Protein AF-A0A1A6B2D4-F1 (afdb_monomer)

Secondary structure (DSSP, 8-state):
----------HHHHHHHHHHHHHHHHHHH-SS-TTS-BTTB-TT-SS--HHHHHHHHHHHHHHHHHHHHHHSSS--HHHHHHHHHHHHHHHHHHHHHHTTT--SSHHHHHHHHHHHHHHHHHHHTT--TTHHHHHHHHHTTTHHHHHHTT-TT-SS--HHHHHHHHH---HHHHHHHHT-HHIIIIIHHHHHHTTTS-HHHHHHHHHHHHHTT---HHHHHHS-HHHHHHHHHHHHHHHHTTGGGSHHHHHHHHHHHHHHHHTT---HHHHHHHHHHHHHHHHHHHHHHHHHHHHHHHHHHHHHHHHHHHHHHHH-SEEEEEEE---SS----HHHHHHHHHHHHHHHHHHHHTT--EEEEEEEEETTEEEEEEEESS-HHHHHHHHHHHHHHSTTTTTEEEEEE-TTSPEEPTGGGTPPPPBPTTTSSBHHHHHHHT-S-HHHHHHHHHHHHHHH-

Radius of gyration: 29.63 Å; Cα contacts (8 Å, |Δi|>4): 682; chains: 1; bounding box: 68×50×83 Å

Solvent-accessible surface area (backbone atoms only — not comparable to full-atom values): 24165 Å² total; per-residue (Å²): 140,83,79,87,84,83,79,92,76,57,69,66,21,51,54,55,13,45,40,46,46,53,17,51,51,51,44,45,59,22,62,74,42,52,7,35,45,15,85,87,40,34,35,39,47,89,83,53,40,45,64,47,47,52,46,30,49,63,64,40,36,64,50,37,19,49,22,11,45,54,16,50,47,90,66,52,52,60,55,34,40,56,52,45,51,58,51,47,55,51,46,51,51,52,26,26,62,66,38,76,67,40,87,78,51,67,68,35,50,54,56,45,39,51,48,33,19,21,47,19,31,29,60,63,70,69,52,59,74,80,51,32,41,58,44,31,24,59,37,34,62,61,48,51,59,65,64,56,74,66,50,89,80,62,93,84,68,52,75,67,52,51,40,30,72,77,70,68,47,56,43,75,53,40,35,40,40,70,27,35,50,72,34,77,78,40,43,39,60,53,44,64,72,37,68,87,44,56,73,49,49,30,47,31,38,36,36,42,55,32,37,48,72,51,77,35,50,48,30,37,68,79,64,33,67,67,57,44,52,51,50,18,52,51,28,46,54,27,50,75,49,42,22,65,79,31,72,64,6,43,48,49,49,52,53,40,26,54,51,22,31,78,69,52,38,34,54,52,47,25,45,34,51,42,17,49,30,49,24,51,52,53,50,50,53,52,53,49,56,56,48,50,54,53,50,44,30,50,52,35,51,52,51,48,56,49,51,53,53,51,50,30,71,71,69,55,32,17,35,38,41,37,37,66,66,69,75,75,81,80,46,81,49,74,68,52,52,52,51,51,53,51,52,51,53,54,51,52,56,55,33,51,77,68,74,40,53,73,81,44,78,47,79,48,77,48,65,64,19,56,37,38,39,37,32,31,72,53,59,41,67,64,52,42,52,52,50,49,47,43,36,72,74,37,91,65,16,73,39,54,37,75,46,28,22,33,45,88,66,52,71,65,55,55,66,84,70,74,42,77,79,62,57,27,91,86,79,60,49,57,30,71,60,41,61,75,66,55,73,62,57,62,64,62,52,48,54,51,49,52,60,51,42,75,74,77,111

Structure (mmCIF, N/CA/C/O backbone):
data_AF-A0A1A6B2D4-F1
#
_entry.id   AF-A0A1A6B2D4-F1
#
loop_
_atom_site.group_PDB
_atom_site.id
_atom_site.type_symbol
_atom_site.label_atom_id
_atom_site.label_alt_id
_atom_site.label_comp_id
_atom_site.label_asym_id
_atom_site.label_entity_id
_atom_site.label_seq_id
_atom_site.pdbx_PDB_ins_code
_atom_site.Cartn_x
_atom_site.Cartn_y
_atom_site.Cartn_z
_atom_site.occupancy
_atom_site.B_iso_or_equiv
_atom_site.auth_seq_id
_atom_site.auth_comp_id
_atom_site.auth_asym_id
_atom_site.auth_atom_id
_atom_site.pdbx_PDB_model_num
ATOM 1 N N . MET A 1 1 ? 30.399 11.838 19.422 1.00 45.00 1 MET A N 1
ATOM 2 C CA . MET A 1 1 ? 29.062 11.431 18.947 1.00 45.00 1 MET A CA 1
ATOM 3 C C . MET A 1 1 ? 28.285 12.711 18.673 1.00 45.00 1 MET A C 1
ATOM 5 O O . MET A 1 1 ? 27.886 13.371 19.618 1.00 45.00 1 MET A O 1
ATOM 9 N N . LYS A 1 2 ? 28.254 13.182 17.419 1.00 43.53 2 LYS A N 1
ATOM 10 C CA . LYS A 1 2 ? 27.584 14.438 17.032 1.00 43.53 2 LYS A CA 1
ATOM 11 C C . LYS A 1 2 ? 26.279 14.083 16.316 1.00 43.53 2 LYS A C 1
ATOM 13 O O . LYS A 1 2 ? 26.341 13.357 15.333 1.00 43.53 2 LYS A O 1
ATOM 18 N N . ASN A 1 3 ? 25.176 14.637 16.824 1.00 50.88 3 ASN A N 1
ATOM 19 C CA . ASN A 1 3 ? 23.801 14.612 16.313 1.00 50.88 3 ASN A CA 1
ATOM 20 C C . ASN A 1 3 ? 23.191 13.219 16.103 1.00 50.88 3 ASN A C 1
ATOM 22 O O . ASN A 1 3 ? 23.135 12.718 14.985 1.00 50.88 3 ASN A O 1
ATOM 26 N N . GLU A 1 4 ? 22.672 12.627 17.179 1.00 59.59 4 GLU A N 1
ATOM 27 C CA . GLU A 1 4 ? 21.628 11.608 17.048 1.00 59.59 4 GLU A CA 1
ATOM 28 C C . GLU A 1 4 ? 20.346 12.305 16.559 1.00 59.59 4 GLU A C 1
ATOM 30 O O . GLU A 1 4 ? 19.768 13.130 17.267 1.00 59.59 4 GLU A O 1
ATOM 35 N N . GLU A 1 5 ? 19.940 12.046 15.313 1.00 69.56 5 GLU A N 1
ATOM 36 C CA . GLU A 1 5 ? 18.602 12.399 14.830 1.00 69.56 5 GLU A CA 1
ATOM 37 C C . GLU A 1 5 ? 17.629 11.303 15.282 1.00 69.56 5 GLU A C 1
ATOM 39 O O . GLU A 1 5 ? 17.649 10.187 14.762 1.00 69.56 5 GLU A O 1
ATOM 44 N N . THR A 1 6 ? 16.785 11.615 16.266 1.00 75.81 6 THR A N 1
ATOM 45 C CA . THR A 1 6 ? 15.726 10.713 16.737 1.00 75.81 6 THR A CA 1
ATOM 46 C C . THR A 1 6 ? 14.435 10.985 15.971 1.00 75.81 6 THR A C 1
ATOM 48 O O . THR A 1 6 ? 13.972 12.125 15.913 1.00 75.81 6 THR A O 1
ATOM 51 N N . PHE A 1 7 ? 13.823 9.937 15.414 1.00 76.31 7 PHE A N 1
ATOM 52 C CA . PHE A 1 7 ? 12.536 10.020 14.722 1.00 76.31 7 PHE A CA 1
ATOM 53 C C . PHE A 1 7 ? 11.455 9.316 15.540 1.00 76.31 7 PHE A C 1
ATOM 55 O O . PHE A 1 7 ? 11.589 8.138 15.862 1.00 76.31 7 PHE A O 1
ATOM 62 N N . GLN A 1 8 ? 10.361 10.019 15.836 1.00 79.25 8 GLN A N 1
ATOM 63 C CA . GLN A 1 8 ? 9.147 9.389 16.346 1.00 79.25 8 GLN A CA 1
ATOM 64 C C . GLN A 1 8 ? 8.311 8.921 15.151 1.00 79.25 8 GLN A C 1
ATOM 66 O O . GLN A 1 8 ? 7.843 9.738 14.358 1.00 79.25 8 GLN A O 1
ATOM 71 N N . ILE A 1 9 ? 8.159 7.606 15.006 1.00 85.38 9 ILE A N 1
ATOM 72 C CA . ILE A 1 9 ? 7.487 6.979 13.865 1.00 85.38 9 ILE A CA 1
ATOM 73 C C . ILE A 1 9 ? 6.244 6.239 14.353 1.00 85.38 9 ILE A C 1
ATOM 75 O O . ILE A 1 9 ? 6.300 5.478 15.314 1.00 85.38 9 ILE A O 1
ATOM 79 N N . ASN A 1 10 ? 5.118 6.460 13.677 1.00 85.62 10 ASN A N 1
ATOM 80 C CA . ASN A 1 10 ? 3.890 5.720 13.925 1.00 85.62 10 ASN A CA 1
ATOM 81 C C . ASN A 1 10 ? 3.999 4.284 13.386 1.00 85.62 10 ASN A C 1
ATOM 83 O O . ASN A 1 10 ? 4.541 4.064 12.304 1.00 85.62 10 ASN A O 1
ATOM 87 N N . GLU A 1 11 ? 3.426 3.315 14.097 1.00 82.25 11 GLU A N 1
ATOM 88 C CA . GLU A 1 11 ? 3.424 1.907 13.684 1.00 82.25 11 GLU A CA 1
ATOM 89 C C . GLU A 1 11 ? 2.820 1.687 12.289 1.00 82.25 11 GLU A C 1
ATOM 91 O O . GLU A 1 11 ? 3.392 0.960 11.477 1.00 82.25 11 GLU A O 1
ATOM 96 N N . ILE A 1 12 ? 1.743 2.403 11.947 1.00 85.69 12 ILE A N 1
ATOM 97 C CA . ILE A 1 12 ? 1.143 2.359 10.606 1.00 85.69 12 ILE A CA 1
ATOM 98 C C . ILE A 1 12 ? 2.171 2.773 9.550 1.00 85.69 12 ILE A C 1
ATOM 100 O O . ILE A 1 12 ? 2.259 2.148 8.495 1.00 85.69 12 ILE A O 1
ATOM 104 N N . SER A 1 13 ? 2.986 3.793 9.829 1.00 92.44 13 SER A N 1
ATOM 105 C CA . SER A 1 13 ? 4.046 4.222 8.915 1.00 92.44 13 SER A CA 1
ATOM 106 C C . SER A 1 13 ? 5.068 3.110 8.678 1.00 92.44 13 SER A C 1
ATOM 108 O O . SER A 1 13 ? 5.527 2.951 7.549 1.00 92.44 13 SER A O 1
ATOM 110 N N . MET A 1 14 ? 5.400 2.318 9.706 1.00 92.81 14 MET A N 1
ATOM 111 C CA . MET A 1 14 ? 6.308 1.172 9.573 1.00 92.81 14 MET A CA 1
ATOM 112 C C . MET A 1 14 ? 5.689 0.044 8.743 1.00 92.81 14 MET A C 1
ATOM 114 O O . MET A 1 14 ? 6.355 -0.482 7.855 1.00 92.81 14 MET A O 1
ATOM 118 N N . ILE A 1 15 ? 4.416 -0.289 8.981 1.00 94.81 15 ILE A N 1
ATOM 119 C CA . ILE A 1 15 ? 3.695 -1.338 8.240 1.00 94.81 15 ILE A CA 1
ATOM 120 C C . ILE A 1 15 ? 3.598 -0.976 6.753 1.00 94.81 15 ILE A C 1
ATOM 122 O O . ILE A 1 15 ? 4.029 -1.740 5.889 1.00 94.81 15 ILE A O 1
ATOM 126 N N . ILE A 1 16 ? 3.086 0.219 6.446 1.00 98.12 16 ILE A N 1
ATOM 127 C CA . ILE A 1 16 ? 2.908 0.674 5.062 1.00 98.12 16 ILE A CA 1
ATOM 128 C C . ILE A 1 16 ? 4.268 0.879 4.376 1.00 98.12 16 ILE A C 1
ATOM 130 O O . ILE A 1 16 ? 4.432 0.501 3.216 1.00 98.12 16 ILE A O 1
ATOM 134 N N . GLY A 1 17 ? 5.267 1.418 5.085 1.00 98.50 17 GLY A N 1
ATOM 135 C CA . GLY A 1 17 ? 6.642 1.499 4.586 1.00 98.50 17 GLY A CA 1
ATOM 136 C C . GLY A 1 17 ? 7.216 0.117 4.249 1.00 98.50 17 GLY A C 1
ATOM 137 O O . GLY A 1 17 ? 7.858 -0.048 3.212 1.00 98.50 17 GLY A O 1
ATOM 138 N N . GLY A 1 18 ? 6.910 -0.893 5.067 1.00 98.62 18 GLY A N 1
ATOM 139 C CA . GLY A 1 18 ? 7.238 -2.295 4.818 1.00 98.62 18 GLY A CA 1
ATOM 140 C C . GLY A 1 18 ? 6.613 -2.844 3.533 1.00 98.62 18 GLY A C 1
ATOM 141 O O . GLY A 1 18 ? 7.313 -3.490 2.755 1.00 98.62 18 GLY A O 1
ATOM 142 N N . PHE A 1 19 ? 5.345 -2.529 3.244 1.00 98.81 19 PHE A N 1
ATOM 143 C CA . PHE A 1 19 ? 4.707 -2.921 1.977 1.00 98.81 19 PHE A CA 1
ATOM 144 C C . PHE A 1 19 ? 5.380 -2.290 0.758 1.00 98.81 19 PHE A C 1
AT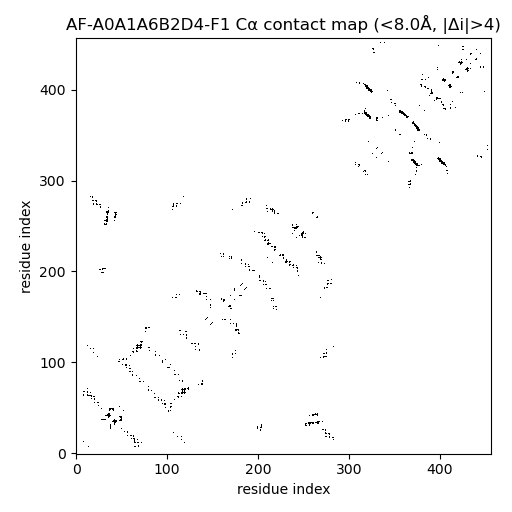OM 146 O O . PHE A 1 19 ? 5.537 -2.953 -0.266 1.00 98.81 19 PHE A O 1
ATOM 153 N N . ALA A 1 20 ? 5.810 -1.029 0.855 1.00 98.75 20 ALA A N 1
ATOM 154 C CA . ALA A 1 20 ? 6.547 -0.377 -0.225 1.00 98.75 20 ALA A CA 1
ATOM 155 C C . ALA A 1 20 ? 7.894 -1.075 -0.480 1.00 98.75 20 ALA A C 1
ATOM 157 O O . ALA A 1 20 ? 8.231 -1.365 -1.626 1.00 98.75 20 ALA A O 1
ATOM 158 N N . VAL A 1 21 ? 8.628 -1.426 0.582 1.00 98.75 21 VAL A N 1
ATOM 159 C CA . VAL A 1 21 ? 9.881 -2.197 0.486 1.00 98.75 21 VAL A CA 1
ATOM 160 C C . VAL A 1 21 ? 9.643 -3.580 -0.118 1.00 98.75 21 VAL A C 1
ATOM 162 O O . VAL A 1 21 ? 10.369 -3.985 -1.024 1.00 98.75 21 VAL A O 1
ATOM 165 N N . GLN A 1 22 ? 8.610 -4.291 0.338 1.00 98.62 22 GLN A N 1
ATOM 166 C CA . GLN A 1 22 ? 8.218 -5.588 -0.214 1.00 98.62 22 GLN A CA 1
ATOM 167 C C . GLN A 1 22 ? 7.936 -5.486 -1.716 1.00 98.62 22 GLN A C 1
ATOM 169 O O . GLN A 1 22 ? 8.427 -6.305 -2.490 1.00 98.62 22 GLN A O 1
ATOM 174 N N . ALA A 1 23 ? 7.197 -4.460 -2.139 1.00 98.62 23 ALA A N 1
ATOM 175 C CA . ALA A 1 23 ? 6.869 -4.239 -3.539 1.00 98.62 23 ALA A CA 1
ATOM 176 C C . ALA A 1 23 ? 8.102 -3.917 -4.402 1.00 98.62 23 ALA A C 1
ATOM 178 O O . ALA A 1 23 ? 8.209 -4.430 -5.515 1.00 98.62 23 ALA A O 1
ATOM 179 N N . MET A 1 24 ? 9.057 -3.135 -3.883 1.00 98.38 24 MET A N 1
ATOM 180 C CA . MET A 1 24 ? 10.343 -2.882 -4.550 1.00 98.38 24 MET A CA 1
ATOM 181 C C . MET A 1 24 ? 11.160 -4.170 -4.726 1.00 98.38 24 MET A C 1
ATOM 183 O O . MET A 1 24 ? 11.752 -4.395 -5.775 1.00 98.38 24 MET A O 1
ATOM 187 N N . ILE A 1 25 ? 11.168 -5.056 -3.726 1.00 98.38 25 ILE A N 1
ATOM 188 C CA . ILE A 1 25 ? 11.854 -6.354 -3.835 1.00 98.38 25 ILE A CA 1
ATOM 189 C C . ILE A 1 25 ? 11.142 -7.263 -4.843 1.00 98.38 25 ILE A C 1
ATOM 191 O O . ILE A 1 25 ? 11.805 -7.958 -5.612 1.00 98.38 25 ILE A O 1
ATOM 195 N N . TYR A 1 26 ? 9.807 -7.272 -4.859 1.00 98.19 26 TYR A N 1
ATOM 196 C CA . TYR A 1 26 ? 9.026 -8.073 -5.807 1.00 98.19 26 TYR A CA 1
ATOM 197 C C . TYR A 1 26 ? 9.270 -7.648 -7.254 1.00 98.19 26 TYR A C 1
ATOM 199 O O . TYR A 1 26 ? 9.377 -8.514 -8.118 1.00 98.19 26 TYR A O 1
ATOM 207 N N . GLU A 1 27 ? 9.391 -6.344 -7.506 1.00 97.06 27 GLU A N 1
ATOM 208 C CA . GLU A 1 27 ? 9.705 -5.803 -8.829 1.00 97.06 27 GLU A CA 1
ATOM 209 C C . GLU A 1 27 ? 11.014 -6.389 -9.374 1.00 97.06 27 GLU A C 1
ATOM 211 O O . GLU A 1 27 ? 10.977 -7.085 -10.388 1.00 97.06 27 GLU A O 1
ATOM 216 N N . VAL A 1 28 ? 12.135 -6.239 -8.661 1.00 96.88 28 VAL A N 1
ATOM 217 C CA . VAL A 1 28 ? 13.425 -6.770 -9.136 1.00 96.88 28 VAL A CA 1
ATOM 218 C C . VAL A 1 28 ? 13.516 -8.301 -9.074 1.00 96.88 28 VAL A C 1
ATOM 220 O O . VAL A 1 28 ? 14.305 -8.918 -9.785 1.00 96.88 28 VAL A O 1
ATOM 223 N N . SER A 1 29 ? 12.708 -8.959 -8.239 1.00 97.00 29 SER A N 1
ATOM 224 C CA . SER A 1 29 ? 12.661 -10.430 -8.177 1.00 97.00 29 SER A CA 1
ATOM 225 C C . SER A 1 29 ? 11.865 -11.053 -9.329 1.00 97.00 29 SER A C 1
ATOM 227 O O . SER A 1 29 ? 11.915 -12.269 -9.513 1.00 97.00 29 SER A O 1
ATOM 229 N N . CYS A 1 30 ? 11.128 -10.244 -10.095 1.00 94.44 30 CYS A N 1
ATOM 230 C CA . CYS A 1 30 ? 10.299 -10.688 -11.206 1.00 94.44 30 CYS A CA 1
ATOM 231 C C . CYS A 1 30 ? 11.150 -11.347 -12.303 1.00 94.44 30 CYS A C 1
ATOM 233 O O . CYS A 1 30 ? 12.050 -10.721 -12.864 1.00 94.44 30 CYS A O 1
ATOM 235 N N . TYR A 1 31 ? 10.836 -12.597 -12.659 1.00 96.00 31 TYR A N 1
ATOM 236 C CA . TYR A 1 31 ? 11.498 -13.297 -13.762 1.00 96.00 31 TYR A CA 1
ATOM 237 C C . TYR A 1 31 ? 10.552 -14.282 -14.476 1.00 96.00 31 TYR A C 1
ATOM 239 O O . TYR A 1 31 ? 9.906 -15.088 -13.809 1.00 96.00 31 TYR A O 1
ATOM 247 N N . PRO A 1 32 ? 10.486 -14.306 -15.820 1.00 97.69 32 PRO A N 1
ATOM 248 C CA . PRO A 1 32 ? 11.283 -13.509 -16.755 1.00 97.69 32 PRO A CA 1
ATOM 249 C C . PRO A 1 32 ? 10.853 -12.035 -16.824 1.00 97.69 32 PRO A C 1
ATOM 251 O O . PRO A 1 32 ? 9.663 -11.732 -16.816 1.00 97.69 32 PRO A O 1
ATOM 254 N N . SER A 1 33 ? 11.812 -11.113 -16.922 1.00 96.75 33 SER A N 1
ATOM 255 C CA . SER A 1 33 ? 11.568 -9.665 -16.989 1.00 96.75 33 SER A CA 1
ATOM 256 C C . SER A 1 33 ? 12.272 -9.058 -18.217 1.00 96.75 33 SER A C 1
ATOM 258 O O . SER A 1 33 ? 13.480 -8.820 -18.201 1.00 96.75 33 SER A O 1
ATOM 260 N N . PRO A 1 34 ? 11.564 -8.858 -19.350 1.00 97.62 34 PRO A N 1
ATOM 261 C CA . PRO A 1 34 ? 12.208 -8.466 -20.601 1.00 97.62 34 PRO A CA 1
ATOM 262 C C . PRO A 1 34 ? 13.051 -7.191 -20.503 1.00 97.62 34 PRO A C 1
ATOM 264 O O . PRO A 1 34 ? 12.520 -6.114 -20.238 1.00 97.62 34 PRO A O 1
ATOM 267 N N . GLY A 1 35 ? 14.364 -7.317 -20.729 1.00 95.75 35 GLY A N 1
ATOM 268 C CA . GLY A 1 35 ? 15.315 -6.199 -20.723 1.00 95.75 35 GLY A CA 1
ATOM 269 C C . GLY A 1 35 ? 15.647 -5.607 -19.347 1.00 95.75 35 GLY A C 1
ATOM 270 O O . GLY A 1 35 ? 16.464 -4.688 -19.266 1.00 95.75 35 GLY A O 1
ATOM 271 N N . LEU A 1 36 ? 15.046 -6.116 -18.271 1.00 97.06 36 LEU A N 1
ATOM 272 C CA . LEU A 1 36 ? 15.204 -5.607 -16.908 1.00 97.06 36 LEU A CA 1
ATOM 273 C C . LEU A 1 36 ? 16.188 -6.456 -16.100 1.00 97.06 36 LEU A C 1
ATOM 275 O O . LEU A 1 36 ? 16.508 -7.591 -16.458 1.00 97.06 36 LEU A O 1
ATOM 279 N N . VAL A 1 37 ? 16.666 -5.885 -14.996 1.00 97.38 37 VAL A N 1
ATOM 280 C CA . VAL A 1 37 ? 17.431 -6.630 -13.994 1.00 97.38 37 VAL A CA 1
ATOM 281 C C . VAL A 1 37 ? 16.515 -7.657 -13.322 1.00 97.38 37 VAL A C 1
ATOM 283 O O . VAL A 1 37 ? 15.332 -7.410 -13.105 1.00 97.38 37 VAL A O 1
ATOM 286 N N . SER A 1 38 ? 17.066 -8.828 -13.018 1.00 97.06 38 SER A N 1
ATOM 287 C CA . SER A 1 38 ? 16.397 -9.929 -12.323 1.00 97.06 38 SER A CA 1
ATOM 288 C C . SER A 1 38 ? 17.419 -10.733 -11.512 1.00 97.06 38 SER A C 1
ATOM 290 O O . SER A 1 38 ? 18.623 -10.522 -11.688 1.00 97.06 38 SER A O 1
ATOM 292 N N . PRO A 1 39 ? 17.004 -11.717 -10.693 1.00 97.38 39 PRO A N 1
ATOM 293 C CA . PRO A 1 39 ? 17.942 -12.549 -9.935 1.00 97.38 39 PRO A CA 1
ATOM 294 C C . PRO A 1 39 ? 18.953 -13.321 -10.797 1.00 97.38 39 PRO A C 1
ATOM 296 O O . PRO A 1 39 ? 19.970 -13.778 -10.284 1.00 97.38 39 PRO A O 1
ATOM 299 N N . VAL A 1 40 ? 18.677 -13.488 -12.095 1.00 96.25 40 VAL A N 1
ATOM 300 C CA . VAL A 1 40 ? 19.486 -14.308 -13.012 1.00 96.25 40 VAL A CA 1
ATOM 301 C C . VAL A 1 40 ? 20.080 -13.518 -14.182 1.00 96.25 40 VAL A C 1
ATOM 303 O O . VAL A 1 40 ? 20.755 -14.103 -15.025 1.00 96.25 40 VAL A O 1
ATOM 306 N N . SER A 1 41 ? 19.823 -12.208 -14.280 1.00 95.56 41 SER A N 1
ATOM 307 C CA . SER A 1 41 ? 20.282 -11.383 -15.405 1.00 95.56 41 SER A CA 1
ATOM 308 C C . SER A 1 41 ? 20.380 -9.903 -15.037 1.00 95.56 41 SER A C 1
ATOM 310 O O . SER A 1 41 ? 19.501 -9.371 -14.364 1.00 95.56 41 SER A O 1
ATOM 312 N N . CYS A 1 42 ? 21.401 -9.212 -15.551 1.00 95.69 42 CYS A N 1
ATOM 313 C CA . CYS A 1 42 ? 21.509 -7.747 -15.486 1.00 95.69 42 CYS A CA 1
ATOM 314 C C . CYS A 1 42 ? 20.608 -7.030 -16.515 1.00 95.69 42 CYS A C 1
ATOM 316 O O . CYS A 1 42 ? 20.606 -5.801 -16.600 1.00 95.69 42 CYS A O 1
ATOM 318 N N . GLY A 1 43 ? 19.850 -7.779 -17.321 1.00 95.19 43 GLY A N 1
ATOM 319 C CA . GLY A 1 43 ? 19.009 -7.219 -18.373 1.00 95.19 43 GLY A CA 1
ATOM 320 C C . GLY A 1 43 ? 19.827 -6.450 -19.410 1.00 95.19 43 GLY A C 1
ATOM 321 O O . GLY A 1 43 ? 20.928 -6.849 -19.782 1.00 95.19 43 GLY A O 1
ATOM 322 N N . ALA A 1 44 ? 19.286 -5.324 -19.872 1.00 94.50 44 ALA A N 1
ATOM 323 C CA . ALA A 1 44 ? 19.944 -4.420 -20.814 1.00 94.50 44 ALA A CA 1
ATOM 324 C C . ALA A 1 44 ? 20.976 -3.474 -20.155 1.00 94.50 44 ALA A C 1
ATOM 326 O O . ALA A 1 44 ? 21.380 -2.478 -20.763 1.00 94.50 44 ALA A O 1
ATOM 327 N N . HIS A 1 45 ? 21.375 -3.727 -18.903 1.00 93.31 45 HIS A N 1
ATOM 328 C CA . HIS A 1 45 ? 22.288 -2.866 -18.148 1.00 93.31 45 HIS A CA 1
ATOM 329 C C . HIS A 1 45 ? 23.656 -3.521 -17.946 1.00 93.31 45 HIS A C 1
ATOM 331 O O . HIS A 1 45 ? 23.799 -4.741 -17.948 1.00 93.31 45 HIS A O 1
ATOM 337 N N . LYS A 1 46 ? 24.679 -2.679 -17.768 1.00 92.38 46 LYS A N 1
ATOM 338 C CA . LYS A 1 46 ? 26.070 -3.097 -17.496 1.00 92.38 46 LYS A CA 1
ATOM 339 C C . LYS A 1 46 ? 26.607 -2.545 -16.175 1.00 92.38 46 LYS A C 1
ATOM 341 O O . LYS A 1 46 ? 27.679 -2.938 -15.733 1.00 92.38 46 LYS A O 1
ATOM 346 N N . ASP A 1 47 ? 25.883 -1.601 -15.592 1.00 92.88 47 ASP A N 1
ATOM 347 C CA . ASP A 1 47 ? 26.231 -0.823 -14.408 1.00 92.88 47 ASP A CA 1
ATOM 348 C C . ASP A 1 47 ? 25.467 -1.264 -13.153 1.00 92.88 47 ASP A C 1
ATOM 350 O O . ASP A 1 47 ? 25.808 -0.827 -12.060 1.00 92.88 47 ASP A O 1
ATOM 354 N N . MET A 1 48 ? 24.459 -2.131 -13.290 1.00 95.19 48 MET A N 1
ATOM 355 C CA . MET A 1 48 ? 23.625 -2.618 -12.191 1.00 95.19 48 MET A CA 1
ATOM 356 C C . MET A 1 48 ? 23.283 -4.100 -12.342 1.00 95.19 48 MET A C 1
ATOM 358 O O . MET A 1 48 ? 23.180 -4.622 -13.451 1.00 95.19 48 MET A O 1
ATOM 362 N N . ASP A 1 49 ? 23.069 -4.748 -11.204 1.00 97.19 49 ASP A N 1
ATOM 363 C CA . ASP A 1 49 ? 22.648 -6.139 -11.069 1.00 97.19 49 ASP A CA 1
ATOM 364 C C . ASP A 1 49 ? 21.616 -6.288 -9.935 1.00 97.19 49 ASP A C 1
ATOM 366 O O . ASP A 1 49 ? 21.240 -5.313 -9.276 1.00 97.19 49 ASP A O 1
ATOM 370 N N . PHE A 1 50 ? 21.154 -7.516 -9.692 1.00 97.75 50 PHE A N 1
ATOM 371 C CA . PHE A 1 50 ? 20.184 -7.809 -8.636 1.00 97.75 50 PHE A CA 1
ATOM 372 C C . PHE A 1 50 ? 20.641 -7.316 -7.253 1.00 97.75 50 PHE A C 1
ATOM 374 O O . PHE A 1 50 ? 19.858 -6.728 -6.508 1.00 97.75 50 PHE A O 1
ATOM 381 N N . PHE A 1 51 ? 21.917 -7.494 -6.907 1.00 97.44 51 PHE A N 1
ATOM 382 C CA . PHE A 1 51 ? 22.441 -7.084 -5.603 1.00 97.44 51 PHE A CA 1
ATOM 383 C C . PHE A 1 51 ? 22.524 -5.563 -5.460 1.00 97.44 51 PHE A C 1
ATOM 385 O O . PHE A 1 51 ? 22.269 -5.046 -4.375 1.00 97.44 51 PHE A O 1
ATOM 392 N N . THR A 1 52 ? 22.768 -4.839 -6.552 1.00 97.25 52 THR A N 1
ATOM 393 C CA . THR A 1 52 ? 22.704 -3.372 -6.593 1.00 97.25 52 THR A CA 1
ATOM 394 C C . THR A 1 52 ? 21.301 -2.873 -6.227 1.00 97.25 52 THR A C 1
ATOM 396 O O . THR A 1 52 ? 21.158 -1.898 -5.485 1.00 97.25 52 THR A O 1
ATOM 399 N N . PHE A 1 53 ? 20.252 -3.560 -6.694 1.00 97.69 53 PHE A N 1
ATOM 400 C CA . PHE A 1 53 ? 18.864 -3.276 -6.313 1.00 97.69 53 PHE A CA 1
ATOM 401 C C . PHE A 1 53 ? 18.590 -3.587 -4.841 1.00 97.69 53 PHE A C 1
ATOM 403 O O . PHE A 1 53 ? 17.983 -2.761 -4.162 1.00 97.69 53 PHE A O 1
ATOM 410 N N . ILE A 1 54 ? 19.075 -4.717 -4.316 1.00 97.62 54 ILE A N 1
ATOM 411 C CA . ILE A 1 54 ? 18.962 -5.036 -2.882 1.00 97.62 54 ILE A CA 1
ATOM 412 C C . ILE A 1 54 ? 19.662 -3.972 -2.025 1.00 97.62 54 ILE A C 1
ATOM 414 O O . ILE A 1 54 ? 19.079 -3.470 -1.061 1.00 97.62 54 ILE A O 1
ATOM 418 N N . ASP A 1 55 ? 20.875 -3.568 -2.401 1.00 97.75 55 ASP A N 1
ATOM 419 C CA . ASP A 1 55 ? 21.625 -2.510 -1.728 1.00 97.75 55 ASP A CA 1
ATOM 420 C C . ASP A 1 55 ? 20.862 -1.179 -1.752 1.00 97.75 55 ASP A C 1
ATOM 422 O O . ASP A 1 55 ? 20.714 -0.537 -0.708 1.00 97.75 55 ASP A O 1
ATOM 426 N N . SER A 1 56 ? 20.311 -0.796 -2.905 1.00 97.56 56 SER A N 1
ATOM 427 C CA . SER A 1 56 ? 19.459 0.388 -3.050 1.00 97.56 56 SER A CA 1
ATOM 428 C C . SER A 1 56 ? 18.212 0.317 -2.155 1.00 97.56 56 SER A C 1
ATOM 430 O O . SER A 1 56 ? 17.952 1.233 -1.374 1.00 97.56 56 SER A O 1
ATOM 432 N N . THR A 1 57 ? 17.467 -0.786 -2.188 1.00 97.75 57 THR A N 1
ATOM 433 C CA . THR A 1 57 ? 16.249 -0.956 -1.385 1.00 97.75 57 THR A CA 1
ATOM 434 C C . THR A 1 57 ? 16.547 -0.948 0.113 1.00 97.75 57 THR A C 1
ATOM 436 O O . THR A 1 57 ? 15.799 -0.346 0.886 1.00 97.75 57 THR A O 1
ATOM 439 N N . SER A 1 58 ? 17.677 -1.527 0.536 1.00 97.50 58 SER A N 1
ATOM 440 C CA . SER A 1 58 ? 18.083 -1.541 1.946 1.00 97.50 58 SER A CA 1
ATOM 441 C C . SER A 1 58 ? 18.210 -0.130 2.527 1.00 97.50 58 SER A C 1
ATOM 443 O O . SER A 1 58 ? 17.723 0.124 3.629 1.00 97.50 58 SER A O 1
ATOM 445 N N . VAL A 1 59 ? 18.787 0.817 1.774 1.00 96.94 59 VAL A N 1
ATOM 446 C CA . VAL A 1 59 ? 18.952 2.199 2.242 1.00 96.94 59 VAL A CA 1
ATOM 447 C C . VAL A 1 59 ? 17.667 3.012 2.098 1.00 96.94 59 VAL A C 1
ATOM 449 O O . VAL A 1 59 ? 17.393 3.866 2.942 1.00 96.94 59 VAL A O 1
ATOM 452 N N . LEU A 1 60 ? 16.861 2.717 1.073 1.00 98.00 60 LEU A N 1
ATOM 453 C CA . LEU A 1 60 ? 15.578 3.372 0.823 1.00 98.00 60 LEU A CA 1
ATOM 454 C C . LEU A 1 60 ? 14.475 2.951 1.805 1.00 98.00 60 LEU A C 1
ATOM 456 O O . LEU A 1 60 ? 13.526 3.709 1.997 1.00 98.00 60 LEU A O 1
ATOM 460 N N . SER A 1 61 ? 14.620 1.804 2.474 1.00 97.50 61 SER A N 1
ATOM 461 C CA . SER A 1 61 ? 13.626 1.244 3.400 1.00 97.50 61 SER A CA 1
ATOM 462 C C . SER A 1 61 ? 13.126 2.238 4.455 1.00 97.50 61 SER A C 1
ATOM 464 O O . SER A 1 61 ? 11.923 2.476 4.565 1.00 97.50 61 SER A O 1
ATOM 466 N N . ARG A 1 62 ? 14.039 2.911 5.166 1.00 95.94 62 ARG A N 1
ATOM 467 C CA . ARG A 1 62 ? 13.686 3.946 6.156 1.00 95.94 62 ARG A CA 1
ATOM 468 C C . ARG A 1 62 ? 12.931 5.121 5.539 1.00 95.94 62 ARG A C 1
ATOM 470 O O . ARG A 1 62 ? 12.035 5.671 6.170 1.00 95.94 62 ARG A O 1
ATOM 477 N N . TYR A 1 63 ? 13.257 5.495 4.302 1.00 97.94 63 TYR A N 1
ATOM 478 C CA . TYR A 1 63 ? 12.605 6.615 3.632 1.00 97.94 63 TYR A CA 1
ATOM 479 C C . TYR A 1 63 ? 11.174 6.280 3.231 1.00 97.94 63 TYR A C 1
ATOM 481 O O . TYR A 1 63 ? 10.324 7.159 3.326 1.00 97.94 63 TYR A O 1
ATOM 489 N N . MET A 1 64 ? 10.879 5.026 2.869 1.00 98.56 64 MET A N 1
ATOM 490 C CA . MET A 1 64 ? 9.500 4.593 2.611 1.00 98.56 64 MET A CA 1
ATOM 491 C C . MET A 1 64 ? 8.612 4.839 3.831 1.00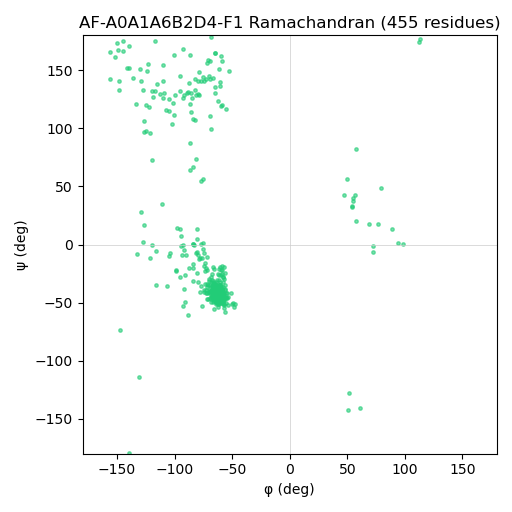 98.56 64 MET A C 1
ATOM 493 O O . MET A 1 64 ? 7.575 5.489 3.711 1.00 98.56 64 MET A O 1
ATOM 497 N N . THR A 1 65 ? 9.077 4.439 5.015 1.00 97.94 65 THR A N 1
ATOM 498 C CA . THR A 1 65 ? 8.415 4.725 6.294 1.00 97.94 65 THR A CA 1
ATOM 499 C C . THR A 1 65 ? 8.266 6.22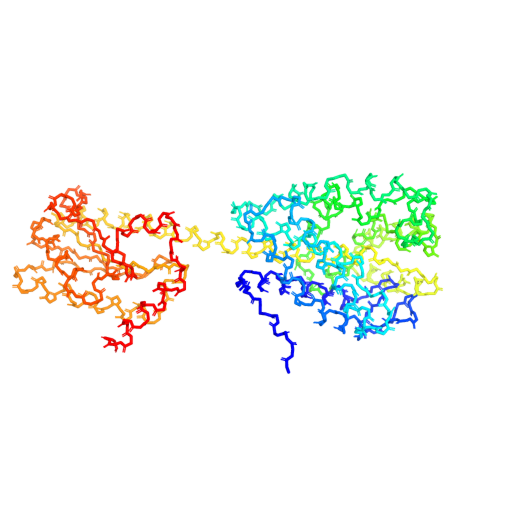7 6.548 1.00 97.94 65 THR A C 1
ATOM 501 O O . THR A 1 65 ? 7.192 6.692 6.927 1.00 97.94 65 THR A O 1
ATOM 504 N N . MET A 1 66 ? 9.315 7.018 6.301 1.00 97.94 66 MET A N 1
ATOM 505 C CA . MET A 1 66 ? 9.269 8.472 6.498 1.00 97.94 66 MET A CA 1
ATOM 506 C C . MET A 1 66 ? 8.299 9.174 5.536 1.00 97.94 66 MET A C 1
ATOM 508 O O . MET A 1 66 ? 7.622 10.113 5.945 1.00 97.94 66 MET A O 1
ATOM 512 N N . PHE A 1 67 ? 8.173 8.724 4.284 1.00 98.62 67 PHE A N 1
ATOM 513 C CA . PHE A 1 67 ? 7.190 9.280 3.350 1.00 98.62 67 PHE A CA 1
ATOM 514 C C . PHE A 1 67 ? 5.759 9.057 3.836 1.00 98.62 67 PHE A C 1
ATOM 516 O O . PHE A 1 67 ? 4.952 9.986 3.789 1.00 98.62 67 PHE A O 1
ATOM 523 N N . VAL A 1 68 ? 5.455 7.859 4.350 1.00 98.56 68 VAL A N 1
ATOM 524 C CA . VAL A 1 68 ? 4.147 7.584 4.965 1.00 98.56 68 VAL A CA 1
ATOM 525 C C . VAL A 1 68 ? 3.934 8.482 6.181 1.00 98.56 68 VAL A C 1
ATOM 527 O O . VAL A 1 68 ? 2.874 9.093 6.303 1.00 98.56 68 VAL A O 1
ATOM 530 N N . GLN A 1 69 ? 4.952 8.621 7.036 1.00 96.56 69 GLN A N 1
ATOM 531 C CA . GLN A 1 69 ? 4.890 9.450 8.240 1.00 96.56 69 GLN A CA 1
ATOM 532 C C . GLN A 1 69 ? 4.589 10.923 7.933 1.00 96.56 69 GLN A C 1
ATOM 534 O O . GLN A 1 69 ? 3.810 11.545 8.652 1.00 96.56 69 GLN A O 1
ATOM 539 N N . GLU A 1 70 ? 5.160 11.484 6.863 1.00 97.62 70 GLU A N 1
ATOM 540 C CA . GLU A 1 70 ? 4.836 12.847 6.424 1.00 97.62 70 GLU A CA 1
ATOM 541 C C . GLU A 1 70 ? 3.366 12.982 6.014 1.00 97.62 70 GLU A C 1
ATOM 543 O O . GLU A 1 70 ? 2.712 13.971 6.353 1.00 97.62 70 GLU A O 1
ATOM 548 N N . GLY A 1 71 ? 2.837 11.972 5.321 1.00 97.06 71 GLY A N 1
ATOM 549 C CA . GLY A 1 71 ? 1.425 11.888 4.963 1.00 97.06 71 GLY A CA 1
ATOM 550 C C . GLY A 1 71 ? 0.497 11.738 6.166 1.00 97.06 71 GLY A C 1
ATOM 551 O O . GLY A 1 71 ? -0.595 12.304 6.170 1.00 97.06 71 GLY A O 1
ATOM 552 N N . LEU A 1 72 ? 0.935 11.009 7.195 1.00 91.94 72 LEU A N 1
ATOM 553 C CA . LEU A 1 72 ? 0.176 10.706 8.408 1.00 91.94 72 LEU A CA 1
ATOM 554 C C . LEU A 1 72 ? 0.125 11.907 9.376 1.00 91.94 72 LEU A C 1
ATOM 556 O O . LEU A 1 72 ? 0.518 11.819 10.540 1.00 91.94 72 LEU A O 1
ATOM 560 N N . SER A 1 73 ? -0.334 13.057 8.883 1.00 91.06 73 SER A N 1
ATOM 561 C CA . SER A 1 73 ? -0.360 14.322 9.617 1.00 91.06 73 SER A CA 1
ATOM 562 C C . SER A 1 73 ? -1.519 15.235 9.194 1.00 91.06 73 SER A C 1
ATOM 564 O O . SER A 1 73 ? -2.175 15.041 8.163 1.00 91.06 73 SER A O 1
ATOM 566 N N . ASP A 1 74 ? -1.760 16.280 9.987 1.00 87.94 74 ASP A N 1
ATOM 567 C CA . ASP A 1 74 ? -2.716 17.357 9.704 1.00 87.94 74 ASP A CA 1
ATOM 568 C C . ASP A 1 74 ? -2.231 18.350 8.635 1.00 87.94 74 ASP A C 1
ATOM 570 O O . ASP A 1 74 ? -3.024 19.168 8.167 1.00 87.94 74 ASP A O 1
ATOM 574 N N . LYS A 1 75 ? -0.972 18.244 8.187 1.00 93.50 75 LYS A N 1
ATOM 575 C CA . LYS A 1 75 ? -0.376 19.104 7.154 1.00 93.50 75 LYS A CA 1
ATOM 576 C C . LYS A 1 75 ? -1.230 19.151 5.882 1.00 93.50 75 LYS A C 1
ATOM 578 O O . LYS A 1 75 ? -1.889 18.178 5.492 1.00 93.50 75 LYS A O 1
ATOM 583 N N . SER A 1 76 ? -1.181 20.285 5.187 1.00 96.69 76 SER A N 1
ATOM 584 C CA . SER A 1 76 ? -1.810 20.432 3.873 1.00 96.69 76 SER A CA 1
ATOM 585 C C . SER A 1 76 ? -1.088 19.600 2.806 1.00 96.69 76 SER A C 1
ATOM 587 O O . SER A 1 76 ? 0.103 19.307 2.918 1.00 96.69 76 SER A O 1
ATOM 589 N N . TYR A 1 77 ? -1.772 19.273 1.703 1.00 96.81 77 TYR A N 1
ATOM 590 C CA . TYR A 1 77 ? -1.170 18.505 0.600 1.00 96.81 77 TYR A CA 1
ATOM 591 C C . TYR A 1 77 ? 0.101 19.154 0.036 1.00 96.81 77 TYR A C 1
ATOM 593 O O . TYR A 1 77 ? 1.040 18.455 -0.336 1.00 96.81 77 TYR A O 1
ATOM 601 N N . LYS A 1 78 ? 0.156 20.493 0.005 1.00 95.38 78 LYS A N 1
ATOM 602 C CA . LYS A 1 78 ? 1.326 21.244 -0.467 1.00 95.38 78 LYS A CA 1
ATOM 603 C C . LYS A 1 78 ? 2.506 21.123 0.498 1.00 95.38 78 LYS A C 1
ATOM 605 O O . LYS A 1 78 ? 3.640 20.972 0.051 1.00 95.38 78 LYS A O 1
ATOM 610 N N . GLU A 1 79 ? 2.252 21.197 1.802 1.00 97.00 79 GLU A N 1
ATOM 611 C CA . GLU A 1 79 ? 3.291 21.036 2.826 1.00 97.00 79 GLU A CA 1
ATOM 612 C C . GLU A 1 79 ? 3.846 19.615 2.831 1.00 97.00 79 GLU A C 1
ATOM 614 O O . GLU A 1 79 ? 5.065 19.449 2.827 1.00 97.00 79 GLU A O 1
ATOM 619 N N . ILE A 1 80 ? 2.968 18.608 2.750 1.00 97.94 80 ILE A N 1
ATOM 620 C CA . ILE A 1 80 ? 3.375 17.203 2.630 1.00 97.94 80 ILE A CA 1
ATOM 621 C C . ILE A 1 80 ? 4.238 17.026 1.383 1.00 97.94 80 ILE A C 1
ATOM 623 O O . ILE A 1 80 ? 5.354 16.523 1.487 1.00 97.94 80 ILE A O 1
ATOM 627 N N . PHE A 1 81 ? 3.772 17.501 0.221 1.00 96.75 81 PHE A N 1
ATOM 628 C CA . PHE A 1 81 ? 4.518 17.373 -1.028 1.00 96.75 81 PHE A CA 1
ATOM 629 C C . PHE A 1 81 ? 5.906 18.024 -0.936 1.00 96.75 81 PHE A C 1
ATOM 631 O O . PHE A 1 81 ? 6.906 17.396 -1.265 1.00 96.75 81 PHE A O 1
ATOM 638 N N . ASN A 1 82 ? 6.008 19.248 -0.416 1.00 94.88 82 ASN A N 1
ATOM 639 C CA . ASN A 1 82 ? 7.303 19.909 -0.228 1.00 94.88 82 ASN A CA 1
ATOM 640 C C . ASN A 1 82 ? 8.230 19.126 0.719 1.00 94.88 82 ASN A C 1
ATOM 642 O O . ASN A 1 82 ? 9.427 19.006 0.455 1.00 94.88 82 ASN A O 1
ATOM 646 N N . SER A 1 83 ? 7.680 18.574 1.802 1.00 95.88 83 SER A N 1
ATOM 647 C CA . SER A 1 83 ? 8.436 17.787 2.777 1.00 95.88 83 SER A CA 1
ATOM 648 C C . SER A 1 83 ? 9.009 16.512 2.154 1.00 95.88 83 SER A C 1
ATOM 650 O O . SER A 1 83 ? 10.219 16.272 2.215 1.00 95.88 83 SER A O 1
ATOM 652 N N . ILE A 1 84 ? 8.179 15.743 1.442 1.00 96.88 84 ILE A N 1
ATOM 653 C CA . ILE A 1 84 ? 8.632 14.511 0.785 1.00 96.88 84 ILE A CA 1
ATOM 654 C C . ILE A 1 84 ? 9.604 14.783 -0.365 1.00 96.88 84 ILE A C 1
ATOM 656 O O . ILE A 1 84 ? 10.447 13.940 -0.653 1.00 96.88 84 ILE A O 1
ATOM 660 N N . ARG A 1 85 ? 9.572 15.964 -0.999 1.00 93.94 85 ARG A N 1
ATOM 661 C CA . ARG A 1 85 ? 10.594 16.350 -1.989 1.00 93.94 85 ARG A CA 1
ATOM 662 C C . ARG A 1 85 ? 11.964 16.512 -1.334 1.00 93.94 85 ARG A C 1
ATOM 664 O O . ARG A 1 85 ? 12.940 15.962 -1.839 1.00 93.94 85 ARG A O 1
ATOM 671 N N . ASN A 1 86 ? 12.032 17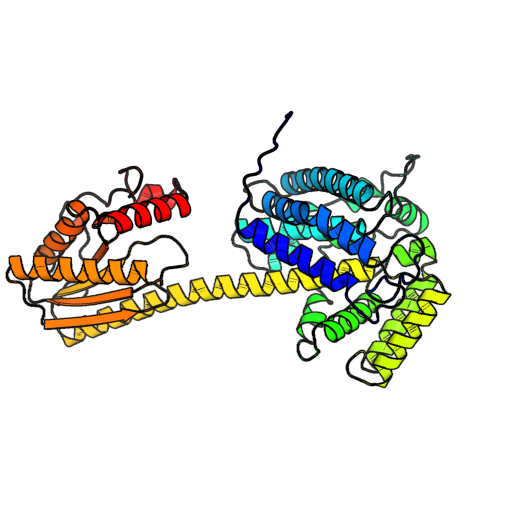.178 -0.182 1.00 93.81 86 ASN A N 1
ATOM 672 C CA . ASN A 1 86 ? 13.277 17.311 0.578 1.00 93.81 86 ASN A CA 1
ATOM 673 C C . ASN A 1 86 ? 13.794 15.953 1.074 1.00 93.81 86 ASN A C 1
ATOM 675 O O . ASN A 1 86 ? 14.990 15.673 0.976 1.00 93.81 86 ASN A O 1
ATOM 679 N N . LEU A 1 87 ? 12.899 15.091 1.569 1.00 94.88 87 LEU A N 1
ATOM 680 C CA . LEU A 1 87 ? 13.250 13.721 1.954 1.00 94.88 87 LEU A CA 1
ATOM 681 C C . LEU A 1 87 ? 13.731 12.897 0.756 1.00 94.88 87 LEU A C 1
ATOM 683 O O . LEU A 1 87 ? 14.741 12.211 0.867 1.00 94.88 87 LEU A O 1
ATOM 687 N N . GLY A 1 88 ? 13.072 13.015 -0.397 1.00 94.81 88 GLY A N 1
ATOM 688 C CA . GLY A 1 88 ? 13.445 12.330 -1.632 1.00 94.81 88 GLY A CA 1
ATOM 689 C C . GLY A 1 88 ? 14.839 12.702 -2.128 1.00 94.81 88 GLY A C 1
ATOM 690 O O . GLY A 1 88 ? 15.580 11.823 -2.552 1.00 94.81 88 GLY A O 1
ATOM 691 N N . ILE A 1 89 ? 15.247 13.970 -2.002 1.00 93.44 89 ILE A N 1
ATOM 692 C CA . ILE A 1 89 ? 16.613 14.408 -2.341 1.00 93.44 89 ILE A CA 1
ATOM 693 C C . ILE A 1 89 ? 17.650 13.729 -1.433 1.00 93.44 89 ILE A C 1
ATOM 695 O O . ILE A 1 89 ? 18.694 13.282 -1.908 1.00 93.44 89 ILE A O 1
ATOM 699 N N . LYS A 1 90 ? 17.365 13.620 -0.127 1.00 95.88 90 LYS A N 1
ATOM 700 C CA . LYS A 1 90 ? 18.240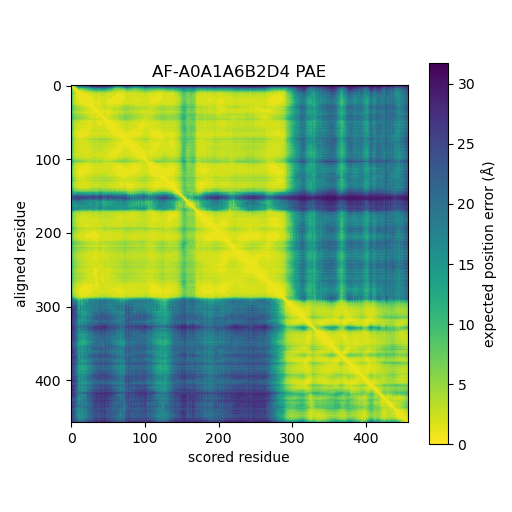 12.900 0.812 1.00 95.88 90 LYS A CA 1
ATOM 701 C C . LYS A 1 90 ? 18.291 11.404 0.482 1.00 95.88 90 LYS A C 1
ATOM 703 O O . LYS A 1 90 ? 19.378 10.846 0.394 1.00 95.88 90 LYS A O 1
ATOM 708 N N . ALA A 1 91 ? 17.133 10.789 0.247 1.00 96.50 91 ALA A N 1
ATOM 709 C CA . ALA A 1 91 ? 17.008 9.378 -0.109 1.00 96.50 91 ALA A CA 1
ATOM 710 C C . ALA A 1 91 ? 17.771 9.038 -1.396 1.00 96.50 91 ALA A C 1
ATOM 712 O O . ALA A 1 91 ? 18.483 8.041 -1.450 1.00 96.50 91 ALA A O 1
ATOM 713 N N . GLU A 1 92 ? 17.680 9.900 -2.410 1.00 95.44 92 GLU A N 1
ATOM 714 C CA . GLU A 1 92 ? 18.419 9.761 -3.662 1.00 95.44 92 GLU A CA 1
ATOM 715 C C . GLU A 1 92 ? 19.933 9.825 -3.432 1.00 95.44 92 GLU A C 1
ATOM 717 O O . GLU A 1 92 ? 20.669 8.983 -3.944 1.00 95.44 92 GLU A O 1
ATOM 722 N N . LYS A 1 93 ? 20.411 10.788 -2.635 1.00 96.00 93 LYS A N 1
ATOM 723 C CA . LYS A 1 93 ? 21.836 10.897 -2.299 1.00 96.00 93 LYS A CA 1
ATOM 724 C C . LYS A 1 93 ? 22.342 9.640 -1.587 1.00 96.00 93 LYS A C 1
ATOM 726 O O . LYS A 1 93 ? 23.386 9.110 -1.960 1.00 96.00 93 LYS A O 1
ATOM 731 N N . ASP A 1 94 ? 21.604 9.162 -0.591 1.00 97.00 94 ASP A N 1
ATOM 732 C CA . ASP A 1 94 ? 21.968 7.973 0.179 1.00 97.00 94 ASP A CA 1
ATOM 733 C C . ASP A 1 94 ? 21.930 6.706 -0.688 1.00 97.00 94 ASP A C 1
ATOM 735 O O . ASP A 1 94 ? 22.828 5.867 -0.586 1.00 97.00 94 ASP A O 1
ATOM 739 N N . MET A 1 95 ? 20.958 6.606 -1.602 1.00 97.06 95 MET A N 1
ATOM 740 C CA . MET A 1 95 ? 20.918 5.571 -2.634 1.00 97.06 95 MET A CA 1
ATOM 741 C C . MET A 1 95 ? 22.183 5.604 -3.488 1.00 97.06 95 MET A C 1
ATOM 743 O O . MET A 1 95 ? 22.869 4.592 -3.561 1.00 97.06 95 MET A O 1
ATOM 747 N N . PHE A 1 96 ? 22.530 6.752 -4.078 1.00 95.56 96 PHE A N 1
ATOM 748 C CA . PHE A 1 96 ? 23.723 6.878 -4.920 1.00 95.56 96 PHE A CA 1
ATOM 749 C C . PHE A 1 96 ? 25.016 6.544 -4.173 1.00 95.56 96 PHE A C 1
ATOM 751 O O . PHE A 1 96 ? 25.909 5.929 -4.749 1.00 95.56 96 PHE A O 1
ATOM 758 N N . ILE A 1 97 ? 25.138 6.917 -2.897 1.00 96.88 97 ILE A N 1
ATOM 759 C CA . ILE A 1 97 ? 26.296 6.534 -2.077 1.00 96.88 97 ILE A CA 1
ATOM 760 C C . ILE A 1 97 ? 26.355 5.011 -1.940 1.00 96.88 97 ILE A C 1
ATOM 762 O O . ILE A 1 97 ? 27.400 4.403 -2.178 1.00 96.88 97 ILE A O 1
ATOM 766 N N . LYS A 1 98 ? 25.226 4.391 -1.587 1.00 96.62 98 LYS A N 1
ATOM 767 C CA . LYS A 1 98 ? 25.122 2.949 -1.359 1.00 96.62 98 LYS A CA 1
ATOM 768 C C . LYS A 1 98 ? 25.375 2.138 -2.635 1.00 96.62 98 LYS A C 1
ATOM 770 O O . LYS A 1 98 ? 26.028 1.102 -2.566 1.00 96.62 98 LYS A O 1
ATOM 775 N N . THR A 1 99 ? 24.939 2.640 -3.787 1.00 95.56 99 THR A N 1
ATOM 776 C CA . THR A 1 99 ? 25.082 2.001 -5.105 1.00 95.56 99 THR A CA 1
ATOM 777 C C . THR A 1 99 ? 26.310 2.483 -5.883 1.00 95.56 99 THR A C 1
ATOM 779 O O . THR A 1 99 ? 26.421 2.227 -7.078 1.00 95.56 99 THR A O 1
ATOM 782 N N . LYS A 1 100 ? 27.250 3.191 -5.238 1.00 95.00 100 LYS A N 1
ATOM 783 C CA . LYS A 1 100 ? 28.501 3.683 -5.853 1.00 95.00 100 LYS A CA 1
ATOM 784 C C . LYS A 1 100 ? 28.279 4.536 -7.116 1.00 95.00 100 LYS A C 1
ATOM 786 O O . LYS A 1 100 ? 29.060 4.478 -8.061 1.00 95.00 100 LYS A O 1
ATOM 791 N N . GLY A 1 101 ? 27.225 5.349 -7.121 1.00 91.00 101 GLY A N 1
ATOM 792 C CA . GLY A 1 101 ? 26.886 6.270 -8.208 1.00 91.00 101 GLY A CA 1
ATOM 793 C C . GLY A 1 101 ? 25.901 5.713 -9.239 1.00 91.00 101 GLY A C 1
ATOM 794 O O . GLY A 1 101 ? 25.546 6.430 -10.174 1.00 91.00 101 GLY A O 1
ATOM 795 N N . VAL A 1 102 ? 25.417 4.482 -9.066 1.00 90.31 102 VAL A N 1
ATOM 796 C CA . VAL A 1 102 ? 24.493 3.837 -10.007 1.00 90.31 102 VAL A CA 1
ATOM 797 C C . VAL A 1 102 ? 23.049 4.276 -9.755 1.00 90.31 102 VAL A C 1
ATOM 799 O O . VAL A 1 102 ? 22.565 4.289 -8.620 1.00 90.31 102 VAL A O 1
ATOM 802 N N . ASN A 1 103 ? 22.342 4.636 -10.827 1.00 87.12 103 ASN A N 1
ATOM 803 C CA . ASN A 1 103 ? 20.949 5.072 -10.769 1.00 87.12 103 ASN A CA 1
ATOM 804 C C . ASN A 1 103 ? 19.983 3.876 -10.827 1.00 87.12 103 ASN A C 1
ATOM 806 O O . ASN A 1 103 ? 19.518 3.510 -11.904 1.00 87.12 103 ASN A O 1
ATOM 810 N N . THR A 1 104 ? 19.679 3.297 -9.667 1.00 84.50 104 THR A N 1
ATOM 811 C CA . THR A 1 104 ? 18.915 2.043 -9.566 1.00 84.50 104 THR A CA 1
ATOM 812 C C . THR A 1 104 ? 17.400 2.260 -9.447 1.00 84.50 104 THR A C 1
ATOM 814 O O . THR A 1 104 ? 16.644 1.689 -10.219 1.00 84.50 104 THR A O 1
ATOM 817 N N . HIS A 1 105 ? 16.947 3.130 -8.533 1.00 88.19 105 HIS A N 1
ATOM 818 C CA . HIS A 1 105 ? 15.522 3.307 -8.199 1.00 88.19 105 HIS A CA 1
ATOM 819 C C . HIS A 1 105 ? 15.051 4.769 -8.243 1.00 88.19 105 HIS A C 1
ATOM 821 O O . HIS A 1 105 ? 14.135 5.140 -7.521 1.00 88.19 105 HIS A O 1
ATOM 827 N N . LYS A 1 106 ? 15.651 5.661 -9.042 1.00 88.56 106 LYS A N 1
ATOM 828 C CA . LYS A 1 106 ? 15.247 7.085 -9.029 1.00 88.56 106 LYS A CA 1
ATOM 829 C C . LYS A 1 106 ? 13.788 7.315 -9.451 1.00 88.56 106 LYS A C 1
ATOM 831 O O . LYS A 1 106 ? 13.108 8.140 -8.841 1.00 88.56 106 LYS A O 1
ATOM 836 N N . GLY A 1 107 ? 13.314 6.599 -10.474 1.00 89.88 107 GLY A N 1
ATOM 837 C CA . GLY A 1 107 ? 11.915 6.644 -10.919 1.00 89.88 107 GLY A CA 1
ATOM 838 C C . GLY A 1 107 ? 10.972 6.069 -9.861 1.00 89.88 107 GLY A C 1
ATOM 839 O O . GLY A 1 107 ? 10.103 6.790 -9.361 1.00 89.88 107 GLY A O 1
ATOM 840 N N . MET A 1 108 ? 11.237 4.828 -9.436 1.00 94.06 108 MET A N 1
ATOM 841 C CA . MET A 1 108 ? 10.565 4.160 -8.317 1.00 94.06 108 MET A CA 1
ATOM 842 C C . MET A 1 108 ? 10.472 5.037 -7.063 1.00 94.06 108 MET A C 1
ATOM 844 O O . MET A 1 108 ? 9.388 5.218 -6.523 1.00 94.06 108 MET A O 1
ATOM 848 N N . LEU A 1 109 ? 11.579 5.628 -6.606 1.00 96.00 109 LEU A N 1
ATOM 849 C CA . LEU A 1 109 ? 11.645 6.460 -5.401 1.00 96.00 109 LEU A CA 1
ATOM 850 C C . LEU A 1 109 ? 10.668 7.636 -5.472 1.00 96.00 109 LEU A C 1
ATOM 852 O O . LEU A 1 109 ? 9.992 7.939 -4.489 1.00 96.00 109 LEU A O 1
ATOM 856 N N . PHE A 1 110 ? 10.579 8.297 -6.627 1.00 94.69 110 PHE A N 1
ATOM 857 C CA . PHE A 1 110 ? 9.661 9.414 -6.806 1.00 94.69 110 PHE A CA 1
ATOM 858 C C . PHE A 1 110 ? 8.197 8.957 -6.790 1.00 94.69 110 PHE A C 1
ATOM 860 O O . PHE A 1 110 ? 7.394 9.522 -6.045 1.00 94.69 110 PHE A O 1
ATOM 867 N N . LEU A 1 111 ? 7.851 7.927 -7.571 1.00 96.69 111 LEU A N 1
ATOM 868 C CA . LEU A 1 111 ? 6.479 7.417 -7.639 1.00 96.69 111 LEU A CA 1
ATOM 869 C C . LEU A 1 111 ? 6.023 6.830 -6.298 1.00 96.69 111 LEU A C 1
ATOM 871 O O . LEU A 1 111 ? 4.959 7.190 -5.786 1.00 96.69 111 LEU A O 1
ATOM 875 N N . MET A 1 112 ? 6.843 5.960 -5.711 1.00 98.12 112 MET A N 1
ATOM 876 C CA . MET A 1 112 ? 6.567 5.303 -4.439 1.00 98.12 112 MET A CA 1
ATOM 877 C C . MET A 1 112 ? 6.511 6.324 -3.304 1.00 98.12 112 MET A C 1
ATOM 879 O O . MET A 1 112 ? 5.576 6.289 -2.516 1.00 98.12 112 MET A O 1
ATOM 883 N N . GLY A 1 113 ? 7.425 7.300 -3.253 1.00 98.25 113 GLY A N 1
ATOM 884 C CA . GLY A 1 113 ? 7.424 8.331 -2.212 1.00 98.25 113 GLY A CA 1
ATOM 885 C C . GLY A 1 113 ? 6.156 9.191 -2.206 1.00 98.25 113 GLY A C 1
ATOM 886 O O . GLY A 1 113 ? 5.560 9.404 -1.149 1.00 98.25 113 GLY A O 1
ATOM 887 N N . VAL A 1 114 ? 5.689 9.631 -3.382 1.00 98.44 114 VAL A N 1
ATOM 888 C CA . VAL A 1 114 ? 4.410 10.359 -3.510 1.00 98.44 114 VAL A CA 1
ATOM 889 C C . VAL A 1 114 ? 3.230 9.472 -3.107 1.00 98.44 114 VAL A C 1
ATOM 891 O O . VAL A 1 114 ? 2.340 9.922 -2.384 1.00 98.44 114 VAL A O 1
ATOM 894 N N . THR A 1 115 ? 3.232 8.208 -3.535 1.00 98.75 115 THR A N 1
ATOM 895 C CA . THR A 1 115 ? 2.142 7.268 -3.242 1.00 98.75 115 THR A CA 1
ATOM 896 C C . THR A 1 115 ? 2.086 6.922 -1.749 1.00 98.75 115 THR A C 1
ATOM 898 O O . THR A 1 115 ? 1.014 6.999 -1.157 1.00 98.75 115 THR A O 1
ATOM 901 N N . CYS A 1 116 ? 3.223 6.645 -1.104 1.00 98.81 116 CYS A N 1
ATOM 902 C CA . CYS A 1 116 ? 3.342 6.421 0.341 1.00 98.81 116 CYS A CA 1
ATOM 903 C C . CYS A 1 116 ? 2.781 7.593 1.154 1.00 98.81 116 CYS A C 1
ATOM 905 O O . CYS A 1 116 ? 2.002 7.389 2.085 1.00 98.81 116 CYS A O 1
ATOM 907 N N . ALA A 1 117 ? 3.128 8.827 0.782 1.00 98.75 117 ALA A N 1
ATOM 908 C CA . ALA A 1 117 ? 2.619 10.018 1.454 1.00 98.75 117 ALA A CA 1
ATOM 909 C C . ALA A 1 117 ? 1.105 10.190 1.270 1.00 98.75 117 ALA A C 1
ATOM 911 O O . ALA A 1 117 ? 0.392 10.534 2.214 1.00 98.75 117 ALA A O 1
ATOM 912 N N . ALA A 1 118 ? 0.587 9.911 0.072 1.00 98.81 118 ALA A N 1
ATOM 913 C CA . ALA A 1 118 ? -0.849 9.940 -0.177 1.00 98.81 118 ALA A CA 1
ATOM 914 C C . ALA A 1 118 ? -1.597 8.868 0.633 1.00 98.81 118 ALA A C 1
ATOM 916 O O . ALA A 1 118 ? -2.632 9.178 1.221 1.00 98.81 118 ALA A O 1
ATOM 917 N N . VAL A 1 119 ? -1.054 7.649 0.736 1.00 98.75 119 VAL A N 1
ATOM 918 C CA . VAL A 1 119 ? -1.597 6.574 1.588 1.00 98.75 119 VAL A CA 1
ATOM 919 C C . VAL A 1 119 ? -1.622 7.003 3.054 1.00 98.75 119 VAL A C 1
ATOM 921 O O . VAL A 1 119 ? -2.668 6.905 3.696 1.00 98.75 119 VAL A O 1
ATOM 924 N N . GLY A 1 120 ? -0.519 7.556 3.571 1.00 97.81 120 GLY A N 1
ATOM 925 C CA . GLY A 1 120 ? -0.464 8.091 4.934 1.00 97.81 120 GLY A CA 1
ATOM 926 C C . GLY A 1 120 ? -1.555 9.135 5.189 1.00 97.81 120 GLY A C 1
ATOM 927 O O . GLY A 1 120 ? -2.237 9.086 6.213 1.00 97.81 120 GLY A O 1
ATOM 928 N N . LYS A 1 121 ? -1.796 10.027 4.219 1.00 97.62 121 LYS A N 1
ATOM 929 C CA . LYS A 1 121 ? -2.832 11.063 4.321 1.00 97.62 121 LYS A CA 1
ATOM 930 C C . LYS A 1 121 ? -4.252 10.500 4.263 1.00 97.62 121 LYS A C 1
ATOM 932 O O . LYS A 1 121 ? -5.096 10.928 5.047 1.00 97.62 121 LYS A O 1
ATOM 937 N N . VAL A 1 122 ? -4.513 9.515 3.399 1.00 97.38 122 VAL A N 1
ATOM 938 C CA . VAL A 1 122 ? -5.801 8.800 3.359 1.00 97.38 122 VAL A CA 1
ATOM 939 C C . VAL A 1 122 ? -6.097 8.136 4.702 1.00 97.38 122 VAL A C 1
ATOM 941 O O . VAL A 1 122 ? -7.205 8.283 5.217 1.00 97.38 122 VAL A O 1
ATOM 944 N N . ILE A 1 123 ? -5.112 7.460 5.298 1.00 90.69 123 ILE A N 1
ATOM 945 C CA . ILE A 1 123 ? -5.282 6.788 6.592 1.00 90.69 123 ILE A CA 1
ATOM 946 C C . ILE A 1 123 ? -5.500 7.811 7.716 1.00 90.69 123 ILE A C 1
ATOM 948 O O . ILE A 1 123 ? -6.420 7.644 8.519 1.00 90.69 123 ILE A O 1
ATOM 952 N N . TYR A 1 124 ? -4.717 8.897 7.749 1.00 89.88 124 TYR A N 1
ATOM 953 C CA . TYR A 1 124 ? -4.878 9.975 8.732 1.00 89.88 124 TYR A CA 1
ATOM 954 C C . TYR A 1 124 ? -6.297 10.562 8.713 1.00 89.88 124 TYR A C 1
ATOM 956 O O . TYR A 1 124 ? -6.928 10.727 9.759 1.00 89.88 124 TYR A O 1
ATOM 964 N N . GLU A 1 125 ? -6.821 10.830 7.515 1.00 86.56 125 GLU A N 1
ATOM 965 C CA . GLU A 1 125 ? -8.151 11.412 7.310 1.00 86.56 125 GLU A CA 1
ATOM 966 C C . GLU A 1 125 ? -9.285 10.379 7.353 1.00 86.56 125 GLU A C 1
ATOM 968 O O . GLU A 1 125 ? -10.450 10.754 7.221 1.00 86.56 125 GLU A O 1
ATOM 973 N N . ARG A 1 126 ? -8.968 9.091 7.559 1.00 85.38 126 ARG A N 1
ATOM 974 C CA . ARG A 1 126 ? -9.924 7.968 7.559 1.00 85.38 126 ARG A CA 1
ATOM 975 C C . ARG A 1 126 ? -10.754 7.901 6.274 1.00 85.38 126 ARG A C 1
ATOM 977 O O . ARG A 1 126 ? -11.958 7.647 6.301 1.00 85.38 126 ARG A O 1
ATOM 984 N N . LYS A 1 127 ? -10.104 8.167 5.145 1.00 87.38 127 LYS A N 1
ATOM 985 C CA . LYS A 1 127 ? -10.704 8.113 3.812 1.00 87.38 127 LYS A CA 1
ATOM 986 C C . LYS A 1 127 ? -10.634 6.702 3.230 1.00 87.38 127 LYS A C 1
ATOM 988 O O . LYS A 1 127 ? -9.877 5.850 3.690 1.00 87.38 127 LYS A O 1
ATOM 993 N N . LYS A 1 128 ? -11.443 6.461 2.198 1.00 91.44 128 LYS A N 1
ATOM 994 C CA . LYS A 1 128 ? -11.438 5.203 1.439 1.00 91.44 128 LYS A CA 1
ATOM 995 C C . LYS A 1 128 ? -10.188 5.103 0.563 1.00 91.44 128 LYS A C 1
ATOM 997 O O . LYS A 1 128 ? -9.629 6.123 0.169 1.00 91.44 128 LYS A O 1
ATOM 1002 N N . PHE A 1 129 ? -9.806 3.876 0.212 1.00 95.50 129 PHE A N 1
ATOM 1003 C CA . PHE A 1 129 ? -8.672 3.587 -0.671 1.00 95.50 129 PHE A CA 1
ATOM 1004 C C . PHE A 1 129 ? -8.720 4.381 -1.994 1.00 95.50 129 PHE A C 1
ATOM 1006 O O . PHE A 1 129 ? -7.718 4.960 -2.405 1.00 95.50 129 PHE A O 1
ATOM 1013 N N . ASP A 1 130 ? -9.899 4.509 -2.608 1.00 94.38 130 ASP A N 1
ATOM 1014 C CA . ASP A 1 130 ? -10.071 5.206 -3.894 1.00 94.38 130 ASP A CA 1
ATOM 1015 C C . ASP A 1 130 ? -9.682 6.699 -3.847 1.00 94.38 130 ASP A C 1
ATOM 1017 O O . ASP A 1 130 ? -9.337 7.299 -4.869 1.00 94.38 130 ASP A O 1
ATOM 1021 N N . GLU A 1 131 ? -9.658 7.308 -2.655 1.00 97.25 131 GLU A N 1
ATOM 1022 C CA . GLU A 1 131 ? -9.265 8.709 -2.469 1.00 97.25 131 GLU A CA 1
ATOM 1023 C C . GLU A 1 131 ? -7.752 8.934 -2.620 1.00 97.25 131 GLU A C 1
ATOM 1025 O O . GLU A 1 131 ? -7.335 10.077 -2.832 1.00 97.25 131 GLU A O 1
ATOM 1030 N N . ILE A 1 132 ? -6.920 7.879 -2.579 1.00 98.56 132 ILE A N 1
ATOM 1031 C CA . ILE A 1 132 ? -5.460 7.986 -2.774 1.00 98.56 132 ILE A CA 1
ATOM 1032 C C . ILE A 1 132 ? -5.167 8.722 -4.085 1.00 98.56 132 ILE A C 1
ATOM 1034 O O . ILE A 1 132 ? -4.368 9.660 -4.111 1.00 98.56 132 ILE A O 1
ATOM 1038 N N . ARG A 1 133 ? -5.876 8.366 -5.164 1.00 98.12 133 ARG A N 1
ATOM 1039 C CA . ARG A 1 133 ? -5.737 8.998 -6.482 1.00 98.12 133 ARG A CA 1
ATOM 1040 C C . ARG A 1 133 ? -5.974 10.507 -6.431 1.00 98.12 133 ARG A C 1
ATOM 1042 O O . ARG A 1 133 ? -5.214 11.279 -7.015 1.00 98.12 133 ARG A O 1
ATOM 1049 N N . SER A 1 134 ? -7.030 10.931 -5.739 1.00 98.00 134 SER A N 1
ATOM 1050 C CA . SER A 1 134 ? -7.380 12.346 -5.588 1.00 98.00 134 SER A CA 1
ATOM 1051 C C . SER A 1 134 ? -6.306 13.108 -4.811 1.00 98.00 134 SER A C 1
ATOM 1053 O O . SER A 1 134 ? -5.924 14.215 -5.200 1.00 98.00 134 SER A O 1
ATOM 1055 N N . ILE A 1 135 ? -5.772 12.506 -3.746 1.00 98.38 135 ILE A N 1
ATOM 1056 C CA . ILE A 1 135 ? -4.721 13.117 -2.929 1.00 98.38 135 ILE A CA 1
ATOM 1057 C C . ILE A 1 135 ? -3.418 13.261 -3.718 1.00 98.38 135 ILE A C 1
ATOM 1059 O O . ILE A 1 135 ? -2.828 14.342 -3.691 1.00 98.38 135 ILE A O 1
ATOM 1063 N N . ILE A 1 136 ? -3.011 12.238 -4.478 1.00 98.44 136 ILE A N 1
ATOM 1064 C CA . ILE A 1 136 ? -1.831 12.309 -5.355 1.00 98.44 136 ILE A CA 1
ATOM 1065 C C . ILE A 1 136 ? -1.950 13.516 -6.296 1.00 98.44 136 ILE A C 1
ATOM 1067 O O . ILE A 1 136 ? -1.075 14.380 -6.288 1.00 98.44 136 ILE A O 1
ATOM 1071 N N . LYS A 1 137 ? -3.080 13.652 -7.009 1.00 97.88 137 LYS A N 1
ATOM 1072 C CA . LYS A 1 137 ? -3.330 14.783 -7.926 1.00 97.88 137 LYS A CA 1
ATOM 1073 C C . LYS A 1 137 ? -3.219 16.142 -7.238 1.00 97.88 137 LYS A C 1
ATOM 1075 O O . LYS A 1 137 ? -2.743 17.105 -7.835 1.00 97.88 137 LYS A O 1
ATOM 1080 N N . GLN A 1 138 ? -3.693 16.243 -5.997 1.00 97.75 138 GLN A N 1
ATOM 1081 C CA . GLN A 1 138 ? -3.649 17.487 -5.230 1.00 97.75 138 GLN A CA 1
ATOM 1082 C C . GLN A 1 138 ? -2.235 17.820 -4.752 1.00 97.75 138 GLN A C 1
ATOM 1084 O O . GLN A 1 138 ? -1.825 18.978 -4.856 1.00 97.75 138 GLN A O 1
ATOM 1089 N N . MET A 1 139 ? -1.478 16.822 -4.288 1.00 96.56 139 MET A N 1
ATOM 1090 C CA . MET A 1 139 ? -0.076 16.980 -3.893 1.00 96.56 139 MET A CA 1
ATOM 1091 C C . MET A 1 139 ? 0.790 17.438 -5.071 1.00 96.56 139 MET A C 1
ATOM 1093 O O . MET A 1 139 ? 1.597 18.353 -4.926 1.00 96.56 139 MET A O 1
ATOM 1097 N N . THR A 1 140 ? 0.589 16.858 -6.255 1.00 95.12 140 THR A N 1
ATOM 1098 C CA . THR A 1 140 ? 1.455 17.083 -7.424 1.00 95.12 140 THR A CA 1
ATOM 1099 C C . THR A 1 140 ? 0.904 18.117 -8.408 1.00 95.12 140 THR A C 1
ATOM 1101 O O . THR A 1 140 ? 1.375 18.210 -9.540 1.00 95.12 140 THR A O 1
ATOM 1104 N N . LYS A 1 141 ? -0.103 18.908 -8.016 1.00 93.44 141 LYS A N 1
ATOM 1105 C CA . LYS A 1 141 ? -0.786 19.844 -8.919 1.00 93.44 141 LYS A CA 1
ATOM 1106 C C . LYS A 1 141 ? 0.172 20.885 -9.520 1.00 93.44 141 LYS A C 1
ATOM 1108 O O . LYS A 1 141 ? 0.729 21.747 -8.822 1.00 93.44 141 LYS A O 1
ATOM 1113 N N . GLY A 1 142 ? 0.270 20.881 -10.848 1.00 87.06 142 GLY A N 1
ATOM 1114 C CA . GLY A 1 142 ? 1.086 21.816 -11.617 1.00 87.06 142 GLY A CA 1
ATOM 1115 C C . GLY A 1 142 ? 2.578 21.491 -11.579 1.00 87.06 142 GLY A C 1
ATOM 1116 O O . GLY A 1 142 ? 3.376 22.387 -11.837 1.00 87.06 142 GLY A O 1
ATOM 1117 N N . ILE A 1 143 ? 2.978 20.272 -11.201 1.00 87.12 143 ILE A N 1
ATOM 1118 C CA . ILE A 1 143 ? 4.389 19.870 -11.193 1.00 87.12 143 ILE A CA 1
ATOM 1119 C C . ILE A 1 143 ? 4.959 19.842 -12.613 1.00 87.12 143 ILE A C 1
ATOM 1121 O O . ILE A 1 143 ? 6.068 20.325 -12.825 1.00 87.12 143 ILE A O 1
ATOM 1125 N N . VAL A 1 144 ? 4.193 19.359 -13.598 1.00 82.00 144 VAL A N 1
ATOM 1126 C CA . VAL A 1 144 ? 4.642 19.295 -14.997 1.00 82.00 144 VAL A CA 1
ATOM 1127 C C . VAL A 1 144 ? 4.875 20.708 -15.504 1.00 82.00 144 VAL A C 1
ATOM 1129 O O . VAL A 1 144 ? 5.933 21.011 -16.051 1.00 82.00 144 VAL A O 1
ATOM 1132 N N . SER A 1 145 ? 3.931 21.617 -15.258 1.00 80.06 145 SER A N 1
ATOM 1133 C CA . SER A 1 145 ? 4.069 22.978 -15.760 1.00 80.06 145 SER A CA 1
ATOM 1134 C C . SER A 1 145 ? 5.160 23.785 -15.067 1.00 80.06 145 SER A C 1
ATOM 1136 O O . SER A 1 145 ? 5.895 24.507 -15.738 1.00 80.06 145 SER A O 1
ATOM 1138 N N . LYS A 1 146 ? 5.312 23.634 -13.748 1.00 75.31 146 LYS A N 1
ATOM 1139 C CA . LYS A 1 146 ? 6.332 24.347 -12.969 1.00 75.31 146 LYS A CA 1
ATOM 1140 C C . LYS A 1 146 ? 7.743 23.827 -13.210 1.00 75.31 146 LYS A C 1
ATOM 1142 O O . LYS A 1 146 ? 8.660 24.640 -13.240 1.00 75.31 146 LYS A O 1
ATOM 1147 N N . GLU A 1 147 ? 7.920 22.512 -13.341 1.00 74.31 147 GLU A N 1
ATOM 1148 C CA . GLU A 1 147 ? 9.248 21.895 -13.448 1.00 74.31 147 GLU A CA 1
ATOM 1149 C C . GLU A 1 147 ? 9.686 21.652 -14.892 1.00 74.31 147 GLU A C 1
ATOM 1151 O O . GLU A 1 147 ? 10.884 21.629 -15.137 1.00 74.31 147 GLU A O 1
ATOM 1156 N N . LEU A 1 148 ? 8.766 21.452 -15.846 1.00 68.19 148 LEU A N 1
ATOM 1157 C CA . LEU A 1 148 ? 9.130 21.050 -17.208 1.00 68.19 148 LEU A CA 1
ATOM 1158 C C . LEU A 1 148 ? 8.992 22.171 -18.253 1.00 68.19 148 LEU A C 1
ATOM 1160 O O . LEU A 1 148 ? 9.827 22.278 -19.152 1.00 68.19 148 LEU A O 1
ATOM 1164 N N . PHE A 1 149 ? 7.999 23.063 -18.147 1.00 60.31 149 PHE A N 1
ATOM 1165 C CA . PHE A 1 149 ? 7.857 24.175 -19.108 1.00 60.31 149 PHE A CA 1
ATOM 1166 C C . PHE A 1 149 ? 8.806 25.359 -18.849 1.00 60.31 149 PHE A C 1
ATOM 1168 O O . PHE A 1 149 ? 8.972 26.204 -19.728 1.00 60.31 149 PHE A O 1
ATOM 1175 N N . THR A 1 150 ? 9.463 25.410 -17.688 1.00 58.69 150 THR A N 1
ATOM 1176 C CA . THR A 1 150 ? 10.380 26.489 -17.266 1.00 58.69 150 THR A CA 1
ATOM 1177 C C . THR A 1 150 ? 11.856 26.219 -17.606 1.00 58.69 150 THR A C 1
ATOM 1179 O O . THR A 1 150 ? 12.710 27.060 -17.349 1.00 58.69 150 THR A O 1
ATOM 1182 N N . LEU A 1 151 ? 12.172 25.076 -18.225 1.00 59.25 151 LEU A N 1
ATOM 1183 C CA . LEU A 1 151 ? 13.538 24.549 -18.390 1.00 59.25 151 LEU A CA 1
ATOM 1184 C C . LEU A 1 151 ? 14.373 25.145 -19.534 1.00 59.25 151 LEU A C 1
ATOM 1186 O O . LEU A 1 151 ? 15.464 24.640 -19.793 1.00 59.25 151 LEU A O 1
ATOM 1190 N N . LYS A 1 152 ? 13.880 26.159 -20.256 1.00 51.25 152 LYS A N 1
ATOM 1191 C CA . LYS A 1 152 ? 14.475 26.581 -21.540 1.00 51.25 152 LYS A CA 1
ATOM 1192 C C . LYS A 1 152 ? 15.955 27.001 -21.460 1.00 51.25 152 LYS A C 1
ATOM 1194 O O . LYS A 1 152 ? 16.629 26.865 -22.474 1.00 51.25 152 LYS A O 1
ATOM 1199 N N . ASP A 1 153 ? 16.461 27.385 -20.282 1.00 50.62 153 ASP A N 1
ATOM 1200 C CA . ASP A 1 153 ? 17.814 27.943 -20.101 1.00 50.62 153 ASP A CA 1
ATOM 1201 C C . ASP A 1 153 ? 18.682 27.231 -19.029 1.00 50.62 153 ASP A C 1
ATOM 1203 O O . ASP A 1 153 ? 19.684 27.781 -18.573 1.00 50.62 153 ASP A O 1
ATOM 1207 N N . SER A 1 154 ? 18.333 26.012 -18.589 1.00 54.91 154 SER A N 1
ATOM 1208 C CA . SER A 1 154 ? 19.112 25.294 -17.556 1.00 54.91 154 SER A CA 1
ATOM 1209 C C . SER A 1 154 ? 20.237 24.432 -18.147 1.00 54.91 154 SER A C 1
ATOM 1211 O O . SER A 1 154 ? 20.010 23.616 -19.039 1.00 54.91 154 SER A O 1
ATOM 1213 N N . THR A 1 155 ? 21.458 24.561 -17.612 1.00 48.44 155 THR A N 1
ATOM 1214 C CA . THR A 1 155 ? 22.654 23.818 -18.060 1.00 48.44 155 THR A CA 1
ATOM 1215 C C . THR A 1 155 ? 22.790 22.418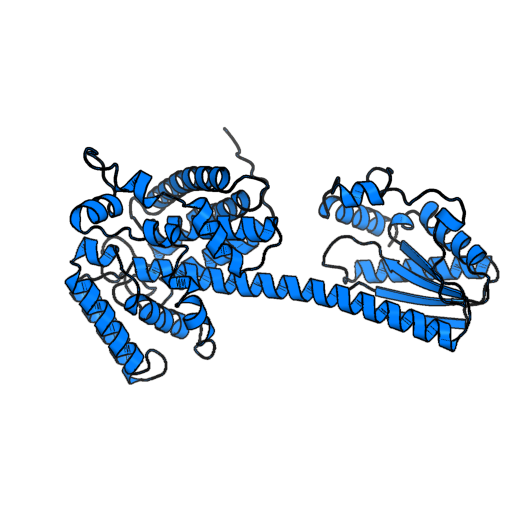 -17.443 1.00 48.44 155 THR A C 1
ATOM 1217 O O . THR A 1 155 ? 23.498 21.578 -17.995 1.00 48.44 155 THR A O 1
ATOM 1220 N N . ASN A 1 156 ? 22.068 22.121 -16.354 1.00 56.22 156 ASN A N 1
ATOM 1221 C CA . ASN A 1 156 ? 22.097 20.833 -15.645 1.00 56.22 156 ASN A CA 1
ATOM 1222 C C . ASN A 1 156 ? 20.712 20.164 -15.646 1.00 56.22 156 ASN A C 1
ATOM 1224 O O . ASN A 1 156 ? 20.024 20.121 -14.630 1.00 56.22 156 ASN A O 1
ATOM 1228 N N . LEU A 1 157 ? 20.300 19.640 -16.804 1.00 59.53 157 LEU A N 1
ATOM 1229 C CA . LEU A 1 157 ? 19.015 18.950 -16.978 1.00 59.53 157 LEU A CA 1
ATOM 1230 C C . LEU A 1 157 ? 19.103 17.462 -16.609 1.00 59.53 157 LEU A C 1
ATOM 1232 O O . LEU A 1 157 ? 19.955 16.736 -17.140 1.00 59.53 157 LEU A O 1
ATOM 1236 N N . SER A 1 158 ? 18.168 16.989 -15.782 1.00 65.62 158 SER A N 1
ATOM 1237 C CA . SER A 1 158 ? 17.936 15.563 -15.522 1.00 65.62 158 SER A CA 1
ATOM 1238 C C . SER A 1 158 ? 17.439 14.824 -16.774 1.00 65.62 158 SER A C 1
ATOM 1240 O O . SER A 1 158 ? 16.999 15.431 -17.752 1.00 65.62 158 SER A O 1
ATOM 1242 N N . HIS A 1 159 ? 17.489 13.487 -16.765 1.00 61.19 159 HIS A N 1
ATOM 1243 C CA . HIS A 1 159 ? 17.084 12.676 -17.924 1.00 61.19 159 HIS A CA 1
ATOM 1244 C C . HIS A 1 159 ? 15.627 12.947 -18.345 1.00 61.19 159 HIS A C 1
ATOM 1246 O O . HIS A 1 159 ? 15.356 13.143 -19.528 1.00 61.19 159 HIS A O 1
ATOM 1252 N N . GLY A 1 160 ? 14.708 13.061 -17.378 1.00 58.72 160 GLY A N 1
ATOM 1253 C CA . GLY A 1 160 ? 13.299 13.378 -17.643 1.00 58.72 160 GLY A CA 1
ATOM 1254 C C . GLY A 1 160 ? 13.073 14.788 -18.203 1.00 58.72 160 GLY A C 1
ATOM 1255 O O . GLY A 1 160 ? 12.179 15.004 -19.012 1.00 58.72 160 GLY A O 1
ATOM 1256 N N . GLU A 1 161 ? 13.917 15.745 -17.830 1.00 66.81 161 GLU A N 1
ATOM 1257 C CA . GLU A 1 161 ? 13.839 17.132 -18.304 1.00 66.81 161 GLU A CA 1
ATOM 1258 C C . GLU A 1 161 ? 14.328 17.254 -19.755 1.00 66.81 161 GLU A C 1
ATOM 1260 O O . GLU A 1 161 ? 13.695 17.917 -20.577 1.00 66.81 161 GLU A O 1
ATOM 1265 N N . ARG A 1 162 ? 15.390 16.520 -20.113 1.00 62.47 162 ARG A N 1
ATOM 1266 C CA . ARG A 1 162 ? 15.869 16.403 -21.503 1.00 62.47 162 ARG A CA 1
ATOM 1267 C C . ARG A 1 162 ? 14.827 15.747 -22.414 1.00 62.47 162 ARG A C 1
ATOM 1269 O O . ARG A 1 162 ? 14.608 16.203 -23.536 1.00 62.47 162 ARG A O 1
ATOM 1276 N N . LEU A 1 163 ? 14.172 14.697 -21.922 1.00 58.25 163 LEU A N 1
ATOM 1277 C CA . LEU A 1 163 ? 13.099 13.985 -22.622 1.00 58.25 163 LEU A CA 1
ATOM 1278 C C . LEU A 1 163 ? 11.891 14.870 -22.906 1.00 58.25 163 LEU A C 1
ATOM 1280 O O . LEU A 1 163 ? 11.380 14.869 -24.025 1.00 58.25 163 LEU A O 1
ATOM 1284 N N . PHE A 1 164 ? 11.464 15.655 -21.921 1.00 63.97 164 PHE A N 1
ATOM 1285 C CA . PHE A 1 164 ? 10.355 16.581 -22.096 1.00 63.97 164 PHE A CA 1
ATOM 1286 C C . PHE A 1 164 ? 10.654 17.646 -23.157 1.00 63.97 164 PHE A C 1
ATOM 1288 O O . PHE A 1 164 ? 9.794 17.981 -23.971 1.00 63.97 164 PHE A O 1
ATOM 1295 N N . ILE A 1 165 ? 11.887 18.160 -23.197 1.00 60.69 165 ILE A N 1
ATOM 1296 C CA . ILE A 1 165 ? 12.299 19.129 -24.218 1.00 60.69 165 ILE A CA 1
ATOM 1297 C C . ILE A 1 165 ? 12.284 18.492 -25.615 1.00 60.69 165 ILE A C 1
ATOM 1299 O O . ILE A 1 165 ? 11.748 19.102 -26.540 1.00 60.69 165 ILE A O 1
ATOM 1303 N N . LYS A 1 166 ? 12.827 17.274 -25.760 1.00 61.03 166 LYS A N 1
ATOM 1304 C CA . LYS A 1 166 ? 13.006 16.602 -27.058 1.00 61.03 166 LYS A CA 1
ATOM 1305 C C . LYS A 1 166 ? 11.726 15.970 -27.617 1.00 61.03 166 LYS A C 1
ATOM 1307 O O . LYS A 1 166 ? 11.486 16.065 -28.814 1.00 61.03 166 LYS A O 1
ATOM 1312 N N . TYR A 1 167 ? 10.913 15.342 -26.768 1.00 59.19 167 TYR A N 1
ATOM 1313 C CA . TYR A 1 167 ? 9.777 14.509 -27.188 1.00 59.19 167 TYR A CA 1
ATOM 1314 C C . TYR A 1 167 ? 8.444 14.878 -26.521 1.00 59.19 167 TYR A C 1
ATOM 1316 O O . TYR A 1 167 ? 7.448 14.205 -26.763 1.00 59.19 167 TYR A O 1
ATOM 1324 N N . LYS A 1 168 ? 8.401 15.919 -25.673 1.00 62.19 168 LYS A N 1
ATOM 1325 C CA . LYS A 1 168 ? 7.189 16.359 -24.946 1.00 62.19 168 LYS A CA 1
ATOM 1326 C C . LYS A 1 168 ? 6.537 15.286 -24.062 1.00 62.19 168 LYS A C 1
ATOM 1328 O O . LYS A 1 168 ? 5.386 15.442 -23.673 1.00 62.19 168 LYS A O 1
ATOM 1333 N N . THR A 1 169 ? 7.278 14.240 -23.694 1.00 70.88 169 THR A N 1
ATOM 1334 C CA . THR A 1 169 ? 6.831 13.248 -22.708 1.00 70.88 169 THR A CA 1
ATOM 1335 C C . THR A 1 169 ? 7.014 13.790 -21.292 1.00 70.88 169 THR A C 1
ATOM 1337 O O . THR A 1 169 ? 8.083 14.294 -20.944 1.00 70.88 169 THR A O 1
ATOM 1340 N N . ASP A 1 170 ? 5.966 13.710 -20.478 1.00 72.06 170 ASP A N 1
ATOM 1341 C CA . ASP A 1 170 ? 5.960 14.153 -19.080 1.00 72.06 170 ASP A CA 1
ATOM 1342 C C . ASP A 1 170 ? 6.372 13.049 -18.086 1.00 72.06 170 ASP A C 1
ATOM 1344 O O . ASP A 1 170 ? 6.641 13.339 -16.913 1.00 72.06 170 ASP A O 1
ATOM 1348 N N . GLY A 1 171 ? 6.498 11.804 -18.560 1.00 82.81 171 GLY A N 1
ATOM 1349 C CA . GLY A 1 171 ? 7.007 10.650 -17.819 1.00 82.81 171 GLY A CA 1
ATOM 1350 C C . GLY A 1 171 ? 6.333 10.449 -16.458 1.00 82.81 171 GLY A C 1
ATOM 1351 O O . GLY A 1 171 ? 5.145 10.711 -16.269 1.00 82.81 171 GLY A O 1
ATOM 1352 N N . VAL A 1 172 ? 7.121 10.030 -15.463 1.00 84.81 172 VAL A N 1
ATOM 1353 C CA . VAL A 1 172 ? 6.636 9.783 -14.091 1.00 84.81 172 VAL A CA 1
ATOM 1354 C C . VAL A 1 172 ? 6.001 11.014 -13.426 1.00 84.81 172 VAL A C 1
ATOM 1356 O O . VAL A 1 172 ? 5.145 10.863 -12.558 1.00 84.81 172 VAL A O 1
ATOM 1359 N N . ARG A 1 173 ? 6.378 12.237 -13.836 1.00 87.56 173 ARG A N 1
ATOM 1360 C CA . ARG A 1 173 ? 5.779 13.488 -13.333 1.00 87.56 173 ARG A CA 1
ATOM 1361 C C . ARG A 1 173 ? 4.359 13.677 -13.867 1.00 87.56 173 ARG A C 1
ATOM 1363 O O . ARG A 1 173 ? 3.476 14.065 -13.107 1.00 87.56 173 ARG A O 1
ATOM 1370 N N . GLY A 1 174 ? 4.142 13.376 -15.146 1.00 88.94 174 GLY A N 1
ATOM 1371 C CA . GLY A 1 174 ? 2.812 13.367 -15.752 1.00 88.94 174 GLY A CA 1
ATOM 1372 C C . GLY A 1 174 ? 1.904 12.305 -15.154 1.00 88.94 174 GLY A C 1
ATOM 1373 O O . GLY A 1 174 ? 0.745 12.588 -14.853 1.00 88.94 174 GLY A O 1
ATOM 1374 N N . GLU A 1 175 ? 2.447 11.107 -14.911 1.00 92.50 175 GLU A N 1
ATOM 1375 C CA . GLU A 1 175 ? 1.698 10.031 -14.261 1.00 92.50 175 GLU A CA 1
ATOM 1376 C C . GLU A 1 175 ? 1.170 10.470 -12.894 1.00 92.50 175 GLU A C 1
ATOM 1378 O O . GLU A 1 175 ? -0.036 10.392 -12.665 1.00 92.50 175 GLU A O 1
ATOM 1383 N N . VAL A 1 176 ? 2.012 11.008 -12.001 1.00 94.38 176 VAL A N 1
ATOM 1384 C CA . VAL A 1 176 ? 1.528 11.475 -10.686 1.00 94.38 176 VAL A CA 1
ATOM 1385 C C . VAL A 1 176 ? 0.584 12.673 -10.806 1.00 94.38 176 VAL A C 1
ATOM 1387 O O . VAL A 1 176 ? -0.448 12.688 -10.145 1.00 94.38 176 VAL A O 1
ATOM 1390 N N . GLU A 1 177 ? 0.839 13.634 -11.701 1.00 94.88 177 GLU A N 1
ATOM 1391 C CA . GLU A 1 177 ? -0.051 14.793 -11.874 1.00 94.88 177 GLU A CA 1
ATOM 1392 C C . GLU A 1 177 ? -1.465 14.400 -12.324 1.00 94.88 177 GLU A C 1
ATOM 1394 O O . GLU A 1 177 ? -2.453 14.981 -11.865 1.00 94.88 177 GLU A O 1
ATOM 1399 N N . ARG A 1 178 ? -1.580 13.366 -13.165 1.00 95.50 178 ARG A N 1
ATOM 1400 C CA . ARG A 1 178 ? -2.865 12.782 -13.579 1.00 95.50 178 ARG A CA 1
ATOM 1401 C C . ARG A 1 178 ? -3.470 11.831 -12.542 1.00 95.50 178 ARG A C 1
ATOM 1403 O O . ARG A 1 178 ? -4.636 11.453 -12.682 1.00 95.50 178 ARG A O 1
ATOM 1410 N N . GLY A 1 179 ? -2.728 11.476 -11.495 1.00 96.69 179 GLY A N 1
ATOM 1411 C CA . GLY A 1 179 ? -3.148 10.524 -10.469 1.00 96.69 179 GLY A CA 1
ATOM 1412 C C . GLY A 1 179 ? -2.994 9.072 -10.913 1.00 96.69 179 GLY A C 1
ATOM 1413 O O . GLY A 1 179 ? -3.943 8.306 -10.800 1.00 96.69 179 GLY A O 1
ATOM 1414 N N . LEU A 1 180 ? -1.829 8.720 -11.455 1.00 96.75 180 LEU A N 1
ATOM 1415 C CA . LEU A 1 180 ? -1.396 7.366 -11.817 1.00 96.75 180 LEU A CA 1
ATOM 1416 C C . LEU A 1 180 ? -2.433 6.583 -12.651 1.00 96.75 180 LEU A C 1
ATOM 1418 O O . LEU A 1 180 ? -2.853 5.499 -12.237 1.00 96.75 180 LEU A O 1
ATOM 1422 N N . PRO A 1 181 ? -2.878 7.107 -13.813 1.00 96.31 181 PRO A N 1
ATOM 1423 C CA . PRO A 1 181 ? -3.920 6.469 -14.621 1.00 96.31 181 PRO A CA 1
ATOM 1424 C C . PRO A 1 181 ? -3.540 5.050 -15.056 1.00 96.31 181 PRO A C 1
ATOM 1426 O O . PRO A 1 181 ? -4.375 4.155 -14.983 1.00 96.31 181 PRO A O 1
ATOM 1429 N N . THR A 1 182 ? -2.272 4.795 -15.405 1.00 96.38 182 THR A N 1
ATOM 1430 C CA . THR A 1 182 ? -1.812 3.441 -15.767 1.00 96.38 182 THR A CA 1
ATOM 1431 C C . THR A 1 182 ? -2.072 2.423 -14.653 1.00 96.38 182 THR A C 1
ATOM 1433 O O . THR A 1 182 ? -2.320 1.251 -14.937 1.00 96.38 182 THR A O 1
ATOM 1436 N N . ILE A 1 183 ? -2.063 2.873 -13.393 1.00 97.88 183 ILE A N 1
ATOM 1437 C CA . ILE A 1 183 ? -2.293 2.022 -12.229 1.00 97.88 183 ILE A CA 1
ATOM 1438 C C . ILE A 1 183 ? -3.772 1.921 -11.887 1.00 97.88 183 ILE A C 1
ATOM 1440 O O . ILE A 1 183 ? -4.333 0.826 -11.925 1.00 97.88 183 ILE A O 1
ATOM 1444 N N . PHE A 1 184 ? -4.410 3.052 -11.579 1.00 97.88 184 PHE A N 1
ATOM 1445 C CA . PHE A 1 184 ? -5.791 3.063 -11.095 1.00 97.88 184 PHE A CA 1
ATOM 1446 C C . PHE A 1 184 ? -6.815 2.687 -12.168 1.00 97.88 184 PHE A C 1
ATOM 1448 O O . PHE A 1 184 ? -7.845 2.119 -11.825 1.00 97.88 184 PHE A O 1
ATOM 1455 N N . ASP A 1 185 ? -6.543 2.966 -13.446 1.00 97.62 185 ASP A N 1
ATOM 1456 C CA . ASP A 1 185 ? -7.472 2.644 -14.537 1.00 97.62 185 ASP A CA 1
ATOM 1457 C C . ASP A 1 185 ? -7.166 1.279 -15.180 1.00 97.62 185 ASP A C 1
ATOM 1459 O O . ASP A 1 185 ? -7.937 0.803 -16.016 1.00 97.62 185 ASP A O 1
ATOM 1463 N N . PHE A 1 186 ? -6.034 0.647 -14.837 1.00 98.19 186 PHE A N 1
ATOM 1464 C CA . PHE A 1 186 ? -5.614 -0.591 -15.490 1.00 98.19 186 PHE A CA 1
ATOM 1465 C C . PHE A 1 186 ? -4.847 -1.572 -14.592 1.00 98.19 186 PHE A C 1
ATOM 1467 O O . PHE A 1 186 ? -5.396 -2.625 -14.263 1.00 98.19 186 PHE A O 1
ATOM 1474 N N . SER A 1 187 ? -3.579 -1.308 -14.244 1.00 98.25 187 SER A N 1
ATOM 1475 C CA . SER A 1 187 ? -2.700 -2.375 -13.737 1.00 98.25 187 SER A CA 1
ATOM 1476 C C . SER A 1 187 ? -3.105 -2.903 -12.364 1.00 98.25 187 SER A C 1
ATOM 1478 O O . SER A 1 187 ? -2.882 -4.083 -12.106 1.00 98.25 187 SER A O 1
ATOM 1480 N N . LEU A 1 188 ? -3.747 -2.095 -11.513 1.00 98.12 188 LEU A N 1
ATOM 1481 C CA . LEU A 1 188 ? -4.238 -2.547 -10.210 1.00 98.12 188 LEU A CA 1
ATOM 1482 C C . LEU A 1 188 ? -5.327 -3.615 -10.364 1.00 98.12 188 LEU A C 1
ATOM 1484 O O . LEU A 1 188 ? -5.221 -4.706 -9.804 1.00 98.12 188 LEU A O 1
ATOM 1488 N N . ASP A 1 189 ? -6.341 -3.342 -11.182 1.00 98.00 189 ASP A N 1
ATOM 1489 C CA . ASP A 1 189 ? -7.400 -4.310 -11.476 1.00 98.00 189 ASP A CA 1
ATOM 1490 C C . ASP A 1 189 ? -6.879 -5.498 -12.283 1.00 98.00 189 ASP A C 1
ATOM 1492 O O . ASP A 1 189 ? -7.302 -6.633 -12.059 1.00 98.00 189 ASP A O 1
ATOM 1496 N N . PHE A 1 190 ? -5.936 -5.264 -13.196 1.00 98.31 190 PHE A N 1
ATOM 1497 C CA . PHE A 1 190 ? -5.289 -6.330 -13.949 1.00 98.31 190 PHE A CA 1
ATOM 1498 C C . PHE A 1 190 ? -4.516 -7.275 -13.020 1.00 98.31 190 PHE A C 1
ATOM 1500 O O . PHE A 1 190 ? -4.708 -8.487 -13.093 1.00 98.31 190 PHE A O 1
ATOM 1507 N N . TYR A 1 191 ? -3.720 -6.747 -12.088 1.00 98.44 191 TYR A N 1
ATOM 1508 C CA . TYR A 1 191 ? -3.026 -7.543 -11.078 1.00 98.44 191 TYR A CA 1
ATOM 1509 C C . TYR A 1 191 ? -4.043 -8.312 -10.230 1.00 98.44 191 TYR A C 1
ATOM 1511 O O . TYR A 1 191 ? -3.923 -9.527 -10.093 1.00 98.44 191 TYR A O 1
ATOM 1519 N N . LYS A 1 192 ? -5.085 -7.654 -9.700 1.00 96.94 192 LYS A N 1
ATOM 1520 C CA . LYS A 1 192 ? -6.145 -8.281 -8.881 1.00 96.94 192 LYS A CA 1
ATOM 1521 C C . LYS A 1 192 ? -6.939 -9.372 -9.596 1.00 96.94 192 LYS A C 1
ATOM 1523 O O . LYS A 1 192 ? -7.340 -10.323 -8.949 1.00 96.94 192 LYS A O 1
ATOM 1528 N N . LYS A 1 193 ? -7.154 -9.298 -10.909 1.00 97.38 193 LYS A N 1
ATOM 1529 C CA . LYS A 1 193 ? -7.897 -10.339 -11.649 1.00 97.38 193 LYS A CA 1
ATOM 1530 C C . LYS A 1 193 ? -7.100 -11.619 -11.904 1.00 97.38 193 LYS A C 1
ATOM 1532 O O . LYS A 1 193 ? -7.684 -12.613 -12.315 1.00 97.38 193 LYS A O 1
ATOM 1537 N N . ASN A 1 194 ? -5.789 -11.605 -11.672 1.00 97.06 194 ASN A N 1
ATOM 1538 C CA . ASN A 1 194 ? -4.896 -12.728 -11.952 1.00 97.06 194 ASN A CA 1
ATOM 1539 C C . ASN A 1 194 ? -4.357 -13.383 -10.663 1.00 97.06 194 ASN A C 1
ATOM 1541 O O . ASN A 1 194 ? -3.200 -13.796 -10.628 1.00 97.06 194 ASN A O 1
ATOM 1545 N N . VAL A 1 195 ? -5.162 -13.450 -9.589 1.00 95.00 195 VAL A N 1
ATOM 1546 C CA . VAL A 1 195 ? -4.747 -14.057 -8.300 1.00 95.00 195 VAL A CA 1
ATOM 1547 C C . VAL A 1 195 ? -4.506 -15.563 -8.373 1.00 95.00 195 VAL A C 1
ATOM 1549 O O . VAL A 1 195 ? -3.882 -16.127 -7.485 1.00 95.00 195 VAL A O 1
ATOM 1552 N N . ASP A 1 196 ? -5.042 -16.214 -9.400 1.00 96.19 196 ASP A N 1
ATOM 1553 C CA . ASP A 1 196 ? -4.898 -17.646 -9.641 1.00 96.19 196 ASP A CA 1
ATOM 1554 C C . ASP A 1 196 ? -3.502 -18.019 -10.171 1.00 96.19 196 ASP A C 1
ATOM 1556 O O . ASP A 1 196 ? -3.090 -19.173 -10.071 1.00 96.19 196 ASP A O 1
ATOM 1560 N N . LEU A 1 197 ? -2.752 -17.046 -10.702 1.00 97.25 197 LEU A N 1
ATOM 1561 C CA . LEU A 1 197 ? -1.328 -17.210 -10.976 1.00 97.25 197 LEU A CA 1
ATOM 1562 C C . LEU A 1 197 ? -0.537 -17.145 -9.664 1.00 97.25 197 LEU A C 1
ATOM 1564 O O . LEU A 1 197 ? -0.835 -16.336 -8.785 1.00 97.25 197 LEU A O 1
ATOM 1568 N N . ASN A 1 198 ? 0.531 -17.944 -9.558 1.00 97.31 198 ASN A N 1
ATOM 1569 C CA . ASN A 1 198 ? 1.482 -17.784 -8.456 1.00 97.31 198 ASN A CA 1
ATOM 1570 C C . ASN A 1 198 ? 2.113 -16.379 -8.483 1.00 97.31 198 ASN A C 1
ATOM 1572 O O . ASN A 1 198 ? 2.097 -15.696 -9.510 1.00 97.31 198 ASN A O 1
ATOM 1576 N N . THR A 1 199 ? 2.700 -15.961 -7.361 1.00 96.56 199 THR A N 1
ATOM 1577 C CA . THR A 1 199 ? 3.233 -14.603 -7.178 1.00 96.56 199 THR A CA 1
ATOM 1578 C C . THR A 1 199 ? 4.137 -14.155 -8.326 1.00 96.56 199 THR A C 1
ATOM 1580 O O . THR A 1 199 ? 3.904 -13.095 -8.900 1.00 96.56 199 THR A O 1
ATOM 1583 N N . ASN A 1 200 ? 5.126 -14.966 -8.711 1.00 98.00 200 ASN A N 1
ATOM 1584 C CA . ASN A 1 200 ? 6.057 -14.600 -9.776 1.00 98.00 200 ASN A CA 1
ATOM 1585 C C . ASN A 1 200 ? 5.359 -14.489 -11.139 1.00 98.00 200 ASN A C 1
ATOM 1587 O O . ASN A 1 200 ? 5.491 -13.479 -11.823 1.00 98.00 200 ASN A O 1
ATOM 1591 N N . ASP A 1 201 ? 4.563 -15.487 -11.521 1.00 98.44 201 ASP A N 1
ATOM 1592 C CA . ASP A 1 201 ? 3.850 -15.467 -12.799 1.00 98.44 201 ASP A CA 1
ATOM 1593 C C . ASP A 1 201 ? 2.873 -14.289 -12.884 1.00 98.44 201 ASP A C 1
ATOM 1595 O O . ASP A 1 201 ? 2.715 -13.688 -13.946 1.00 98.44 201 ASP A O 1
ATOM 1599 N N . ARG A 1 202 ? 2.245 -13.917 -11.766 1.00 98.50 202 ARG A N 1
ATOM 1600 C CA . ARG A 1 202 ? 1.359 -12.755 -11.667 1.00 98.50 202 ARG A CA 1
ATOM 1601 C C . ARG A 1 202 ? 2.119 -11.439 -11.850 1.00 98.50 202 ARG A C 1
ATOM 1603 O O . ARG A 1 202 ? 1.623 -10.562 -12.562 1.00 98.50 202 ARG A O 1
ATOM 1610 N N . LEU A 1 203 ? 3.312 -11.312 -11.261 1.00 98.69 203 LEU A N 1
ATOM 1611 C CA . LEU A 1 203 ? 4.204 -10.161 -11.450 1.00 98.69 203 LEU A CA 1
ATOM 1612 C C . LEU A 1 203 ? 4.623 -10.032 -12.916 1.00 98.69 203 LEU A C 1
ATOM 1614 O O . LEU A 1 203 ? 4.391 -8.987 -13.518 1.00 98.69 203 LEU A O 1
ATOM 1618 N N . VAL A 1 204 ? 5.121 -11.114 -13.521 1.00 98.69 204 VAL A N 1
ATOM 1619 C CA . VAL A 1 204 ? 5.532 -11.137 -14.934 1.00 98.69 204 VAL A CA 1
ATOM 1620 C C . VAL A 1 204 ? 4.353 -10.808 -15.848 1.00 98.69 204 VAL A C 1
ATOM 1622 O O . VAL A 1 204 ? 4.460 -9.969 -16.741 1.00 98.69 204 VAL A O 1
ATOM 1625 N N . HIS A 1 205 ? 3.193 -11.431 -15.623 1.00 98.69 205 HIS A N 1
ATOM 1626 C CA . HIS A 1 205 ? 2.005 -11.180 -16.434 1.00 98.69 205 HIS A CA 1
ATOM 1627 C C . HIS A 1 205 ? 1.570 -9.715 -16.359 1.00 98.69 205 HIS A C 1
ATOM 1629 O O . HIS A 1 205 ? 1.226 -9.114 -17.376 1.00 98.69 205 HIS A O 1
ATOM 1635 N N . THR A 1 206 ? 1.634 -9.128 -15.164 1.00 98.69 206 THR A N 1
ATOM 1636 C CA . THR A 1 206 ? 1.283 -7.726 -14.929 1.00 98.69 206 THR A CA 1
ATOM 1637 C C . THR A 1 206 ? 2.318 -6.777 -15.508 1.00 98.69 206 THR A C 1
ATOM 1639 O O . THR A 1 206 ? 1.922 -5.772 -16.083 1.00 98.69 206 THR A O 1
ATOM 1642 N N . LEU A 1 207 ? 3.609 -7.108 -15.456 1.00 98.75 207 LEU A N 1
ATOM 1643 C CA . LEU A 1 207 ? 4.673 -6.341 -16.100 1.00 98.75 207 LEU A CA 1
ATOM 1644 C C . LEU A 1 207 ? 4.424 -6.213 -17.608 1.00 98.75 207 LEU A C 1
ATOM 1646 O O . LEU A 1 207 ? 4.394 -5.103 -18.137 1.00 98.75 207 LEU A O 1
ATOM 1650 N N . ILE A 1 208 ? 4.163 -7.334 -18.292 1.00 98.62 208 ILE A N 1
ATOM 1651 C CA . ILE A 1 208 ? 3.779 -7.326 -19.713 1.00 98.62 208 ILE A CA 1
ATOM 1652 C C . ILE A 1 208 ? 2.475 -6.539 -19.911 1.00 98.62 208 ILE A C 1
ATOM 1654 O O . ILE A 1 208 ? 2.343 -5.762 -20.857 1.00 98.62 208 ILE A O 1
ATOM 1658 N N . GLY A 1 209 ? 1.528 -6.699 -18.982 1.00 98.38 209 GLY A N 1
ATOM 1659 C CA . GLY A 1 209 ? 0.327 -5.881 -18.869 1.00 98.38 209 GLY A CA 1
ATOM 1660 C C . GLY A 1 209 ? 0.633 -4.388 -18.923 1.00 98.38 209 GLY A C 1
ATOM 1661 O O . GLY A 1 209 ? 0.074 -3.688 -19.758 1.00 98.38 209 GLY A O 1
ATOM 1662 N N . VAL A 1 210 ? 1.525 -3.897 -18.071 1.00 98.12 210 VAL A N 1
ATOM 1663 C CA . VAL A 1 210 ? 1.900 -2.483 -17.974 1.00 98.12 210 VAL A CA 1
ATOM 1664 C C . VAL A 1 210 ? 2.617 -2.011 -19.241 1.00 98.12 210 VAL A C 1
ATOM 1666 O O . VAL A 1 210 ? 2.263 -0.952 -19.763 1.00 98.12 210 VAL A O 1
ATOM 1669 N N . MET A 1 211 ? 3.539 -2.809 -19.795 1.00 98.00 211 MET A N 1
ATOM 1670 C CA . MET A 1 211 ? 4.286 -2.469 -21.019 1.00 98.00 211 MET A CA 1
ATOM 1671 C C . MET A 1 211 ? 3.376 -2.160 -22.221 1.00 98.00 211 MET A C 1
ATOM 1673 O O . MET A 1 211 ? 3.786 -1.430 -23.114 1.00 98.00 211 MET A O 1
ATOM 1677 N N . GLN A 1 212 ? 2.136 -2.667 -22.264 1.00 96.19 212 GLN A N 1
ATOM 1678 C CA . GLN A 1 212 ? 1.193 -2.391 -23.361 1.00 96.19 212 GLN A CA 1
ATOM 1679 C C . GLN A 1 212 ? 0.592 -0.965 -23.331 1.00 96.19 212 GLN A C 1
ATOM 1681 O O . GLN A 1 212 ? 0.034 -0.508 -24.340 1.00 96.19 212 GLN A O 1
ATOM 1686 N N . LYS A 1 213 ? 0.589 -0.324 -22.150 1.00 93.62 213 LYS A N 1
ATOM 1687 C CA . LYS A 1 213 ? -0.081 0.959 -21.866 1.00 93.62 213 LYS A CA 1
ATOM 1688 C C . LYS A 1 213 ? 0.904 2.063 -21.492 1.00 93.62 213 LYS A C 1
ATOM 1690 O O . LYS A 1 213 ? 0.643 3.210 -21.826 1.00 93.62 213 LYS A O 1
ATOM 1695 N N . CYS A 1 214 ? 1.988 1.724 -20.798 1.00 92.69 214 CYS A N 1
ATOM 1696 C CA . CYS A 1 214 ? 2.939 2.692 -20.267 1.00 92.69 214 CYS A CA 1
ATOM 1697 C C . CYS A 1 214 ? 3.662 3.447 -21.391 1.00 92.69 214 CYS A C 1
ATOM 1699 O O . CYS A 1 214 ? 4.236 2.835 -22.293 1.00 92.69 214 CYS A O 1
ATOM 1701 N N . ASP A 1 215 ? 3.686 4.776 -21.299 1.00 90.06 215 ASP A N 1
ATOM 1702 C CA . ASP A 1 215 ? 4.576 5.626 -22.091 1.00 90.06 215 ASP A CA 1
ATOM 1703 C C . ASP A 1 215 ? 5.969 5.665 -21.447 1.00 90.06 215 ASP A C 1
ATOM 1705 O O . ASP A 1 215 ? 6.362 6.632 -20.789 1.00 90.06 215 ASP A O 1
ATOM 1709 N N . ASP A 1 216 ? 6.708 4.563 -21.586 1.00 90.69 216 ASP A N 1
ATOM 1710 C CA . ASP A 1 216 ? 7.962 4.349 -20.870 1.00 90.69 216 ASP A CA 1
ATOM 1711 C C . ASP A 1 216 ? 9.074 5.301 -21.342 1.00 90.69 216 ASP A C 1
ATOM 1713 O O . ASP A 1 216 ? 9.762 5.092 -22.348 1.00 90.69 216 ASP A O 1
ATOM 1717 N N . SER A 1 217 ? 9.273 6.363 -20.562 1.00 86.25 217 SER A N 1
ATOM 1718 C CA . SER A 1 217 ? 10.299 7.373 -20.818 1.00 86.25 217 SER A CA 1
ATOM 1719 C C . SER A 1 217 ? 11.727 6.806 -20.851 1.00 86.25 217 SER A C 1
ATOM 1721 O O . SER A 1 217 ? 12.572 7.355 -21.558 1.00 86.25 217 SER A O 1
ATOM 1723 N N . THR A 1 218 ? 12.012 5.686 -20.172 1.00 87.19 218 THR A N 1
ATOM 1724 C CA . THR A 1 218 ? 13.340 5.050 -20.210 1.00 87.19 218 THR A CA 1
ATOM 1725 C C . THR A 1 218 ? 13.635 4.491 -21.600 1.00 87.19 218 THR A C 1
ATOM 1727 O O . THR A 1 218 ? 14.749 4.654 -22.106 1.00 87.19 218 THR A O 1
ATOM 1730 N N . ILE A 1 219 ? 12.627 3.906 -22.252 1.00 91.88 219 ILE A N 1
ATOM 1731 C CA . ILE A 1 219 ? 12.735 3.415 -23.628 1.00 91.88 219 ILE A CA 1
ATOM 1732 C C . ILE A 1 219 ? 12.919 4.591 -24.587 1.00 91.88 219 ILE A C 1
ATOM 1734 O O . ILE A 1 219 ? 13.870 4.590 -25.364 1.00 91.88 219 ILE A O 1
ATOM 1738 N N . ILE A 1 220 ? 12.084 5.631 -24.482 1.00 88.12 220 ILE A N 1
ATOM 1739 C CA . ILE A 1 220 ? 12.182 6.827 -25.339 1.00 88.12 220 ILE A CA 1
ATOM 1740 C C . ILE A 1 220 ? 13.562 7.498 -25.207 1.00 88.12 220 ILE A C 1
ATOM 1742 O O . ILE A 1 220 ? 14.100 8.020 -26.183 1.00 88.12 220 ILE A O 1
ATOM 1746 N N . TYR A 1 221 ? 14.142 7.502 -24.004 1.00 81.88 221 TYR A N 1
ATOM 1747 C CA . TYR A 1 221 ? 15.435 8.134 -23.736 1.00 81.88 221 TYR A CA 1
ATOM 1748 C C . TYR A 1 221 ? 16.605 7.383 -24.355 1.00 81.88 221 TYR A C 1
ATOM 1750 O O . TYR A 1 221 ? 17.488 8.006 -24.945 1.00 81.88 221 TYR A O 1
ATOM 1758 N N . ARG A 1 222 ? 16.628 6.059 -24.178 1.00 85.38 222 ARG A N 1
ATOM 1759 C CA . ARG A 1 222 ? 17.721 5.202 -24.653 1.00 85.38 222 ARG A CA 1
ATOM 1760 C C . ARG A 1 222 ? 17.595 4.873 -26.140 1.00 85.38 222 ARG A C 1
ATOM 1762 O O . ARG A 1 222 ? 18.606 4.598 -26.776 1.00 85.38 222 ARG A O 1
ATOM 1769 N N . HIS A 1 223 ? 16.374 4.932 -26.668 1.00 91.25 223 HIS A N 1
ATOM 1770 C CA . HIS A 1 223 ? 16.020 4.577 -28.039 1.00 91.25 223 HIS A CA 1
ATOM 1771 C C . HIS A 1 223 ? 15.171 5.685 -28.674 1.00 91.25 223 HIS A C 1
ATOM 1773 O O . HIS A 1 223 ? 15.660 6.795 -28.904 1.00 91.25 223 HIS A O 1
ATOM 1779 N N . SER A 1 224 ? 13.904 5.396 -28.978 1.00 92.00 224 SER A N 1
ATOM 1780 C CA . SER A 1 224 ? 13.001 6.303 -29.678 1.00 92.00 224 SER A CA 1
ATOM 1781 C C . SER A 1 224 ? 11.523 5.993 -29.383 1.00 92.00 224 SER A C 1
ATOM 1783 O O . SER A 1 224 ? 11.210 4.917 -28.858 1.00 92.00 224 SER A O 1
ATOM 1785 N N . PRO A 1 225 ? 10.595 6.911 -29.715 1.00 91.44 225 PRO A N 1
ATOM 1786 C CA . PRO A 1 225 ? 9.155 6.656 -29.628 1.00 91.44 225 PRO A CA 1
ATOM 1787 C C . PRO A 1 225 ? 8.685 5.457 -30.467 1.00 91.44 225 PRO A C 1
ATOM 1789 O O . PRO A 1 225 ? 7.773 4.745 -30.061 1.00 91.44 225 PRO A O 1
ATOM 1792 N N . GLU A 1 226 ? 9.322 5.185 -31.607 1.00 95.62 226 GLU A N 1
ATOM 1793 C CA . GLU A 1 226 ? 8.975 4.047 -32.467 1.00 95.62 226 GLU A CA 1
ATOM 1794 C C . GLU A 1 226 ? 9.286 2.710 -31.780 1.00 95.62 226 GLU A C 1
ATOM 1796 O O . GLU A 1 226 ? 8.478 1.784 -31.839 1.00 95.62 226 GLU A O 1
ATOM 1801 N N . VAL A 1 227 ? 10.415 2.626 -31.063 1.00 96.56 227 VAL A N 1
ATOM 1802 C CA . VAL A 1 227 ? 10.769 1.439 -30.265 1.00 96.56 227 VAL A CA 1
ATOM 1803 C C . VAL A 1 227 ? 9.784 1.241 -29.112 1.00 96.56 227 VAL A C 1
ATOM 1805 O O . VAL A 1 227 ? 9.417 0.107 -28.812 1.00 96.56 227 VAL A O 1
ATOM 1808 N N . LEU A 1 228 ? 9.303 2.319 -28.485 1.00 95.56 228 LEU A N 1
ATOM 1809 C CA . LEU A 1 228 ? 8.253 2.218 -27.467 1.00 95.56 228 LEU A CA 1
ATOM 1810 C C . LEU A 1 228 ? 6.965 1.601 -28.042 1.00 95.56 228 LEU A C 1
ATOM 1812 O O . LEU A 1 228 ? 6.385 0.711 -27.420 1.00 95.56 228 LEU A O 1
ATOM 1816 N N . GLU A 1 229 ? 6.531 2.029 -29.228 1.00 97.25 229 GLU A N 1
ATOM 1817 C CA . GLU A 1 229 ? 5.349 1.448 -29.875 1.00 97.25 229 GLU A CA 1
ATOM 1818 C C . GLU A 1 229 ? 5.571 -0.014 -30.299 1.00 97.25 229 GLU A C 1
ATOM 1820 O O . GLU A 1 229 ? 4.669 -0.840 -30.138 1.00 97.25 229 GLU A O 1
ATOM 1825 N N . GLU A 1 230 ? 6.783 -0.382 -30.738 1.00 97.75 230 GLU A N 1
ATOM 1826 C CA . GLU A 1 230 ? 7.155 -1.784 -30.985 1.00 97.75 230 GLU A CA 1
ATOM 1827 C C . GLU A 1 230 ? 7.033 -2.632 -29.706 1.00 97.75 230 GLU A C 1
ATOM 1829 O O . GLU A 1 230 ? 6.454 -3.723 -29.733 1.00 97.75 230 GLU A O 1
ATOM 1834 N N . VAL A 1 231 ? 7.535 -2.128 -28.574 1.00 98.12 231 VAL A N 1
ATOM 1835 C CA . VAL A 1 231 ? 7.460 -2.800 -27.266 1.00 98.12 231 VAL A CA 1
ATOM 1836 C C . VAL A 1 231 ? 6.008 -2.986 -26.828 1.00 98.12 231 VAL A C 1
ATOM 1838 O O . VAL A 1 231 ? 5.622 -4.100 -26.460 1.00 98.12 231 VAL A O 1
ATOM 1841 N N . LYS A 1 232 ? 5.178 -1.941 -26.932 1.00 98.38 232 LYS A N 1
ATOM 1842 C CA . LYS A 1 232 ? 3.743 -2.024 -26.618 1.00 98.38 232 LYS A CA 1
ATOM 1843 C C . LYS A 1 232 ? 3.043 -3.077 -27.470 1.00 98.38 232 LYS A C 1
ATOM 1845 O O . LYS A 1 232 ? 2.250 -3.863 -26.952 1.00 98.38 232 LYS A O 1
ATOM 1850 N N . GLU A 1 233 ? 3.337 -3.122 -28.766 1.00 98.31 233 GLU A N 1
ATOM 1851 C CA . GLU A 1 233 ? 2.715 -4.076 -29.681 1.00 98.31 233 GLU A CA 1
ATOM 1852 C C . GLU A 1 233 ? 3.159 -5.520 -29.415 1.00 98.31 233 GLU A C 1
ATOM 1854 O O . GLU A 1 233 ? 2.340 -6.443 -29.404 1.00 98.31 233 GLU A O 1
ATOM 1859 N N . LYS A 1 234 ? 4.443 -5.736 -29.117 1.00 98.38 234 LYS A N 1
ATOM 1860 C CA . LYS A 1 234 ? 4.953 -7.044 -28.681 1.00 98.38 234 LYS A CA 1
ATOM 1861 C C . LYS A 1 234 ? 4.284 -7.507 -27.386 1.00 98.38 234 LYS A C 1
ATOM 1863 O O . LYS A 1 234 ? 3.854 -8.659 -27.313 1.00 98.38 234 LYS A O 1
ATOM 1868 N N . ALA A 1 235 ? 4.123 -6.618 -26.405 1.00 98.44 235 ALA A N 1
ATOM 1869 C CA . ALA A 1 235 ? 3.424 -6.919 -25.159 1.00 98.44 235 ALA A CA 1
ATOM 1870 C C . ALA A 1 235 ? 1.955 -7.320 -25.401 1.00 98.44 235 ALA A C 1
ATOM 1872 O O . ALA A 1 235 ? 1.488 -8.318 -24.848 1.00 98.44 235 ALA A O 1
ATOM 1873 N N . ARG A 1 236 ? 1.240 -6.625 -26.301 1.00 98.56 236 ARG A N 1
ATOM 1874 C CA . ARG A 1 236 ? -0.126 -7.013 -26.710 1.00 98.56 236 ARG A CA 1
ATOM 1875 C C . ARG A 1 236 ? -0.163 -8.410 -27.316 1.00 98.56 236 ARG A C 1
ATOM 1877 O O . ARG A 1 236 ? -0.992 -9.220 -26.910 1.00 98.56 236 ARG A O 1
ATOM 1884 N N . LYS A 1 237 ? 0.755 -8.727 -28.234 1.00 98.44 237 LYS A N 1
ATOM 1885 C CA . LYS A 1 237 ? 0.843 -10.058 -28.863 1.00 98.44 237 LYS A CA 1
ATOM 1886 C C . LYS A 1 237 ? 1.115 -11.169 -27.850 1.00 98.44 237 LYS A C 1
ATOM 1888 O O . LYS A 1 237 ? 0.537 -12.246 -27.964 1.00 98.44 237 LYS A O 1
ATOM 1893 N N . VAL A 1 238 ? 1.952 -10.914 -26.845 1.00 98.44 238 VAL A N 1
ATOM 1894 C CA . VAL A 1 238 ? 2.189 -11.857 -25.741 1.00 98.44 238 VAL A CA 1
ATOM 1895 C C . VAL A 1 238 ? 0.911 -12.123 -24.947 1.00 98.44 238 VAL A C 1
ATOM 1897 O O . VAL A 1 238 ? 0.592 -13.280 -24.675 1.00 98.44 238 VAL A O 1
ATOM 1900 N N . LEU A 1 239 ? 0.172 -11.074 -24.574 1.00 98.19 239 LEU A N 1
ATOM 1901 C CA . LEU A 1 239 ? -1.065 -11.224 -23.802 1.00 98.19 239 LEU A CA 1
ATOM 1902 C C . LEU A 1 239 ? -2.175 -11.890 -24.619 1.00 98.19 239 LEU A C 1
ATOM 1904 O O . LEU A 1 239 ? -2.890 -12.726 -24.074 1.00 98.19 239 LEU A O 1
ATOM 1908 N N . LEU A 1 240 ? -2.269 -11.598 -25.922 1.00 98.25 240 LEU A N 1
ATOM 1909 C CA . LEU A 1 240 ? -3.168 -12.296 -26.850 1.00 98.25 240 LEU A CA 1
ATOM 1910 C C . LEU A 1 240 ? -2.851 -13.793 -26.945 1.00 98.25 240 LEU A C 1
ATOM 1912 O O . LEU A 1 240 ? -3.766 -14.605 -27.025 1.00 98.25 240 LEU A O 1
ATOM 1916 N N . ALA A 1 241 ? -1.572 -14.166 -26.866 1.00 98.38 241 ALA A N 1
ATOM 1917 C CA . ALA A 1 241 ? -1.148 -15.563 -26.785 1.00 98.38 241 ALA A CA 1
ATOM 1918 C C . ALA A 1 241 ? -1.386 -16.198 -25.397 1.00 98.38 241 ALA A C 1
ATOM 1920 O O . ALA A 1 241 ? -1.038 -17.358 -25.197 1.00 98.38 241 ALA A O 1
ATOM 1921 N N . GLY A 1 242 ? -1.957 -15.467 -24.430 1.00 97.81 242 GLY A N 1
ATOM 1922 C CA . GLY A 1 242 ? -2.277 -15.937 -23.077 1.00 97.81 242 GLY A CA 1
ATOM 1923 C C . GLY A 1 242 ? -1.251 -15.571 -21.995 1.00 97.81 242 GLY A C 1
ATOM 1924 O O . GLY A 1 242 ? -1.445 -15.911 -20.828 1.00 97.81 242 GLY A O 1
ATOM 1925 N N . GLY A 1 243 ? -0.173 -14.856 -22.334 1.00 98.19 243 GLY A N 1
ATOM 1926 C CA . GLY A 1 243 ? 0.855 -14.421 -21.383 1.00 98.19 243 GLY A CA 1
ATOM 1927 C C . GLY A 1 243 ? 1.398 -15.564 -20.514 1.00 98.19 243 GLY A C 1
ATOM 1928 O O . GLY A 1 243 ? 1.779 -16.610 -21.024 1.00 98.19 243 GLY A O 1
ATOM 1929 N N . MET A 1 244 ? 1.407 -15.401 -19.188 1.00 98.25 244 MET A N 1
ATOM 1930 C CA . MET A 1 244 ? 1.910 -16.438 -18.274 1.00 98.25 244 MET A CA 1
ATOM 1931 C C . MET A 1 244 ? 0.941 -17.617 -18.090 1.00 98.25 244 MET A C 1
ATOM 1933 O O . MET A 1 244 ? 1.276 -18.594 -17.426 1.00 98.25 244 MET A O 1
ATOM 1937 N N . ARG A 1 245 ? -0.256 -17.574 -18.684 1.00 97.88 245 ARG A N 1
ATOM 1938 C CA . ARG A 1 245 ? -1.263 -18.639 -18.549 1.00 97.88 245 ARG A CA 1
ATOM 1939 C C . ARG A 1 245 ? -1.047 -19.790 -19.527 1.00 97.88 245 ARG A C 1
ATOM 1941 O O . ARG A 1 245 ? -1.548 -20.883 -19.296 1.00 97.88 245 ARG A O 1
ATOM 1948 N N . THR A 1 246 ? -0.306 -19.563 -20.608 1.00 98.44 246 THR A N 1
ATOM 1949 C CA . THR A 1 246 ? -0.097 -20.544 -21.678 1.00 98.44 246 THR A CA 1
ATOM 1950 C C . THR A 1 246 ? 1.389 -20.816 -21.882 1.00 98.44 246 THR A C 1
ATOM 1952 O O . THR A 1 246 ? 2.248 -19.983 -21.589 1.00 98.44 246 THR A O 1
ATOM 1955 N N . SER A 1 247 ? 1.711 -21.990 -22.420 1.00 98.31 247 SER A N 1
ATOM 1956 C CA . SER A 1 247 ? 3.082 -22.323 -22.816 1.00 98.31 247 SER A CA 1
ATOM 1957 C C . SER A 1 247 ? 3.595 -21.398 -23.925 1.00 98.31 247 SER A C 1
ATOM 1959 O O . SER A 1 247 ? 4.747 -20.968 -23.880 1.00 98.31 247 SER A O 1
ATOM 1961 N N . GLU A 1 248 ? 2.739 -21.039 -24.886 1.00 98.50 248 GLU A N 1
ATOM 1962 C CA . GLU A 1 248 ? 3.089 -20.117 -25.969 1.00 98.50 248 GLU A CA 1
ATOM 1963 C C . GLU A 1 248 ? 3.411 -18.711 -25.447 1.00 98.50 248 GLU A C 1
ATOM 1965 O O . GLU A 1 248 ? 4.442 -18.144 -25.810 1.00 98.50 248 GLU A O 1
ATOM 1970 N N . GLY A 1 249 ? 2.569 -18.151 -24.574 1.00 98.50 249 GLY A N 1
ATOM 1971 C CA . GLY A 1 249 ? 2.800 -16.827 -24.005 1.00 98.50 249 GLY A CA 1
ATOM 1972 C C . GLY A 1 249 ? 4.077 -16.785 -23.160 1.00 98.50 249 GLY A C 1
ATOM 1973 O O . GLY A 1 249 ? 4.888 -15.877 -23.338 1.00 98.50 249 GLY A O 1
ATOM 1974 N N . ARG A 1 250 ? 4.334 -17.815 -22.338 1.00 98.56 250 ARG A N 1
ATOM 1975 C CA . ARG A 1 250 ? 5.598 -17.965 -21.591 1.00 98.56 250 ARG A CA 1
ATOM 1976 C C . ARG A 1 250 ? 6.813 -18.024 -22.510 1.00 98.56 250 ARG A C 1
ATOM 1978 O O . ARG A 1 250 ? 7.818 -17.374 -22.229 1.00 98.56 250 ARG A O 1
ATOM 1985 N N . LYS A 1 251 ? 6.737 -18.778 -23.611 1.00 98.50 251 LYS A N 1
ATOM 1986 C CA . LYS A 1 251 ? 7.819 -18.833 -24.601 1.00 98.50 251 LYS A CA 1
ATOM 1987 C C . LYS A 1 251 ? 8.087 -17.447 -25.188 1.00 98.50 251 LYS A C 1
ATOM 1989 O O . LYS A 1 251 ? 9.220 -16.987 -25.144 1.00 98.50 251 LYS A O 1
ATOM 1994 N N . ARG A 1 252 ? 7.041 -16.745 -25.635 1.00 98.56 252 ARG A N 1
ATOM 1995 C CA . ARG A 1 252 ? 7.168 -15.394 -26.204 1.00 98.56 252 ARG A CA 1
ATOM 1996 C C . ARG A 1 252 ? 7.774 -14.396 -25.212 1.00 98.56 252 ARG A C 1
ATOM 1998 O O . ARG A 1 252 ? 8.552 -13.550 -25.624 1.00 98.56 252 ARG A O 1
ATOM 2005 N N . ILE A 1 253 ? 7.451 -14.493 -23.921 1.00 98.56 253 ILE A N 1
ATOM 2006 C CA . ILE A 1 253 ? 8.057 -13.641 -22.883 1.00 98.56 253 ILE A CA 1
ATOM 2007 C C . ILE A 1 253 ? 9.562 -13.903 -22.767 1.00 98.56 253 ILE A C 1
ATOM 2009 O O . ILE A 1 253 ? 10.337 -12.953 -22.736 1.00 98.56 253 ILE A O 1
ATOM 2013 N N . ASN A 1 254 ? 9.983 -15.170 -22.755 1.00 97.94 254 ASN A N 1
ATOM 2014 C CA . ASN A 1 254 ? 11.406 -15.519 -22.740 1.00 97.94 254 ASN A CA 1
ATOM 2015 C C . ASN A 1 254 ? 12.128 -15.050 -24.013 1.00 97.94 254 ASN A C 1
ATOM 2017 O O . ASN A 1 254 ? 13.236 -14.524 -23.930 1.00 97.94 254 ASN A O 1
ATOM 2021 N N . ASP A 1 255 ? 11.488 -15.179 -25.178 1.00 98.12 255 ASP A N 1
ATOM 2022 C CA . ASP A 1 255 ? 12.031 -14.671 -26.441 1.00 98.12 255 ASP A CA 1
ATOM 2023 C C . ASP A 1 255 ? 12.227 -13.142 -26.377 1.00 98.12 255 ASP A C 1
ATOM 2025 O O . ASP A 1 255 ? 13.273 -12.634 -26.787 1.00 98.12 255 ASP A O 1
ATOM 2029 N N . LEU A 1 256 ? 11.274 -12.408 -25.780 1.00 97.94 256 LEU A N 1
ATOM 2030 C CA . LEU A 1 256 ? 11.408 -10.967 -25.535 1.00 97.94 256 LEU A CA 1
ATOM 2031 C C . LEU A 1 256 ? 12.533 -10.628 -24.554 1.00 97.94 256 LEU A C 1
ATOM 2033 O O . LEU A 1 256 ? 13.167 -9.588 -24.722 1.00 97.94 256 LEU A O 1
ATOM 2037 N N . CYS A 1 257 ? 12.804 -11.467 -23.548 1.00 97.06 257 CYS A N 1
ATOM 2038 C CA . CYS A 1 257 ? 13.943 -11.255 -22.653 1.00 97.06 257 CYS A CA 1
ATOM 2039 C C . CYS A 1 257 ? 15.258 -11.204 -23.424 1.00 97.06 257 CYS A C 1
ATOM 2041 O O . CYS A 1 257 ? 16.005 -10.242 -23.259 1.00 97.06 257 CYS A O 1
ATOM 2043 N N . ASN A 1 258 ? 15.500 -12.183 -24.294 1.00 95.81 258 ASN A N 1
ATOM 2044 C CA . ASN A 1 258 ? 16.711 -12.215 -25.113 1.00 95.81 258 ASN A CA 1
ATOM 2045 C C . ASN A 1 258 ? 16.750 -11.028 -26.080 1.00 95.81 258 ASN A C 1
ATOM 2047 O O . ASN A 1 258 ? 17.726 -10.285 -26.110 1.00 95.81 258 ASN A O 1
ATOM 2051 N N . GLU A 1 259 ? 15.651 -10.782 -26.798 1.00 97.94 259 GLU A N 1
ATOM 2052 C CA . GLU A 1 259 ? 15.584 -9.696 -27.776 1.00 97.94 259 GLU A CA 1
ATOM 2053 C C . GLU A 1 259 ? 15.843 -8.318 -27.150 1.00 97.94 259 GLU A C 1
ATOM 2055 O O . GLU A 1 259 ? 16.558 -7.496 -27.727 1.00 97.94 259 GLU A O 1
ATOM 2060 N N . PHE A 1 260 ? 15.258 -8.034 -25.985 1.00 97.94 260 PHE A N 1
ATOM 2061 C CA . PHE A 1 260 ? 15.421 -6.733 -25.338 1.00 97.94 260 PHE A CA 1
ATOM 2062 C C . PHE A 1 260 ? 16.835 -6.556 -24.790 1.00 97.94 260 PHE A C 1
ATOM 2064 O O . PHE A 1 260 ? 17.366 -5.451 -24.870 1.00 97.94 260 PHE A O 1
ATOM 2071 N N . ILE A 1 261 ? 17.470 -7.622 -24.300 1.00 96.44 261 ILE A N 1
ATOM 2072 C CA . ILE A 1 261 ? 18.881 -7.585 -23.897 1.00 96.44 261 ILE A CA 1
ATOM 2073 C C . ILE A 1 261 ? 19.765 -7.295 -25.116 1.00 96.44 261 ILE A C 1
ATOM 2075 O O . ILE A 1 261 ? 20.539 -6.338 -25.085 1.00 96.44 261 ILE A O 1
ATOM 2079 N N . ASP A 1 262 ? 19.586 -8.033 -26.214 1.00 96.88 262 ASP A N 1
ATOM 2080 C CA . ASP A 1 262 ? 20.375 -7.870 -27.442 1.00 96.88 262 ASP A CA 1
ATOM 2081 C C . ASP A 1 262 ? 20.237 -6.458 -28.033 1.00 96.88 262 ASP A C 1
ATOM 2083 O O . ASP A 1 262 ? 21.215 -5.838 -28.460 1.00 96.88 262 ASP A O 1
ATOM 2087 N N . LYS A 1 263 ? 19.018 -5.907 -28.008 1.00 96.88 263 LYS A N 1
ATOM 2088 C CA . LYS A 1 263 ? 18.718 -4.546 -28.473 1.00 96.88 263 LYS A CA 1
ATOM 2089 C C . LYS A 1 263 ? 18.982 -3.463 -27.419 1.00 96.88 263 LYS A C 1
ATOM 2091 O O . LYS A 1 263 ? 18.765 -2.290 -27.704 1.00 96.88 263 LYS A O 1
ATOM 2096 N N . ASN A 1 264 ? 19.457 -3.807 -26.221 1.00 96.00 264 ASN A N 1
ATOM 2097 C CA . ASN A 1 264 ? 19.637 -2.896 -25.081 1.00 96.00 264 ASN A CA 1
ATOM 2098 C C . ASN A 1 264 ? 18.363 -2.100 -24.695 1.00 96.00 264 ASN A C 1
ATOM 2100 O O . ASN A 1 264 ? 18.434 -0.945 -24.261 1.00 96.00 264 ASN A O 1
ATOM 2104 N N . ILE A 1 265 ? 17.179 -2.685 -24.867 1.00 97.38 265 ILE A N 1
ATOM 2105 C CA . ILE A 1 265 ? 15.884 -2.103 -24.494 1.00 97.38 265 ILE A CA 1
ATOM 2106 C C . ILE A 1 265 ? 15.617 -2.394 -23.015 1.00 97.38 265 ILE A C 1
ATOM 2108 O O . ILE A 1 265 ? 15.620 -3.545 -22.601 1.00 97.38 265 ILE A O 1
ATOM 2112 N N . SER A 1 266 ? 15.342 -1.354 -22.221 1.00 95.12 266 SER A N 1
ATOM 2113 C CA . SER A 1 266 ? 15.006 -1.479 -20.794 1.00 95.12 266 SER A CA 1
ATOM 2114 C C . SER A 1 266 ? 13.681 -0.773 -20.483 1.00 95.12 266 SER A C 1
ATOM 2116 O O . SER A 1 266 ? 13.669 0.459 -20.396 1.00 95.12 266 SER A O 1
ATOM 2118 N N . PRO A 1 267 ? 12.587 -1.516 -20.249 1.00 95.56 267 PRO A N 1
ATOM 2119 C CA . PRO A 1 267 ? 11.282 -0.980 -19.837 1.00 95.56 267 PRO A CA 1
ATOM 2120 C C . PRO A 1 267 ? 11.220 -0.543 -18.358 1.00 95.56 267 PRO A C 1
ATOM 2122 O O . PRO A 1 267 ? 10.414 -1.041 -17.572 1.00 95.56 267 PRO A O 1
ATOM 2125 N N . GLY A 1 268 ? 12.118 0.358 -17.948 1.00 94.19 268 GLY A N 1
ATOM 2126 C CA . GLY A 1 268 ? 12.277 0.747 -16.540 1.00 94.19 268 GLY A CA 1
ATOM 2127 C C . GLY A 1 268 ? 11.054 1.455 -15.946 1.00 94.19 268 GLY A C 1
ATOM 2128 O O . GLY A 1 268 ? 10.681 1.175 -14.814 1.00 94.19 268 GLY A O 1
ATOM 2129 N N . GLY A 1 269 ? 10.378 2.319 -16.713 1.00 93.12 269 GLY A N 1
ATOM 2130 C CA . GLY A 1 269 ? 9.158 2.978 -16.235 1.00 93.12 269 GLY A CA 1
ATOM 2131 C C . GLY A 1 269 ? 8.004 1.993 -16.031 1.00 93.12 269 GLY A C 1
ATOM 2132 O O . GLY A 1 269 ? 7.214 2.138 -15.101 1.00 93.12 269 GLY A O 1
ATOM 2133 N N . SER A 1 270 ? 7.937 0.948 -16.856 1.00 96.50 270 SER A N 1
ATOM 2134 C CA . SER A 1 270 ? 6.971 -0.142 -16.693 1.00 96.50 270 SER A CA 1
ATOM 2135 C C . SER A 1 270 ? 7.231 -0.942 -15.412 1.00 96.50 270 SER A C 1
ATOM 2137 O O . SER A 1 270 ? 6.286 -1.329 -14.725 1.00 96.50 270 SER A O 1
ATOM 2139 N N . ALA A 1 271 ? 8.504 -1.151 -15.072 1.00 97.00 271 ALA A N 1
ATOM 2140 C CA . ALA A 1 271 ? 8.921 -1.812 -13.840 1.00 97.00 271 ALA A CA 1
ATOM 2141 C C . ALA A 1 271 ? 8.591 -0.967 -12.595 1.00 97.00 271 ALA A C 1
ATOM 2143 O O . ALA A 1 271 ? 7.976 -1.464 -11.651 1.00 97.00 271 ALA A O 1
ATOM 2144 N 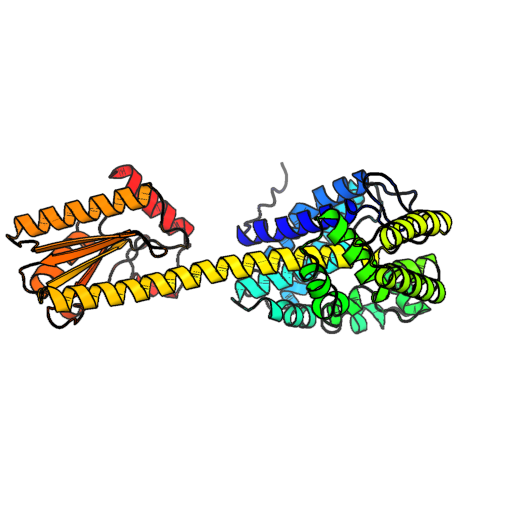N . ASP A 1 272 ? 8.867 0.342 -12.643 1.00 97.00 272 ASP A N 1
ATOM 2145 C CA . ASP A 1 272 ? 8.498 1.276 -11.573 1.00 97.00 272 ASP A CA 1
ATOM 2146 C C . ASP A 1 272 ? 6.984 1.221 -11.270 1.00 97.00 272 ASP A C 1
ATOM 2148 O O . ASP A 1 272 ? 6.556 1.131 -10.115 1.00 97.00 272 ASP A O 1
ATOM 2152 N N . LEU A 1 273 ? 6.150 1.218 -12.317 1.00 97.44 273 LEU A N 1
ATOM 2153 C CA . LEU A 1 273 ? 4.694 1.120 -12.183 1.00 97.44 273 LEU A CA 1
ATOM 2154 C C . LEU A 1 273 ? 4.230 -0.250 -11.666 1.00 97.44 273 LEU A C 1
ATOM 2156 O O . LEU A 1 273 ? 3.235 -0.303 -10.938 1.00 97.44 273 LEU A O 1
ATOM 2160 N N . LEU A 1 274 ? 4.926 -1.347 -11.991 1.00 98.44 274 LEU A N 1
ATOM 2161 C CA . LEU A 1 274 ? 4.657 -2.663 -11.402 1.00 98.44 274 LEU A CA 1
ATOM 2162 C C . LEU A 1 274 ? 4.845 -2.620 -9.881 1.00 98.44 274 LEU A C 1
ATOM 2164 O O . LEU A 1 274 ? 3.945 -3.043 -9.154 1.00 98.44 274 LEU A O 1
ATOM 2168 N N . GLY A 1 275 ? 5.961 -2.066 -9.398 1.00 98.38 275 GLY A N 1
ATOM 2169 C CA . GLY A 1 275 ? 6.215 -1.940 -7.961 1.00 98.38 275 GLY A CA 1
ATOM 2170 C C . GLY A 1 275 ? 5.115 -1.145 -7.252 1.00 98.38 275 GLY A C 1
ATOM 2171 O O . GLY A 1 275 ? 4.541 -1.609 -6.268 1.00 98.38 275 GLY A O 1
ATOM 2172 N N . VAL A 1 276 ? 4.719 0.010 -7.792 1.00 98.69 276 VAL A N 1
ATOM 2173 C CA . VAL A 1 276 ? 3.630 0.812 -7.198 1.00 98.69 276 VAL A CA 1
ATOM 2174 C C . VAL A 1 276 ? 2.273 0.092 -7.269 1.00 98.69 276 VAL A C 1
ATOM 2176 O O . VAL A 1 276 ? 1.468 0.208 -6.346 1.00 98.69 276 VAL A O 1
ATOM 2179 N N . THR A 1 277 ? 2.025 -0.703 -8.316 1.00 98.75 277 THR A N 1
ATOM 2180 C CA . THR A 1 277 ? 0.816 -1.539 -8.436 1.00 98.75 277 THR A CA 1
ATOM 2181 C C . THR A 1 277 ? 0.736 -2.570 -7.311 1.00 98.75 277 THR A C 1
ATOM 2183 O O . THR A 1 277 ? -0.301 -2.697 -6.659 1.00 98.75 277 THR A O 1
ATOM 2186 N N . VAL A 1 278 ? 1.833 -3.290 -7.061 1.00 98.75 278 VAL A N 1
ATOM 2187 C CA . VAL A 1 278 ? 1.922 -4.290 -5.987 1.00 98.75 278 VAL A CA 1
ATOM 2188 C C . VAL A 1 278 ? 1.748 -3.626 -4.624 1.00 98.75 278 VAL A C 1
ATOM 2190 O O . VAL A 1 278 ? 0.958 -4.107 -3.814 1.00 98.75 278 VAL A O 1
ATOM 2193 N N . PHE A 1 279 ? 2.420 -2.494 -4.394 1.00 98.88 279 PHE A N 1
ATOM 2194 C CA . PHE A 1 279 ? 2.283 -1.719 -3.161 1.00 98.88 279 PHE A CA 1
ATOM 2195 C C . PHE A 1 279 ? 0.824 -1.338 -2.887 1.00 98.88 279 PHE A C 1
ATOM 2197 O O . PHE A 1 279 ? 0.306 -1.609 -1.807 1.00 98.88 279 PHE A O 1
ATOM 2204 N N . LEU A 1 280 ? 0.136 -0.762 -3.875 1.00 98.81 280 LEU A N 1
ATOM 2205 C CA . LEU A 1 280 ? -1.262 -0.364 -3.725 1.00 98.81 280 LEU A CA 1
ATOM 2206 C C . LEU A 1 280 ? -2.197 -1.559 -3.500 1.00 98.81 280 LEU A C 1
ATOM 2208 O O . LEU A 1 280 ? -3.155 -1.423 -2.746 1.00 98.81 280 LEU A O 1
ATOM 2212 N N . CYS A 1 281 ? -1.905 -2.733 -4.069 1.00 98.38 281 CYS A N 1
ATOM 2213 C CA . CYS A 1 281 ? -2.656 -3.958 -3.779 1.00 98.38 281 CYS A CA 1
ATOM 2214 C C . CYS A 1 281 ? -2.524 -4.372 -2.300 1.00 98.38 281 CYS A C 1
ATOM 2216 O O . CYS A 1 281 ? -3.534 -4.641 -1.654 1.00 98.38 281 CYS A O 1
ATOM 2218 N N . LEU A 1 282 ? -1.303 -4.358 -1.748 1.00 98.38 282 LEU A N 1
ATOM 2219 C CA . LEU A 1 282 ? -1.049 -4.670 -0.332 1.00 98.38 282 LEU A CA 1
ATOM 2220 C C . LEU A 1 282 ? -1.735 -3.660 0.605 1.00 98.38 282 LEU A C 1
ATOM 2222 O O . LEU A 1 282 ? -2.331 -4.038 1.613 1.00 98.38 282 LEU A O 1
ATOM 2226 N N . VAL A 1 283 ? -1.702 -2.372 0.250 1.00 98.38 283 VAL A N 1
ATOM 2227 C CA . VAL A 1 283 ? -2.399 -1.314 0.999 1.00 98.38 283 VAL A CA 1
ATOM 2228 C C . VAL A 1 283 ? -3.917 -1.507 0.959 1.00 98.38 283 VAL A C 1
ATOM 2230 O O . VAL A 1 283 ? -4.570 -1.355 1.989 1.00 98.38 283 VAL A O 1
ATOM 2233 N N . GLU A 1 284 ? -4.489 -1.846 -0.201 1.00 97.06 284 GLU A N 1
ATOM 2234 C CA . GLU A 1 284 ? -5.928 -2.097 -0.340 1.00 97.06 284 GLU A CA 1
ATOM 2235 C C . GLU A 1 284 ? -6.377 -3.255 0.566 1.00 97.06 284 GLU A C 1
ATOM 2237 O O . GLU A 1 284 ? -7.392 -3.143 1.257 1.00 97.06 284 GLU A O 1
ATOM 2242 N N . GLU A 1 285 ? -5.606 -4.345 0.606 1.00 94.31 285 GLU A N 1
ATOM 2243 C CA . GLU A 1 285 ? -5.855 -5.500 1.477 1.00 94.31 285 GLU A CA 1
ATOM 2244 C C . GLU A 1 285 ? -5.770 -5.127 2.965 1.00 94.31 285 GLU A C 1
ATOM 2246 O O . GLU A 1 285 ? -6.680 -5.451 3.730 1.00 94.31 285 GLU A O 1
ATOM 2251 N N . TYR A 1 286 ? -4.743 -4.372 3.366 1.00 93.38 286 TYR A N 1
ATOM 2252 C CA . TYR A 1 286 ? -4.580 -3.886 4.741 1.00 93.38 286 TYR A CA 1
ATOM 2253 C C . TYR A 1 286 ? -5.712 -2.948 5.190 1.00 93.38 286 TYR A C 1
ATOM 2255 O O . TYR A 1 286 ? -6.223 -3.043 6.309 1.00 93.38 286 TYR A O 1
ATOM 2263 N N . MET A 1 287 ? -6.141 -2.031 4.321 1.00 90.94 287 MET A N 1
ATOM 2264 C CA . MET A 1 287 ? -7.250 -1.128 4.635 1.00 90.94 287 MET A CA 1
ATOM 2265 C C . MET A 1 287 ? -8.578 -1.886 4.758 1.00 90.94 287 MET A C 1
ATOM 2267 O O . MET A 1 287 ? -9.383 -1.556 5.628 1.00 90.94 287 MET A O 1
ATOM 2271 N N . LYS A 1 288 ? -8.801 -2.919 3.932 1.00 87.50 288 LYS A N 1
ATOM 2272 C CA . LYS A 1 288 ? -9.988 -3.784 4.026 1.00 87.50 288 LYS A CA 1
ATOM 2273 C C . LYS A 1 288 ? -9.999 -4.605 5.311 1.00 87.50 288 LYS A C 1
ATOM 2275 O O . LYS A 1 288 ? -11.019 -4.616 5.992 1.00 87.50 288 LYS A O 1
ATOM 2280 N N . SER A 1 289 ? -8.884 -5.238 5.680 1.00 77.19 289 SER A N 1
ATOM 2281 C CA . SER A 1 289 ? -8.811 -6.018 6.924 1.00 77.19 289 SER A CA 1
ATOM 2282 C C . SER A 1 289 ? -9.045 -5.142 8.158 1.00 77.19 289 SER A C 1
ATOM 2284 O O . SER A 1 289 ? -9.781 -5.530 9.060 1.00 77.19 289 SER A O 1
ATOM 2286 N N . THR A 1 290 ? -8.513 -3.917 8.159 1.00 71.19 290 THR A N 1
ATOM 2287 C CA . THR A 1 290 ? -8.731 -2.950 9.247 1.00 71.19 290 THR A CA 1
ATOM 2288 C C . THR A 1 290 ? -10.189 -2.481 9.324 1.00 71.19 290 THR A C 1
ATOM 2290 O O . THR A 1 290 ? -10.719 -2.300 10.419 1.00 71.19 290 THR A O 1
ATOM 2293 N N . SER A 1 291 ? -10.854 -2.294 8.176 1.00 69.75 291 SER A N 1
ATOM 2294 C CA . SER A 1 291 ? -12.287 -1.964 8.131 1.00 69.75 291 SER A CA 1
ATOM 2295 C C . SER A 1 291 ? -13.138 -3.105 8.685 1.00 69.75 291 SER A C 1
ATOM 2297 O O . SER A 1 291 ? -13.989 -2.855 9.533 1.00 69.75 291 SER A O 1
ATOM 2299 N N . ASN A 1 292 ? -12.853 -4.349 8.284 1.00 67.12 292 ASN A N 1
ATOM 2300 C CA . ASN A 1 292 ? -13.592 -5.526 8.746 1.00 67.12 292 ASN A CA 1
ATOM 2301 C C . ASN A 1 292 ? -13.532 -5.679 10.272 1.00 67.12 292 ASN A C 1
ATOM 2303 O O . ASN A 1 292 ? -14.550 -5.960 10.888 1.00 67.12 292 ASN A O 1
ATOM 2307 N N . ILE A 1 293 ? -12.382 -5.413 10.903 1.00 69.25 293 ILE A N 1
ATOM 2308 C CA . ILE A 1 293 ? -12.255 -5.448 12.372 1.00 69.25 293 ILE A CA 1
ATOM 2309 C C . ILE A 1 293 ? -13.203 -4.439 13.041 1.00 69.25 293 ILE A C 1
ATOM 2311 O O . ILE A 1 293 ? -13.797 -4.722 14.082 1.00 69.25 293 ILE A O 1
ATOM 2315 N N . LEU A 1 294 ? -13.356 -3.242 12.466 1.00 68.12 294 LEU A N 1
ATOM 2316 C CA . LEU A 1 294 ? -14.265 -2.236 13.013 1.00 68.12 294 LEU A CA 1
ATOM 2317 C C . LEU A 1 294 ? -15.730 -2.659 12.853 1.00 68.12 294 LEU A C 1
ATOM 2319 O O . LEU A 1 294 ? -16.510 -2.477 13.791 1.00 68.12 294 LEU A O 1
ATOM 2323 N N . ASP A 1 295 ? -16.077 -3.236 11.705 1.00 71.88 295 ASP A N 1
ATOM 2324 C CA . ASP A 1 295 ? -17.417 -3.755 11.430 1.00 71.88 295 ASP A CA 1
ATOM 2325 C C . ASP A 1 295 ? -17.753 -4.929 12.366 1.00 71.88 295 ASP A C 1
ATOM 2327 O O . ASP A 1 295 ? -18.804 -4.915 13.003 1.00 71.88 295 ASP A O 1
ATOM 2331 N N . GLU A 1 296 ? -16.820 -5.859 12.591 1.00 76.44 296 GLU A N 1
ATOM 2332 C CA . GLU A 1 296 ? -16.961 -6.955 13.562 1.00 76.44 296 GLU A CA 1
ATOM 2333 C C . GLU A 1 296 ? -17.205 -6.440 14.991 1.00 76.44 296 GLU A C 1
ATOM 2335 O O . GLU A 1 296 ? -18.050 -6.968 15.721 1.00 76.44 296 GLU A O 1
ATOM 2340 N N . ILE A 1 297 ? -16.505 -5.378 15.410 1.00 78.94 297 ILE A N 1
ATOM 2341 C CA . ILE A 1 297 ? -16.737 -4.744 16.717 1.00 78.94 297 ILE A CA 1
ATOM 2342 C C . ILE A 1 297 ? -18.133 -4.108 16.781 1.00 78.94 297 ILE A C 1
ATOM 2344 O O . ILE A 1 297 ? -18.772 -4.151 17.835 1.00 78.94 297 ILE A O 1
ATOM 2348 N N . LEU A 1 298 ? -18.610 -3.483 15.701 1.00 78.69 298 LEU A N 1
ATOM 2349 C CA . LEU A 1 298 ? -19.946 -2.881 15.655 1.00 78.69 298 LEU A CA 1
ATOM 2350 C C . LEU A 1 298 ? -21.042 -3.954 15.697 1.00 78.69 298 LEU A C 1
ATOM 2352 O O . LEU A 1 298 ? -21.939 -3.856 16.535 1.00 78.69 298 LEU A O 1
ATOM 2356 N N . GLU A 1 299 ? -20.918 -5.013 14.899 1.00 83.00 299 GLU A N 1
ATOM 2357 C CA . GLU A 1 299 ? -21.832 -6.160 14.908 1.00 83.00 299 GLU A CA 1
ATOM 2358 C C . GLU A 1 299 ? -21.873 -6.847 16.279 1.00 83.00 299 GLU A C 1
ATOM 2360 O O . GLU A 1 299 ? -22.948 -7.175 16.789 1.00 83.00 299 GLU A O 1
ATOM 2365 N N . ALA A 1 300 ? -20.719 -7.008 16.937 1.00 85.75 300 ALA A N 1
ATOM 2366 C CA . ALA A 1 300 ? -20.651 -7.544 18.294 1.00 85.75 300 ALA A CA 1
ATOM 2367 C C . ALA A 1 300 ? -21.451 -6.687 19.291 1.00 85.75 300 ALA A C 1
ATOM 2369 O O . ALA A 1 300 ? -22.199 -7.221 20.115 1.00 85.75 300 ALA A O 1
ATOM 2370 N N . LYS A 1 301 ? -21.373 -5.353 19.184 1.00 85.69 301 LYS A N 1
ATOM 2371 C CA . LYS A 1 301 ? -22.160 -4.443 20.032 1.00 85.69 301 LYS A CA 1
ATOM 2372 C C . LYS A 1 301 ? -23.662 -4.542 19.765 1.00 85.69 301 LYS A C 1
ATOM 2374 O O . LYS A 1 301 ? -24.436 -4.497 20.721 1.00 85.69 301 LYS A O 1
ATOM 2379 N N . GLU A 1 302 ? -24.079 -4.690 18.511 1.00 86.75 302 GLU A N 1
ATOM 2380 C CA . GLU A 1 302 ? -25.492 -4.892 18.160 1.00 86.75 302 GLU A CA 1
ATOM 2381 C C . GLU A 1 302 ? -26.020 -6.232 18.686 1.00 86.75 302 GLU A C 1
ATOM 2383 O O . GLU A 1 302 ? -27.101 -6.294 19.280 1.00 86.75 302 GLU A O 1
ATOM 2388 N N . LYS A 1 303 ? -25.229 -7.304 18.551 1.00 89.06 303 LYS A N 1
ATOM 2389 C CA . LYS A 1 303 ? -25.558 -8.624 19.101 1.00 89.06 303 LYS A CA 1
ATOM 2390 C C . LYS A 1 303 ? -25.701 -8.578 20.622 1.00 89.06 303 LYS A C 1
ATOM 2392 O O . LYS A 1 303 ? -26.660 -9.139 21.150 1.00 89.06 303 LYS A O 1
ATOM 2397 N N . ARG A 1 304 ? -24.817 -7.860 21.321 1.00 92.62 304 ARG A N 1
ATOM 2398 C CA . ARG A 1 304 ? -24.935 -7.619 22.767 1.00 92.62 304 ARG A CA 1
ATOM 2399 C C . ARG A 1 304 ? -26.246 -6.923 23.129 1.00 92.62 304 ARG A C 1
ATOM 2401 O O . ARG A 1 304 ? -26.945 -7.396 24.021 1.00 92.62 304 ARG A O 1
ATOM 2408 N N . ALA A 1 305 ? -26.626 -5.858 22.421 1.00 91.12 305 ALA A N 1
ATOM 2409 C CA . ALA A 1 305 ? -27.899 -5.172 22.665 1.00 91.12 305 ALA A CA 1
ATOM 2410 C C . ALA A 1 305 ? -29.111 -6.106 22.469 1.00 91.12 305 ALA A C 1
ATOM 2412 O O . ALA A 1 305 ? -30.090 -6.047 23.218 1.00 91.12 305 ALA A O 1
ATOM 2413 N N . LYS A 1 306 ? -29.034 -7.022 21.495 1.00 91.94 306 LYS A N 1
ATOM 2414 C CA . LYS A 1 306 ? -30.058 -8.050 21.277 1.00 91.94 306 LYS A CA 1
ATOM 2415 C C . LYS A 1 306 ? -30.127 -9.056 22.433 1.00 91.94 306 LYS A C 1
ATOM 2417 O O . LYS A 1 306 ? -31.225 -9.305 22.926 1.00 91.94 306 LYS A O 1
ATOM 2422 N N . ILE A 1 307 ? -28.984 -9.562 22.906 1.00 93.19 307 ILE A N 1
ATOM 2423 C CA . ILE A 1 307 ? -28.905 -10.473 24.064 1.00 93.19 307 ILE A CA 1
ATOM 2424 C C . ILE A 1 307 ? -29.494 -9.805 25.311 1.00 93.19 307 ILE A C 1
ATOM 2426 O O . ILE A 1 307 ? -30.336 -10.396 25.982 1.00 93.19 307 ILE A O 1
ATOM 2430 N N . GLN A 1 308 ? -29.122 -8.551 25.592 1.00 94.31 308 GLN A N 1
ATOM 2431 C CA . GLN A 1 308 ? -29.666 -7.790 26.723 1.00 94.31 308 GLN A CA 1
ATOM 2432 C C . GLN A 1 308 ? -31.201 -7.744 26.674 1.00 94.31 308 GLN A C 1
ATOM 2434 O O . GLN A 1 308 ? -31.868 -8.033 27.668 1.00 94.31 308 GLN A O 1
ATOM 2439 N N . LYS A 1 309 ? -31.774 -7.455 25.499 1.00 93.19 309 LYS A N 1
ATOM 2440 C CA . LYS A 1 309 ? -33.228 -7.420 25.296 1.00 93.19 309 LYS A CA 1
ATOM 2441 C C . LYS A 1 309 ? -33.886 -8.793 25.480 1.00 93.19 309 LYS A C 1
ATOM 2443 O O . LYS A 1 309 ? -34.960 -8.877 26.071 1.00 93.19 309 LYS A O 1
ATOM 2448 N N . GLU A 1 310 ? -33.267 -9.862 24.984 1.00 94.00 310 GLU A N 1
ATOM 2449 C CA . GLU A 1 310 ? -33.758 -11.238 25.145 1.00 94.00 310 GLU A CA 1
ATOM 2450 C C . GLU A 1 310 ? -33.769 -11.669 26.619 1.00 94.00 310 GLU A C 1
ATOM 2452 O O . GLU A 1 310 ? -34.777 -12.195 27.100 1.00 94.00 310 GLU A O 1
ATOM 2457 N N . LEU A 1 311 ? -32.698 -11.375 27.362 1.00 94.81 311 LEU A N 1
ATOM 2458 C CA . LEU A 1 311 ? -32.593 -11.674 28.792 1.00 94.81 311 LEU A CA 1
ATOM 2459 C C . LEU A 1 311 ? -33.624 -10.893 29.616 1.00 94.81 311 LEU A C 1
ATOM 2461 O O . LEU A 1 311 ? -34.309 -11.475 30.457 1.00 94.81 311 LEU A O 1
ATOM 2465 N N . LEU A 1 312 ? -33.794 -9.598 29.341 1.00 93.81 312 LEU A N 1
ATOM 2466 C CA . LEU A 1 312 ? -34.804 -8.763 30.000 1.00 93.81 312 LEU A CA 1
ATOM 2467 C C . LEU A 1 312 ? -36.229 -9.270 29.747 1.00 93.81 312 LEU A C 1
ATOM 2469 O O . LEU A 1 312 ? -37.028 -9.347 30.677 1.00 93.81 312 LEU A O 1
ATOM 2473 N N . ASN A 1 313 ? -36.544 -9.676 28.514 1.00 92.19 313 ASN A N 1
ATOM 2474 C CA . ASN A 1 313 ? -37.859 -10.227 28.178 1.00 92.19 313 ASN A CA 1
ATOM 2475 C C . ASN A 1 313 ? -38.131 -11.576 28.858 1.00 92.19 313 ASN A C 1
ATOM 2477 O O . ASN A 1 313 ? -39.277 -11.858 29.218 1.00 92.19 313 ASN A O 1
ATOM 2481 N N . THR A 1 314 ? -37.090 -12.398 29.013 1.00 93.56 314 THR A N 1
ATOM 2482 C CA . THR A 1 314 ? -37.186 -13.752 29.572 1.00 93.56 314 THR A CA 1
ATOM 2483 C C . THR A 1 314 ? -37.338 -13.718 31.088 1.00 93.56 314 THR A C 1
ATOM 2485 O O . THR A 1 314 ? -38.285 -14.292 31.621 1.00 93.56 314 THR A O 1
ATOM 2488 N N . PHE A 1 315 ? -36.434 -13.023 31.783 1.00 93.00 315 PHE A N 1
ATOM 2489 C CA . PHE A 1 315 ? -36.382 -13.032 33.246 1.00 93.00 315 PHE A CA 1
ATOM 2490 C C . PHE A 1 315 ? -37.211 -11.915 33.886 1.00 93.00 315 PHE A C 1
ATOM 2492 O O . PHE A 1 315 ? -37.688 -12.086 35.002 1.00 93.00 315 PHE A O 1
ATOM 2499 N N . LYS A 1 316 ? -37.426 -10.788 33.188 1.00 92.69 316 LYS A N 1
ATOM 2500 C CA . LYS A 1 316 ? -38.172 -9.610 33.683 1.00 92.69 316 LYS A CA 1
ATOM 2501 C C . LYS A 1 316 ? -37.653 -9.048 35.014 1.00 92.69 316 LYS A C 1
ATOM 2503 O O . LYS A 1 316 ? -38.413 -8.495 35.810 1.00 92.69 316 LYS A O 1
ATOM 2508 N N . THR A 1 317 ? -36.349 -9.158 35.226 1.00 95.00 317 THR A N 1
ATOM 2509 C CA . THR A 1 317 ? -35.610 -8.670 36.396 1.00 95.00 317 THR A CA 1
ATOM 2510 C C . THR A 1 317 ? -34.604 -7.596 35.985 1.00 95.00 317 THR A C 1
ATOM 2512 O O . THR A 1 317 ? -34.452 -7.299 34.798 1.00 95.00 317 THR A O 1
ATOM 2515 N N . THR A 1 318 ? -33.925 -6.985 36.956 1.00 96.69 318 THR A N 1
ATOM 2516 C CA . THR A 1 318 ? -32.817 -6.061 36.683 1.00 96.69 318 THR A CA 1
ATOM 2517 C C . THR A 1 318 ? -31.667 -6.820 36.024 1.00 96.69 318 THR A C 1
ATOM 2519 O O . THR A 1 318 ? -31.315 -7.916 36.460 1.00 96.69 318 THR A O 1
ATOM 2522 N N . LEU A 1 319 ? -31.080 -6.240 34.976 1.00 97.69 319 LEU A N 1
ATOM 2523 C CA . LEU A 1 319 ? -29.957 -6.826 34.247 1.00 97.69 319 LEU A CA 1
ATOM 2524 C C . LEU A 1 319 ? -28.696 -5.985 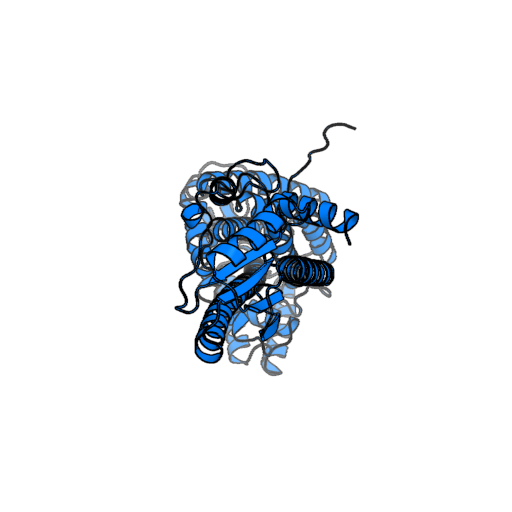34.452 1.00 97.69 319 LEU A C 1
ATOM 2526 O O . LEU A 1 319 ? -28.704 -4.784 34.196 1.00 97.69 319 LEU A O 1
ATOM 2530 N N . ILE A 1 320 ? -27.601 -6.636 34.830 1.00 97.81 320 ILE A N 1
ATOM 2531 C CA . ILE A 1 320 ? -26.253 -6.071 34.817 1.00 97.81 320 ILE A CA 1
ATOM 2532 C C . ILE A 1 320 ? -25.541 -6.603 33.575 1.00 97.81 320 ILE A C 1
ATOM 2534 O O . ILE A 1 320 ? -25.413 -7.812 33.402 1.00 97.81 320 ILE A O 1
ATOM 2538 N N . SER A 1 321 ? -25.081 -5.709 32.709 1.00 97.00 321 SER A N 1
ATOM 2539 C CA . SER A 1 321 ? -24.217 -6.004 31.571 1.00 97.00 321 SER A CA 1
ATOM 2540 C C . SER A 1 321 ? -22.820 -5.490 31.887 1.00 97.00 321 SER A C 1
ATOM 2542 O O . SER A 1 321 ? -22.613 -4.287 32.015 1.00 97.00 321 SER A O 1
ATOM 2544 N N . PHE A 1 322 ? -21.861 -6.396 31.993 1.00 96.94 322 PHE A N 1
ATOM 2545 C CA . PHE A 1 322 ? -20.480 -6.095 32.327 1.00 96.94 322 PHE A CA 1
ATOM 2546 C C . PHE A 1 322 ? -19.571 -6.293 31.115 1.00 96.94 322 PHE A C 1
ATOM 2548 O O . PHE A 1 322 ? -19.621 -7.333 30.460 1.00 96.94 322 PHE A O 1
ATOM 2555 N N . THR A 1 323 ? -18.743 -5.287 30.830 1.00 94.31 323 THR A N 1
ATOM 2556 C CA . THR A 1 323 ? -17.644 -5.352 29.857 1.00 94.31 323 THR A CA 1
ATOM 2557 C C . THR A 1 323 ? -16.413 -4.612 30.389 1.00 94.31 323 THR A C 1
ATOM 2559 O O . THR A 1 323 ? -16.482 -3.929 31.413 1.00 94.31 323 THR A O 1
ATOM 2562 N N . LEU A 1 324 ? -15.266 -4.731 29.716 1.00 91.81 324 LEU A N 1
ATOM 2563 C CA . LEU A 1 324 ? -14.074 -3.944 30.045 1.00 91.81 324 LEU A CA 1
ATOM 2564 C C . LEU A 1 324 ? -13.976 -2.687 29.167 1.00 91.81 324 LEU A C 1
ATOM 2566 O O . LEU A 1 324 ? -14.057 -2.747 27.939 1.00 91.81 324 LEU A O 1
ATOM 2570 N N . ASN A 1 325 ? -13.718 -1.538 29.789 1.00 88.88 325 ASN A N 1
ATOM 2571 C CA . ASN A 1 325 ? -13.477 -0.263 29.118 1.00 88.88 325 ASN A CA 1
ATOM 2572 C C . ASN A 1 325 ? -12.006 -0.135 28.679 1.00 88.88 325 ASN A C 1
ATOM 2574 O O . ASN A 1 325 ? -11.247 0.681 29.208 1.00 88.88 325 ASN A O 1
ATOM 2578 N N . ILE A 1 326 ? -11.597 -0.978 27.728 1.00 87.00 326 ILE A N 1
ATOM 2579 C CA . ILE A 1 326 ? -10.228 -1.021 27.195 1.00 87.00 326 ILE A CA 1
ATOM 2580 C C . ILE A 1 326 ? -10.158 -0.272 25.852 1.00 87.00 326 ILE A C 1
ATOM 2582 O O . ILE A 1 326 ? -10.975 -0.533 24.957 1.00 87.00 326 ILE A O 1
ATOM 2586 N N . PRO A 1 327 ? -9.206 0.666 25.683 1.00 77.00 327 PRO A N 1
ATOM 2587 C CA . PRO A 1 327 ? -8.987 1.351 24.417 1.00 77.00 327 PRO A CA 1
ATOM 2588 C C . PRO A 1 327 ? -8.198 0.474 23.436 1.00 77.00 327 PRO A C 1
ATOM 2590 O O . PRO A 1 327 ? -7.311 -0.269 23.835 1.00 77.00 327 PRO A O 1
ATOM 2593 N N . GLY A 1 328 ? -8.468 0.628 22.139 1.00 69.12 328 GLY A N 1
ATOM 2594 C CA . GLY A 1 328 ? -7.755 -0.086 21.074 1.00 69.12 328 GLY A CA 1
ATOM 2595 C C . GLY A 1 328 ? -8.618 -1.107 20.330 1.00 69.12 328 GLY A C 1
ATOM 2596 O O . GLY A 1 328 ? -9.794 -1.301 20.649 1.00 69.12 328 GLY A O 1
ATOM 2597 N N . ALA A 1 329 ? -8.031 -1.691 19.283 1.00 63.78 329 ALA A N 1
ATOM 2598 C CA . ALA A 1 329 ? -8.663 -2.716 18.449 1.00 63.78 329 ALA A CA 1
ATOM 2599 C C . ALA A 1 329 ? -8.516 -4.122 19.053 1.00 63.78 329 ALA A C 1
ATOM 2601 O O . ALA A 1 329 ? -9.415 -4.945 18.913 1.00 63.78 329 ALA A O 1
ATOM 2602 N N . GLU A 1 330 ? -7.418 -4.382 19.767 1.00 69.69 330 GLU A N 1
ATOM 2603 C CA . GLU A 1 330 ? -7.199 -5.647 20.460 1.00 69.69 330 GLU A CA 1
ATOM 2604 C C . GLU A 1 330 ? -7.892 -5.630 21.824 1.00 69.69 330 GLU A C 1
ATOM 2606 O O . GLU A 1 330 ? -7.480 -4.935 22.753 1.00 69.69 330 GLU A O 1
ATOM 2611 N N . LYS A 1 331 ? -8.980 -6.390 21.932 1.00 74.12 331 LYS A N 1
ATOM 2612 C CA . LYS A 1 331 ? -9.764 -6.530 23.169 1.00 74.12 331 LYS A CA 1
ATOM 2613 C C . LYS A 1 331 ? -9.758 -7.941 23.740 1.00 74.12 331 LYS A C 1
ATOM 2615 O O . LYS A 1 331 ? -10.274 -8.160 24.830 1.00 74.12 331 LYS A O 1
ATOM 2620 N N . ASN A 1 332 ? -9.151 -8.868 23.007 1.00 72.38 332 ASN A N 1
ATOM 2621 C CA . ASN A 1 332 ? -9.177 -10.291 23.285 1.00 72.38 332 ASN A CA 1
ATOM 2622 C C . ASN A 1 332 ? -7.747 -10.786 23.465 1.00 72.38 332 ASN A C 1
ATOM 2624 O O . ASN A 1 332 ? -7.061 -11.090 22.496 1.00 72.38 332 ASN A O 1
ATOM 2628 N N . ASN A 1 333 ? -7.316 -10.868 24.717 1.00 81.94 333 ASN A N 1
ATOM 2629 C CA . ASN A 1 333 ? -6.102 -11.569 25.105 1.00 81.94 333 ASN A CA 1
ATOM 2630 C C . ASN A 1 333 ? -6.306 -12.232 26.474 1.00 81.94 333 ASN A C 1
ATOM 2632 O O . ASN A 1 333 ? -7.274 -11.951 27.186 1.00 81.94 333 ASN A O 1
ATOM 2636 N N . GLU A 1 334 ? -5.394 -13.132 26.841 1.00 84.50 334 GLU A N 1
ATOM 2637 C CA . GLU A 1 334 ? -5.508 -13.913 28.077 1.00 84.50 334 GLU A CA 1
ATOM 2638 C C . GLU A 1 334 ? -5.522 -13.023 29.333 1.00 84.50 334 GLU A C 1
ATOM 2640 O O . GLU A 1 334 ? -6.230 -13.304 30.302 1.00 84.50 334 GLU A O 1
ATOM 2645 N N . SER A 1 335 ? -4.777 -11.919 29.310 1.00 86.25 335 SER A N 1
ATOM 2646 C CA . SER A 1 335 ? -4.690 -10.975 30.422 1.00 86.25 335 SER A CA 1
ATOM 2647 C C . SER A 1 335 ? -6.030 -10.267 30.658 1.00 86.25 335 SER A C 1
ATOM 2649 O O . SER A 1 335 ? -6.495 -10.179 31.797 1.00 86.25 335 SER A O 1
ATOM 2651 N N . PHE A 1 336 ? -6.701 -9.811 29.599 1.00 89.81 336 PHE A N 1
ATOM 2652 C CA . PHE A 1 336 ? -8.022 -9.185 29.686 1.00 89.81 336 PHE A CA 1
ATOM 2653 C C . PHE A 1 336 ? -9.109 -10.185 30.076 1.00 89.81 336 PHE A C 1
ATOM 2655 O O . PHE A 1 336 ? -9.973 -9.839 30.880 1.00 89.81 336 PHE A O 1
ATOM 2662 N N . ALA A 1 337 ? -9.018 -11.440 29.629 1.00 88.38 337 ALA A N 1
ATOM 2663 C CA . ALA A 1 337 ? -9.925 -12.496 30.076 1.00 88.38 337 ALA A CA 1
ATOM 2664 C C . ALA A 1 337 ? -9.807 -12.755 31.592 1.00 88.38 337 ALA A C 1
ATOM 2666 O O . ALA A 1 337 ? -10.815 -12.867 32.300 1.00 88.38 337 ALA A O 1
ATOM 2667 N N . LYS A 1 338 ? -8.577 -12.775 32.133 1.00 89.25 338 LYS A N 1
ATOM 2668 C CA . LYS A 1 338 ? -8.330 -12.863 33.586 1.00 89.25 338 LYS A CA 1
ATOM 2669 C C . LYS A 1 338 ? -8.901 -11.655 34.329 1.00 89.25 338 LYS A C 1
ATOM 2671 O O . LYS A 1 338 ? -9.568 -11.828 35.351 1.00 89.25 338 LYS A O 1
ATOM 2676 N N . LEU A 1 339 ? -8.697 -10.451 33.793 1.00 91.56 339 LEU A N 1
ATOM 2677 C CA . LEU A 1 339 ? -9.237 -9.218 34.365 1.00 91.56 339 LEU A CA 1
ATOM 2678 C C . LEU A 1 339 ? -10.773 -9.217 34.389 1.00 91.56 339 LEU A C 1
ATOM 2680 O O . LEU A 1 339 ? -11.370 -8.875 35.409 1.00 91.56 339 LEU A O 1
ATOM 2684 N N . HIS A 1 340 ? -11.413 -9.639 33.298 1.00 94.31 340 HIS A N 1
ATOM 2685 C CA . HIS A 1 340 ? -12.865 -9.754 33.204 1.00 94.31 340 HIS A CA 1
ATOM 2686 C C . HIS A 1 340 ? -13.396 -10.767 34.224 1.00 94.31 340 HIS A C 1
ATOM 2688 O O . HIS A 1 340 ? -14.301 -10.459 34.998 1.00 94.31 340 HIS A O 1
ATOM 2694 N N . LYS A 1 341 ? -12.766 -11.941 34.337 1.00 93.06 341 LYS A N 1
ATOM 2695 C CA . LYS A 1 341 ? -13.130 -12.932 35.357 1.00 93.06 341 LYS A CA 1
ATOM 2696 C C . LYS A 1 341 ? -13.034 -12.368 36.778 1.00 93.06 341 LYS A C 1
ATOM 2698 O O . 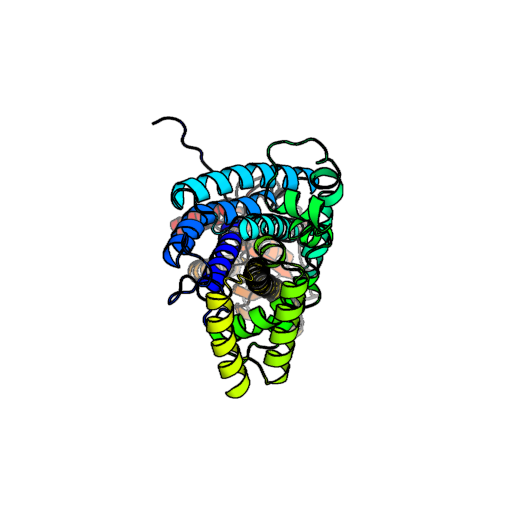LYS A 1 341 ? -13.935 -12.600 37.580 1.00 93.06 341 LYS A O 1
ATOM 2703 N N . LYS A 1 342 ? -11.989 -11.590 37.080 1.00 92.19 342 LYS A N 1
ATOM 2704 C CA . LYS A 1 342 ? -11.839 -10.925 38.382 1.00 92.19 342 LYS A CA 1
ATOM 2705 C C . LYS A 1 342 ? -12.946 -9.898 38.636 1.00 92.19 342 LYS A C 1
ATOM 2707 O O . LYS A 1 342 ? -13.469 -9.856 39.745 1.00 92.19 342 LYS A O 1
ATOM 2712 N N . GLY A 1 343 ? -13.326 -9.118 37.623 1.00 94.25 343 GLY A N 1
ATOM 2713 C CA . GLY A 1 343 ? -14.446 -8.175 37.705 1.00 94.25 343 GLY A CA 1
ATOM 2714 C C . GLY A 1 343 ? -15.783 -8.859 37.999 1.00 94.25 343 GLY A C 1
ATOM 2715 O O . GLY A 1 343 ? -16.539 -8.373 38.835 1.00 94.25 343 GLY A O 1
ATOM 2716 N N . ILE A 1 344 ? -16.034 -10.026 37.391 1.00 95.38 344 ILE A N 1
ATOM 2717 C CA . ILE A 1 344 ? -17.216 -10.847 37.691 1.00 95.38 344 ILE A CA 1
ATOM 2718 C C . ILE A 1 344 ? -17.201 -11.302 39.154 1.00 95.38 344 ILE A C 1
ATOM 2720 O O . ILE A 1 344 ? -18.193 -11.103 39.843 1.00 95.38 344 ILE A O 1
ATOM 2724 N N . CYS A 1 345 ? -16.087 -11.859 39.643 1.00 94.69 345 CYS A N 1
ATOM 2725 C CA . CYS A 1 345 ? -15.993 -12.312 41.036 1.00 94.69 345 CYS A CA 1
ATOM 2726 C C . CYS A 1 345 ? -16.239 -11.167 42.031 1.00 94.69 345 CYS A C 1
ATOM 2728 O O . CYS A 1 345 ? -16.991 -11.340 42.981 1.00 94.69 345 CYS A O 1
ATOM 2730 N N . LEU A 1 346 ? -15.659 -9.986 41.786 1.00 95.06 346 LEU A N 1
ATOM 2731 C CA . LEU A 1 346 ? -15.876 -8.805 42.630 1.00 95.06 346 LEU A CA 1
ATOM 2732 C C . LEU A 1 346 ? -17.343 -8.360 42.638 1.00 95.06 346 LEU A C 1
ATOM 2734 O O . LEU A 1 346 ? -17.868 -7.989 43.683 1.00 95.06 346 LEU A O 1
ATOM 2738 N N . LEU A 1 347 ? -18.004 -8.392 41.478 1.00 96.50 347 LEU A N 1
ATOM 2739 C CA . LEU A 1 347 ? -19.423 -8.068 41.384 1.00 96.50 347 LEU A CA 1
ATOM 2740 C C . LEU A 1 347 ? -20.272 -9.072 42.175 1.00 96.50 347 LEU A C 1
ATOM 2742 O O . LEU A 1 347 ? -21.154 -8.656 42.917 1.00 96.50 347 LEU A O 1
ATOM 2746 N N . GLU A 1 348 ? -19.999 -10.370 42.040 1.00 96.44 348 GLU A N 1
ATOM 2747 C CA . GLU A 1 348 ? -20.719 -11.428 42.759 1.00 96.44 348 GLU A CA 1
ATOM 2748 C C . GLU A 1 348 ? -20.552 -11.299 44.280 1.00 96.44 348 GLU A C 1
ATOM 2750 O O . GLU A 1 348 ? -21.548 -11.324 44.999 1.00 96.44 348 GLU A O 1
ATOM 2755 N N . GLU A 1 349 ? -19.328 -11.057 44.762 1.00 95.31 349 GLU A N 1
ATOM 2756 C CA . GLU A 1 349 ? -19.043 -10.831 46.187 1.00 95.31 349 GLU A CA 1
ATOM 2757 C C . GLU A 1 349 ? -19.805 -9.618 46.751 1.00 95.31 349 GLU A C 1
ATOM 2759 O O . GLU A 1 349 ? -20.322 -9.662 47.867 1.00 95.31 349 GLU A O 1
ATOM 2764 N N . GLU A 1 350 ? -19.883 -8.513 46.003 1.00 95.31 350 GLU A N 1
ATOM 2765 C CA . GLU A 1 350 ? -20.605 -7.317 46.451 1.00 95.31 350 GLU A CA 1
ATOM 2766 C C . GLU A 1 350 ? -22.127 -7.485 46.394 1.00 95.31 350 GLU A C 1
ATOM 2768 O O . GLU A 1 350 ? -22.830 -6.966 47.264 1.00 95.31 350 GLU A O 1
ATOM 2773 N N . LEU A 1 351 ? -22.658 -8.224 45.418 1.00 95.88 351 LEU A N 1
ATOM 2774 C CA . LEU A 1 351 ? -24.084 -8.559 45.372 1.00 95.88 351 LEU A CA 1
ATOM 2775 C C . LEU A 1 351 ? -24.477 -9.456 46.555 1.00 95.88 351 LEU A C 1
ATOM 2777 O O . LEU A 1 351 ? -25.470 -9.172 47.226 1.00 95.88 351 LEU A O 1
ATOM 2781 N N . GLU A 1 352 ? -23.659 -10.461 46.874 1.00 95.19 352 GLU A N 1
ATOM 2782 C CA . GLU A 1 352 ? -23.879 -11.365 48.009 1.00 95.19 352 GLU A CA 1
ATOM 2783 C C . GLU A 1 352 ? -23.874 -10.611 49.348 1.00 95.19 352 GLU A C 1
ATOM 2785 O O . GLU A 1 352 ? -24.795 -10.767 50.150 1.00 95.19 352 GLU A O 1
ATOM 2790 N N . LYS A 1 353 ? -22.913 -9.699 49.572 1.00 94.69 353 LYS A N 1
ATOM 2791 C CA . LYS A 1 353 ? -22.871 -8.844 50.781 1.00 94.69 353 LYS A CA 1
ATOM 2792 C C . LYS A 1 353 ? -24.126 -7.990 50.968 1.00 94.69 353 LYS A C 1
ATOM 2794 O O . LYS A 1 353 ? -24.462 -7.635 52.097 1.00 94.69 353 LYS A O 1
ATOM 2799 N N . ASN A 1 354 ? -24.799 -7.641 49.873 1.00 94.50 354 ASN A N 1
ATOM 2800 C CA . ASN A 1 354 ? -26.036 -6.865 49.884 1.00 94.50 354 ASN A CA 1
ATOM 2801 C C . ASN A 1 354 ? -27.299 -7.747 49.856 1.00 94.50 354 ASN A C 1
ATOM 2803 O O . ASN A 1 354 ? -28.399 -7.205 49.777 1.00 94.50 354 ASN A O 1
ATOM 2807 N N . ASN A 1 355 ? -27.160 -9.074 49.980 1.00 95.06 355 ASN A N 1
ATOM 2808 C CA . ASN A 1 355 ? -28.243 -10.063 49.910 1.00 95.06 355 ASN A CA 1
ATOM 2809 C C . ASN A 1 355 ? -29.047 -9.983 48.600 1.00 95.06 355 ASN A C 1
ATOM 2811 O O . ASN A 1 355 ? -30.277 -10.014 48.619 1.00 95.06 355 ASN A O 1
ATOM 2815 N N . ILE A 1 356 ? -28.356 -9.824 47.467 1.00 95.94 356 ILE A N 1
ATOM 2816 C CA . ILE A 1 356 ? -28.973 -9.781 46.139 1.00 95.94 356 ILE A CA 1
ATOM 2817 C C . ILE A 1 356 ? -28.710 -11.099 45.412 1.00 95.94 356 ILE A C 1
ATOM 2819 O O . ILE A 1 356 ? -27.571 -11.401 45.052 1.00 95.94 356 ILE A O 1
ATOM 2823 N N . ASP A 1 357 ? -29.778 -11.845 45.138 1.00 92.56 357 ASP A N 1
ATOM 2824 C CA . ASP A 1 357 ? -29.699 -13.122 44.432 1.00 92.56 357 ASP A CA 1
ATOM 2825 C C . ASP A 1 357 ? -29.508 -12.936 42.919 1.00 92.56 357 ASP A C 1
ATOM 2827 O O . ASP A 1 357 ? -30.120 -12.071 42.281 1.00 92.56 357 ASP A O 1
ATOM 2831 N N . ILE A 1 358 ? -28.675 -13.797 42.326 1.00 95.69 358 ILE A N 1
ATOM 2832 C CA . ILE A 1 358 ? -28.431 -13.864 40.880 1.00 95.69 358 ILE A CA 1
ATOM 2833 C C . ILE A 1 358 ? -29.249 -15.023 40.301 1.00 95.69 358 ILE A C 1
ATOM 2835 O O . ILE A 1 358 ? -28.939 -16.191 40.525 1.00 95.69 358 ILE A O 1
ATOM 2839 N N . PHE A 1 359 ? -30.272 -14.712 39.507 1.00 90.94 359 PHE A N 1
ATOM 2840 C CA . PHE A 1 359 ? -31.124 -15.718 38.862 1.00 90.94 359 PHE A CA 1
ATOM 2841 C C . PHE A 1 359 ? -30.479 -16.366 37.645 1.00 90.94 359 PHE A C 1
ATOM 2843 O O . PHE A 1 359 ? -30.719 -17.534 37.344 1.00 90.94 359 PHE A O 1
ATOM 2850 N N . ASN A 1 360 ? -29.718 -15.578 36.891 1.00 95.50 360 ASN A N 1
ATOM 2851 C CA . ASN A 1 360 ? -29.086 -16.027 35.666 1.00 95.50 360 ASN A CA 1
ATOM 2852 C C . ASN A 1 360 ? -27.766 -15.298 35.463 1.00 95.50 360 ASN A C 1
ATOM 2854 O O . ASN A 1 360 ? -27.668 -14.093 35.697 1.00 95.50 360 ASN A O 1
ATOM 2858 N N . LYS A 1 361 ? -26.780 -16.046 34.975 1.00 96.56 361 LYS A N 1
ATOM 2859 C CA . LYS A 1 361 ? -25.470 -15.551 34.577 1.00 96.56 361 LYS A CA 1
ATOM 2860 C C . LYS A 1 361 ? -25.121 -16.142 33.222 1.00 96.56 361 LYS A C 1
ATOM 2862 O O . LYS A 1 361 ? -25.024 -17.358 33.075 1.00 96.56 361 LYS A O 1
ATOM 2867 N N . MET A 1 362 ? -24.890 -15.274 32.250 1.00 95.44 362 MET A N 1
ATOM 2868 C CA . MET A 1 362 ? -24.431 -15.643 30.918 1.00 95.44 362 MET A CA 1
ATOM 2869 C C . MET A 1 362 ? -23.087 -14.976 30.652 1.00 95.44 362 MET A C 1
ATOM 2871 O O . MET A 1 362 ? -22.928 -13.780 30.885 1.00 95.44 362 MET A O 1
ATOM 2875 N N . LEU A 1 363 ? -22.129 -15.753 30.154 1.00 94.69 363 LEU A N 1
ATOM 2876 C CA . LEU A 1 363 ? -20.834 -15.260 29.697 1.00 94.69 363 LEU A CA 1
ATOM 2877 C C . LEU A 1 363 ? -20.774 -15.373 28.177 1.00 94.69 363 LEU A C 1
ATOM 2879 O O . LEU A 1 363 ? -21.260 -16.351 27.607 1.00 94.69 363 LEU A O 1
ATOM 2883 N N . ASN A 1 364 ? -20.189 -14.374 27.534 1.00 91.69 364 ASN A N 1
ATOM 2884 C CA . ASN A 1 364 ? -20.010 -14.327 26.092 1.00 91.69 364 ASN A CA 1
ATOM 2885 C C . ASN A 1 364 ? -18.627 -13.755 25.765 1.00 91.69 364 ASN A C 1
ATOM 2887 O O . ASN A 1 364 ? -18.097 -12.942 26.517 1.00 91.69 364 ASN A O 1
ATOM 2891 N N . SER A 1 365 ? -18.071 -14.150 24.625 1.00 87.75 365 SER A N 1
ATOM 2892 C CA . SER A 1 365 ? -16.825 -13.592 24.094 1.00 87.75 365 SER A CA 1
ATOM 2893 C C . SER A 1 365 ? -17.066 -13.156 22.655 1.00 87.75 365 SER A C 1
ATOM 2895 O O . SER A 1 365 ? -17.677 -13.886 21.869 1.00 87.75 365 SER A O 1
ATOM 2897 N N . SER A 1 366 ? -16.627 -11.950 22.303 1.00 85.50 366 SER A N 1
ATOM 2898 C CA . SER A 1 366 ? -16.880 -11.351 20.988 1.00 85.50 366 SER A CA 1
ATOM 2899 C C . SER A 1 366 ? -15.701 -10.502 20.507 1.00 85.50 366 SER A C 1
ATOM 2901 O O . SER A 1 366 ? -14.760 -10.253 21.256 1.00 85.50 366 SER A O 1
ATOM 2903 N N . ALA A 1 367 ? -15.758 -9.986 19.275 1.00 79.31 367 ALA A N 1
ATOM 2904 C CA . ALA A 1 367 ? -14.777 -9.012 18.781 1.00 79.31 367 ALA A CA 1
ATOM 2905 C C . ALA A 1 367 ? -14.730 -7.720 19.629 1.00 79.31 367 ALA A C 1
ATOM 2907 O O . ALA A 1 367 ? -13.719 -7.023 19.653 1.00 79.31 367 ALA A O 1
ATOM 2908 N N . ALA A 1 368 ? -15.800 -7.404 20.371 1.00 81.25 368 ALA A N 1
ATOM 2909 C CA . ALA A 1 368 ? -15.855 -6.247 21.260 1.00 81.25 368 ALA A CA 1
ATOM 2910 C C . ALA A 1 368 ? -15.251 -6.493 22.659 1.00 81.25 368 ALA A C 1
ATOM 2912 O O . ALA A 1 368 ? -15.228 -5.545 23.451 1.00 81.25 368 ALA A O 1
ATOM 2913 N N . GLY A 1 369 ? -14.743 -7.699 22.935 1.00 87.75 369 GLY A N 1
ATOM 2914 C CA . GLY A 1 369 ? -14.247 -8.136 24.241 1.00 87.75 369 GLY A CA 1
ATOM 2915 C C . GLY A 1 369 ? -15.109 -9.236 24.867 1.00 87.75 369 GLY A C 1
ATOM 2916 O O . GLY A 1 369 ? -16.150 -9.621 24.319 1.00 87.75 369 GLY A O 1
ATOM 2917 N N . ASP A 1 370 ? -14.670 -9.713 26.033 1.00 91.81 370 ASP A N 1
ATOM 2918 C CA . ASP A 1 370 ? -15.475 -10.560 26.915 1.00 91.81 370 ASP A CA 1
ATOM 2919 C C . ASP A 1 370 ? -16.613 -9.761 27.564 1.00 91.81 370 ASP A C 1
ATOM 2921 O O . ASP A 1 370 ? -16.473 -8.577 27.894 1.00 91.81 370 ASP A O 1
ATOM 2925 N N . GLU A 1 371 ? -17.746 -10.434 27.743 1.00 94.38 371 GLU A N 1
ATOM 2926 C CA . GLU A 1 371 ? -18.991 -9.859 28.237 1.00 94.38 371 GLU A CA 1
ATOM 2927 C C . GLU A 1 371 ? -19.628 -10.790 29.277 1.00 94.38 371 GLU A C 1
ATOM 2929 O O . GLU A 1 371 ? -19.608 -12.020 29.140 1.00 94.38 371 GLU A O 1
ATOM 2934 N N . ALA A 1 372 ? -20.239 -10.212 30.309 1.00 96.69 372 ALA A N 1
ATOM 2935 C CA . ALA A 1 372 ? -21.063 -10.943 31.264 1.00 96.69 372 ALA A CA 1
ATOM 2936 C C . ALA A 1 372 ? -22.424 -10.274 31.450 1.00 96.69 372 ALA A C 1
ATOM 2938 O O . ALA A 1 372 ? -22.533 -9.053 31.523 1.00 96.69 372 ALA A O 1
ATOM 2939 N N . PHE A 1 373 ? -23.462 -11.092 31.570 1.00 97.62 373 PHE A N 1
ATOM 2940 C CA . PHE A 1 373 ? -24.839 -10.662 31.777 1.00 97.62 373 PHE A CA 1
ATOM 2941 C C . PHE A 1 373 ? -25.393 -11.345 33.024 1.00 97.62 373 PHE A C 1
ATOM 2943 O O . PHE A 1 373 ? -25.425 -12.575 33.076 1.00 97.62 373 PHE A O 1
ATOM 2950 N N . LEU A 1 374 ? -25.798 -10.566 34.028 1.00 97.94 374 LEU A N 1
ATOM 2951 C CA . LEU A 1 374 ? -26.317 -11.066 35.300 1.00 97.94 374 LEU A CA 1
ATOM 2952 C C . LEU A 1 374 ? -27.723 -10.513 35.547 1.00 97.94 374 LEU A C 1
ATOM 2954 O O . LEU A 1 374 ? -27.909 -9.302 35.653 1.00 97.94 374 LEU A O 1
ATOM 2958 N N . ASN A 1 375 ? -28.713 -11.394 35.650 1.00 97.81 375 ASN A N 1
ATOM 2959 C CA . ASN A 1 375 ? -30.078 -11.044 36.037 1.00 97.81 375 ASN A CA 1
ATOM 2960 C C . ASN A 1 375 ? -30.234 -11.204 37.552 1.00 97.81 375 ASN A C 1
ATOM 2962 O O . ASN A 1 375 ? -29.967 -12.288 38.068 1.00 97.81 375 ASN A O 1
ATOM 2966 N N . VAL A 1 376 ? -30.691 -10.161 38.247 1.00 96.50 376 VAL A N 1
ATOM 2967 C CA . VAL A 1 376 ? -30.681 -10.101 39.721 1.00 96.50 376 VAL A CA 1
ATOM 2968 C C . VAL A 1 376 ? -32.026 -9.694 40.323 1.00 96.50 376 VAL A C 1
ATOM 2970 O O . VAL A 1 376 ? -32.776 -8.932 39.701 1.00 96.50 376 VAL A O 1
ATOM 2973 N N . ASP A 1 377 ? -32.315 -10.165 41.541 1.00 92.44 377 ASP A N 1
ATOM 2974 C CA . ASP A 1 377 ? -33.539 -9.823 42.288 1.00 92.44 377 ASP A CA 1
ATOM 2975 C C . ASP A 1 377 ? -33.403 -8.543 43.120 1.00 92.44 377 ASP A C 1
ATOM 2977 O O . ASP A 1 377 ? -33.420 -8.547 44.349 1.00 92.44 377 ASP A O 1
ATOM 2981 N N . ALA A 1 378 ? -33.204 -7.413 42.452 1.00 94.06 378 ALA A N 1
ATOM 2982 C CA . ALA A 1 378 ? -33.107 -6.127 43.129 1.00 94.06 378 ALA A CA 1
ATOM 2983 C C . ALA A 1 378 ? -33.566 -4.985 42.227 1.00 94.06 378 ALA A C 1
ATOM 2985 O O . ALA A 1 378 ? -33.623 -5.114 41.000 1.00 94.06 378 ALA A O 1
ATOM 2986 N N . ASP A 1 379 ? -33.883 -3.837 42.823 1.00 93.62 379 ASP A N 1
ATOM 2987 C CA . ASP A 1 379 ? -34.166 -2.633 42.054 1.00 93.62 379 ASP A CA 1
ATOM 2988 C C . ASP A 1 379 ? -32.890 -2.104 41.370 1.00 93.62 379 ASP A C 1
ATOM 2990 O O . ASP A 1 379 ? -31.784 -2.143 41.915 1.00 93.62 379 ASP A O 1
ATOM 2994 N N . ALA A 1 380 ? -33.046 -1.593 40.148 1.00 93.94 380 ALA A N 1
ATOM 2995 C CA . ALA A 1 380 ? -31.922 -1.158 39.322 1.00 93.94 380 ALA A CA 1
ATOM 2996 C C . ALA A 1 380 ? -31.115 -0.001 39.936 1.00 93.94 380 ALA A C 1
ATOM 2998 O O . ALA A 1 380 ? -29.928 0.132 39.646 1.00 93.94 380 ALA A O 1
ATOM 2999 N N . ILE A 1 381 ? -31.725 0.819 40.800 1.00 93.56 381 ILE A N 1
ATOM 3000 C CA . ILE A 1 381 ? -31.046 1.935 41.470 1.00 93.56 381 ILE A CA 1
ATOM 3001 C C . ILE A 1 381 ? -30.079 1.395 42.527 1.00 93.56 381 ILE A C 1
ATOM 3003 O O . ILE A 1 381 ? -28.920 1.813 42.559 1.00 93.56 381 ILE A O 1
ATOM 3007 N N . SER A 1 382 ? -30.520 0.455 43.364 1.00 93.81 382 SER A N 1
ATOM 3008 C CA . SER A 1 382 ? -29.676 -0.200 44.369 1.00 93.81 382 SER A CA 1
ATOM 3009 C C . SER A 1 382 ? -28.519 -0.951 43.717 1.00 93.81 382 SER A C 1
ATOM 3011 O O . SER A 1 382 ? -27.367 -0.760 44.105 1.00 93.81 382 SER A O 1
ATOM 3013 N N . VAL A 1 383 ? -28.795 -1.705 42.650 1.00 95.56 383 VAL A N 1
ATOM 3014 C CA . VAL A 1 383 ? -27.755 -2.402 41.880 1.00 95.56 383 VAL A CA 1
ATOM 3015 C C . VAL A 1 383 ? -26.758 -1.414 41.272 1.00 95.56 383 VAL A C 1
ATOM 3017 O O . VAL A 1 383 ? -25.549 -1.600 41.402 1.00 95.56 383 VAL A O 1
ATOM 3020 N N . LYS A 1 384 ? -27.230 -0.311 40.672 1.00 95.25 384 LYS A N 1
ATOM 3021 C CA . LYS A 1 384 ? -26.334 0.695 40.086 1.00 95.25 384 LYS A CA 1
ATOM 3022 C C . LYS A 1 384 ? -25.444 1.367 41.134 1.00 95.25 384 LYS A C 1
ATOM 3024 O O . LYS A 1 384 ? -24.283 1.651 40.842 1.00 95.25 384 LYS A O 1
ATOM 3029 N N . LYS A 1 385 ? -25.933 1.591 42.359 1.00 94.06 385 LYS A N 1
ATOM 3030 C CA . LYS A 1 385 ? -25.104 2.107 43.465 1.00 94.06 385 LYS A CA 1
ATOM 3031 C C . LYS A 1 385 ? -23.958 1.154 43.808 1.00 94.06 385 LYS A C 1
ATOM 3033 O O . LYS A 1 385 ? -22.833 1.618 43.975 1.00 94.06 385 LYS A O 1
ATOM 3038 N N . ILE A 1 386 ? -24.221 -0.154 43.848 1.00 94.62 386 ILE A N 1
ATOM 3039 C CA . ILE A 1 386 ? -23.188 -1.176 44.086 1.00 94.62 386 ILE A CA 1
ATOM 3040 C C . ILE A 1 386 ? -22.142 -1.132 42.970 1.00 94.62 386 ILE A C 1
ATOM 3042 O O . ILE A 1 386 ? -20.953 -0.983 43.246 1.00 94.62 386 ILE A O 1
ATOM 3046 N N . THR A 1 387 ? -22.570 -1.157 41.704 1.00 94.88 387 THR A N 1
ATOM 3047 C CA . THR A 1 387 ? -21.628 -1.127 40.574 1.00 94.88 387 THR A CA 1
ATOM 3048 C C . THR A 1 387 ? -20.795 0.156 40.542 1.00 94.88 387 THR A C 1
ATOM 3050 O O . THR A 1 387 ? -19.597 0.110 40.277 1.00 94.88 387 THR A O 1
ATOM 3053 N N . VAL A 1 388 ? -21.400 1.305 40.871 1.00 92.31 388 VAL A N 1
ATOM 3054 C CA . VAL A 1 388 ? -20.691 2.592 40.964 1.00 92.31 388 VAL A CA 1
ATOM 3055 C C . VAL A 1 388 ? -19.669 2.581 42.101 1.00 92.31 388 VAL A C 1
ATOM 3057 O O . VAL A 1 388 ? -18.563 3.085 41.912 1.00 92.31 388 VAL A O 1
ATOM 3060 N N . SER A 1 389 ? -19.999 1.975 43.246 1.00 92.00 389 SER A N 1
ATOM 3061 C CA . SER A 1 389 ? -19.059 1.804 44.359 1.00 92.00 389 SER A CA 1
ATOM 3062 C C . SER A 1 389 ? -17.834 0.993 43.934 1.00 92.00 389 SER A C 1
ATOM 3064 O O . SER A 1 389 ? -16.708 1.412 44.197 1.00 92.00 389 SER A O 1
ATOM 3066 N N . ILE A 1 390 ? -18.028 -0.115 43.208 1.00 92.12 390 ILE A N 1
ATOM 3067 C CA . ILE A 1 390 ? -16.917 -0.918 42.674 1.00 92.12 390 ILE A CA 1
ATOM 3068 C C . ILE A 1 390 ? -16.047 -0.068 41.739 1.00 92.12 390 ILE A C 1
ATOM 3070 O O . ILE A 1 390 ? -14.824 -0.059 41.863 1.00 92.12 390 ILE A O 1
ATOM 3074 N N . GLU A 1 391 ? -16.664 0.672 40.816 1.00 90.56 391 GLU A N 1
ATOM 3075 C CA . GLU A 1 391 ? -15.948 1.485 39.826 1.00 90.56 391 GLU A CA 1
ATOM 3076 C C . GLU A 1 391 ? -15.110 2.618 40.439 1.00 90.56 391 GLU A C 1
ATOM 3078 O O . GLU A 1 391 ? -14.093 3.009 39.857 1.00 90.56 391 GLU A O 1
ATOM 3083 N N . GLU A 1 392 ? -15.537 3.167 41.580 1.00 87.69 392 GLU A N 1
ATOM 3084 C CA . GLU A 1 392 ? -14.857 4.277 42.258 1.00 87.69 392 GLU A CA 1
ATOM 3085 C C . GLU A 1 392 ? -13.844 3.823 43.307 1.00 87.69 392 GLU A C 1
ATOM 3087 O O . GLU A 1 392 ? -12.781 4.439 43.417 1.00 87.69 392 GLU A O 1
ATOM 3092 N N . ASN A 1 393 ? -14.158 2.763 44.054 1.00 87.69 393 ASN A N 1
ATOM 3093 C CA . ASN A 1 393 ? -13.393 2.364 45.235 1.00 87.69 393 ASN A CA 1
ATOM 3094 C C . ASN A 1 393 ? -12.395 1.236 44.961 1.00 87.69 393 ASN A C 1
ATOM 3096 O O . ASN A 1 393 ? -11.418 1.102 45.694 1.00 87.69 393 ASN A O 1
ATOM 3100 N N . HIS A 1 394 ? -12.605 0.431 43.915 1.00 88.75 394 HIS A N 1
ATOM 3101 C CA . HIS A 1 394 ? -11.661 -0.618 43.543 1.00 88.75 394 HIS A CA 1
ATOM 3102 C C . HIS A 1 394 ? -10.583 -0.068 42.598 1.00 88.75 394 HIS A C 1
ATOM 3104 O O . HIS A 1 394 ? -10.886 0.662 41.653 1.00 88.75 394 HIS A O 1
ATOM 3110 N N . GLU A 1 395 ? -9.320 -0.466 42.775 1.00 85.75 395 GLU A N 1
ATOM 3111 C CA . GLU A 1 395 ? -8.212 0.033 41.939 1.00 85.75 395 GLU A CA 1
ATOM 3112 C C . GLU A 1 395 ? -8.380 -0.320 40.451 1.00 85.75 395 GLU A C 1
ATOM 3114 O O . GLU A 1 395 ? -8.103 0.493 39.567 1.00 85.75 395 GLU A O 1
ATOM 3119 N N . LEU A 1 396 ? -8.926 -1.508 40.173 1.00 88.69 396 LEU A N 1
ATOM 3120 C CA . LEU A 1 396 ? -9.319 -1.945 38.825 1.00 88.69 396 LEU A CA 1
ATOM 3121 C C . LEU A 1 396 ? -10.696 -1.414 38.381 1.00 88.69 396 LEU A C 1
ATOM 3123 O O . LEU A 1 396 ? -11.061 -1.550 37.215 1.00 88.69 396 LEU A O 1
ATOM 3127 N N . GLY A 1 397 ? -11.451 -0.767 39.276 1.00 87.25 397 GLY A N 1
ATOM 3128 C CA . GLY A 1 397 ? -12.814 -0.288 39.030 1.00 87.25 397 GLY A CA 1
ATOM 3129 C C . GLY A 1 397 ? -12.917 0.683 37.853 1.00 87.25 397 GLY A C 1
ATOM 3130 O O . GLY A 1 397 ? -13.916 0.713 37.138 1.00 87.25 397 GLY A O 1
ATOM 3131 N N . ARG A 1 398 ? -11.841 1.420 37.554 1.00 87.31 398 ARG A N 1
ATOM 3132 C CA . ARG A 1 398 ? -11.767 2.322 36.391 1.00 87.31 398 ARG A CA 1
ATOM 3133 C C . ARG A 1 398 ? -11.673 1.617 35.034 1.00 87.31 398 ARG A C 1
ATOM 3135 O O . ARG A 1 398 ? -11.823 2.290 34.015 1.00 87.31 398 ARG A O 1
ATOM 3142 N N . ILE A 1 399 ? -11.442 0.308 35.024 1.00 90.56 399 ILE A N 1
ATOM 3143 C CA . ILE A 1 399 ? -11.399 -0.523 33.817 1.00 90.56 399 ILE A CA 1
ATOM 3144 C C . ILE A 1 399 ? -12.737 -1.246 33.617 1.00 90.56 399 ILE A C 1
ATOM 3146 O O . ILE A 1 399 ? -13.076 -1.615 32.498 1.00 90.56 399 ILE A O 1
ATOM 3150 N N . PHE A 1 400 ? -13.532 -1.412 34.673 1.00 93.38 400 PHE A N 1
ATOM 3151 C CA . PHE A 1 400 ? -14.816 -2.104 34.610 1.00 93.38 400 PHE A CA 1
ATOM 3152 C C . PHE A 1 400 ? -15.922 -1.216 34.040 1.00 93.38 400 PHE A C 1
ATOM 3154 O O . PHE A 1 400 ? -15.969 -0.022 34.323 1.00 93.38 400 PHE A O 1
ATOM 3161 N N . ASP A 1 401 ? -16.798 -1.769 33.215 1.00 92.88 401 ASP A N 1
ATOM 3162 C CA . ASP A 1 401 ? -17.942 -1.057 32.652 1.00 92.88 401 ASP A CA 1
ATOM 3163 C C . ASP A 1 401 ? -19.214 -1.831 32.976 1.00 92.88 401 ASP A C 1
ATOM 3165 O O . ASP A 1 401 ? -19.519 -2.837 32.329 1.00 92.88 401 ASP A O 1
ATOM 3169 N N . PHE A 1 402 ? -19.906 -1.399 34.033 1.00 94.94 402 PHE A N 1
ATOM 3170 C CA . PHE A 1 402 ? -21.143 -2.022 34.486 1.00 94.94 402 PHE A CA 1
ATOM 3171 C C . PHE A 1 402 ? -22.353 -1.194 34.055 1.00 94.94 402 PHE A C 1
ATOM 3173 O O . PHE A 1 402 ? -22.712 -0.183 34.674 1.00 94.94 402 PHE A O 1
ATOM 3180 N N . ASP A 1 403 ? -23.046 -1.666 33.030 1.00 95.12 403 ASP A N 1
ATOM 3181 C CA . ASP A 1 403 ? -24.341 -1.137 32.627 1.00 95.12 403 ASP A CA 1
ATOM 3182 C C . ASP A 1 403 ? -25.458 -1.851 33.380 1.00 95.12 403 ASP A C 1
ATOM 3184 O O . ASP A 1 403 ? -25.495 -3.076 33.438 1.00 95.12 403 ASP A O 1
ATOM 3188 N N . VAL A 1 404 ? -26.384 -1.088 33.962 1.00 96.25 404 VAL A N 1
ATOM 3189 C CA . VAL A 1 404 ? -27.514 -1.638 34.720 1.00 96.25 404 VAL A CA 1
ATOM 3190 C C . VAL A 1 404 ? -28.798 -1.207 34.040 1.00 96.25 404 VAL A C 1
ATOM 3192 O O . VAL A 1 404 ? -29.006 -0.017 33.808 1.00 96.25 404 VAL A O 1
ATOM 3195 N N . PHE A 1 405 ? -29.649 -2.177 33.735 1.00 96.19 405 PHE A N 1
ATOM 3196 C CA . PHE A 1 405 ? -30.925 -1.987 33.065 1.00 96.19 405 PHE A CA 1
ATOM 3197 C C . PHE A 1 405 ? -32.068 -2.366 34.000 1.00 96.19 405 PHE A C 1
ATOM 3199 O O . PHE A 1 405 ? -32.017 -3.386 34.692 1.00 96.19 405 PHE A O 1
ATOM 3206 N N . THR A 1 406 ? -33.123 -1.557 34.000 1.00 94.62 406 THR A N 1
ATOM 3207 C CA . THR A 1 406 ? -34.380 -1.875 34.677 1.00 94.62 406 THR A CA 1
ATOM 3208 C C . THR A 1 406 ? -35.052 -3.085 34.028 1.00 94.62 406 THR A C 1
ATOM 3210 O O . THR A 1 406 ? -34.784 -3.428 32.878 1.00 94.62 406 THR A O 1
ATOM 3213 N N . LYS A 1 407 ? -36.033 -3.676 34.719 1.00 92.00 407 LYS A N 1
ATOM 3214 C CA . LYS A 1 407 ? -36.906 -4.724 34.157 1.00 92.00 407 LYS A CA 1
ATOM 3215 C C . LYS A 1 407 ? -37.668 -4.314 32.885 1.00 92.00 407 LYS A C 1
ATOM 3217 O O . LYS A 1 407 ? -38.165 -5.179 32.173 1.00 92.00 407 LYS A O 1
ATOM 3222 N N . THR A 1 408 ? -37.803 -3.011 32.618 1.00 88.62 408 THR A N 1
ATOM 3223 C CA . THR A 1 408 ? -38.421 -2.466 31.395 1.00 88.62 408 THR A CA 1
ATOM 3224 C C . THR A 1 408 ? -37.400 -2.198 30.285 1.00 88.62 408 THR A C 1
ATOM 3226 O O . THR A 1 408 ? -37.795 -1.872 29.169 1.00 88.62 408 THR A O 1
ATOM 3229 N N . GLY A 1 409 ? -36.104 -2.380 30.563 1.00 87.94 409 GLY A N 1
ATOM 3230 C CA . GLY A 1 409 ? -34.999 -2.205 29.622 1.00 87.94 409 GLY A CA 1
ATOM 3231 C C . GLY A 1 409 ? -34.423 -0.794 29.549 1.00 87.94 409 GLY A C 1
ATOM 3232 O O . GLY A 1 409 ? -33.649 -0.504 28.640 1.00 87.94 409 GLY A O 1
ATOM 3233 N N . GLU A 1 410 ? -34.763 0.077 30.496 1.00 92.44 410 GLU A N 1
ATOM 3234 C CA . GLU A 1 410 ? -34.172 1.413 30.600 1.00 92.44 410 GLU A CA 1
ATOM 3235 C C . GLU A 1 410 ? -32.817 1.325 31.309 1.00 92.44 410 GLU A C 1
ATOM 3237 O O . GLU A 1 410 ? -32.706 0.727 32.380 1.00 92.44 410 GLU A O 1
ATOM 3242 N N . GLN A 1 411 ? -31.772 1.904 30.719 1.00 93.81 411 GLN A N 1
ATOM 3243 C CA . GLN A 1 411 ? -30.437 1.931 31.318 1.00 93.81 411 GLN A CA 1
ATOM 3244 C C . GLN A 1 411 ? -30.357 3.023 32.389 1.00 93.81 411 GLN A C 1
ATOM 3246 O O . GLN A 1 411 ? -30.652 4.183 32.109 1.00 93.81 411 GLN A O 1
ATOM 3251 N N . ILE A 1 412 ? -29.894 2.669 33.589 1.00 92.69 412 ILE A N 1
ATOM 3252 C CA . ILE A 1 412 ? -29.640 3.625 34.670 1.00 92.69 412 ILE A CA 1
ATOM 3253 C C . ILE A 1 412 ? -28.227 4.196 34.530 1.00 92.69 412 ILE A C 1
ATOM 3255 O O . ILE A 1 412 ? -27.218 3.477 34.563 1.00 92.69 412 ILE A O 1
ATOM 3259 N N . SER A 1 413 ? -28.149 5.515 34.398 1.00 87.94 413 SER A N 1
ATOM 3260 C CA . SER A 1 413 ? -26.904 6.270 34.295 1.00 87.94 413 SER A CA 1
ATOM 3261 C C . SER A 1 413 ? -26.410 6.758 35.665 1.00 87.94 413 SER A C 1
ATOM 3263 O O . SER A 1 413 ? -27.121 6.729 36.668 1.00 87.94 413 SER A O 1
ATOM 3265 N N . ARG A 1 414 ? -25.164 7.250 35.730 1.00 84.94 414 ARG A N 1
ATOM 3266 C CA . ARG A 1 414 ? -24.623 7.872 36.959 1.00 84.94 414 ARG A CA 1
ATOM 3267 C C . ARG A 1 414 ? -25.360 9.161 37.328 1.00 84.94 414 ARG A C 1
ATOM 3269 O O . ARG A 1 414 ? -25.517 9.460 38.508 1.00 84.94 414 ARG A O 1
ATOM 3276 N N . THR A 1 415 ? -25.813 9.913 36.325 1.00 82.00 415 THR A N 1
ATOM 3277 C CA . THR A 1 415 ? -26.541 11.171 36.523 1.00 82.00 415 THR A CA 1
ATOM 3278 C C . THR A 1 415 ? -27.910 10.945 37.150 1.00 82.00 415 THR A C 1
ATOM 3280 O O . THR A 1 415 ? -28.328 11.766 37.960 1.00 82.00 415 THR A O 1
ATOM 3283 N N . ASP A 1 416 ? -28.544 9.799 36.885 1.00 81.62 416 ASP A N 1
ATOM 3284 C CA . ASP A 1 416 ? -29.806 9.413 37.534 1.00 81.62 416 ASP A CA 1
ATOM 3285 C C . ASP A 1 416 ? -29.630 9.162 39.043 1.00 81.62 416 ASP A C 1
ATOM 3287 O O . ASP A 1 416 ? -30.582 9.263 39.811 1.00 81.62 416 ASP A O 1
ATOM 3291 N N . LEU A 1 417 ? -28.396 8.886 39.486 1.00 82.81 417 LEU A N 1
ATOM 3292 C CA . LEU A 1 417 ? -28.021 8.749 40.897 1.00 82.81 417 LEU A CA 1
ATOM 3293 C C . LEU A 1 417 ? -27.482 10.051 41.518 1.00 82.81 417 LEU A C 1
ATOM 3295 O O . LEU A 1 417 ? -27.117 10.052 42.692 1.00 82.81 417 LEU A O 1
ATOM 3299 N N . GLY A 1 418 ? -27.376 11.141 40.750 1.00 79.50 418 GLY A N 1
ATOM 3300 C CA . GLY A 1 418 ? -26.744 12.388 41.198 1.00 79.50 418 GLY A CA 1
ATOM 3301 C C . GLY A 1 418 ? -25.223 12.295 41.388 1.00 79.50 418 GLY A C 1
ATOM 3302 O O . GLY A 1 418 ? -24.638 13.137 42.066 1.00 79.50 418 GLY A O 1
ATOM 3303 N N . VAL A 1 419 ? -24.572 11.280 40.807 1.00 82.31 419 VAL A N 1
ATOM 3304 C CA . VAL A 1 419 ? -23.124 11.044 40.932 1.00 82.31 419 VAL A CA 1
ATOM 3305 C C . VAL A 1 419 ? -22.381 11.664 39.746 1.00 82.31 419 VAL A C 1
ATOM 3307 O O . VAL A 1 419 ? -22.873 11.673 38.615 1.00 82.31 419 VAL A O 1
ATOM 3310 N N . SER A 1 420 ? -21.172 12.180 39.992 1.00 78.62 420 SER A N 1
ATOM 3311 C CA . SER A 1 420 ? -20.333 12.786 38.953 1.00 78.62 420 SER A CA 1
ATOM 3312 C C . SER A 1 420 ? -19.951 11.798 37.842 1.00 78.62 420 SER A C 1
ATOM 3314 O O . SER A 1 420 ? -19.805 10.594 38.072 1.00 78.62 420 SER A O 1
ATOM 3316 N N . GLU A 1 421 ? -19.741 12.324 36.631 1.00 82.69 421 GLU A N 1
ATOM 3317 C CA . GLU A 1 421 ? -19.250 11.538 35.494 1.00 82.69 421 GLU A CA 1
ATOM 3318 C C . GLU A 1 421 ? -17.885 10.883 35.783 1.00 82.69 421 GLU A C 1
ATOM 3320 O O . GLU A 1 421 ? -17.106 11.325 36.632 1.00 82.69 421 GLU A O 1
ATOM 3325 N N . ARG A 1 422 ? -17.580 9.813 35.038 1.00 81.31 422 ARG A N 1
ATOM 3326 C CA . ARG A 1 422 ? -16.372 9.005 35.231 1.00 81.31 422 ARG A CA 1
ATOM 3327 C C . ARG A 1 422 ? -15.097 9.835 35.049 1.00 81.31 422 ARG A C 1
ATOM 3329 O O . ARG A 1 422 ? -14.950 10.580 34.076 1.00 81.31 422 ARG A O 1
ATOM 3336 N N . LYS A 1 423 ? -14.138 9.634 35.952 1.00 85.25 423 LYS A N 1
ATOM 3337 C CA . LYS A 1 423 ? -12.800 10.235 35.884 1.00 85.25 423 LYS A CA 1
ATOM 3338 C C . LYS A 1 423 ? -11.876 9.443 34.954 1.00 85.25 423 LYS A C 1
ATOM 3340 O O . LYS A 1 423 ? -11.909 8.216 34.918 1.00 85.25 423 LYS A O 1
ATOM 3345 N N . CYS A 1 424 ? -11.030 10.153 34.218 1.00 84.06 424 CYS A N 1
ATOM 3346 C CA . CYS A 1 424 ? -10.023 9.628 33.308 1.00 84.06 424 CYS A CA 1
ATOM 3347 C C . CYS A 1 424 ? -9.020 8.764 34.078 1.00 84.06 424 CYS A C 1
ATOM 3349 O O . CYS A 1 424 ? -8.595 9.127 35.178 1.00 84.06 424 CYS A O 1
ATOM 3351 N N . LEU A 1 425 ? -8.617 7.639 33.484 1.00 84.69 425 LEU A N 1
ATOM 3352 C CA . LEU A 1 425 ? -7.667 6.703 34.086 1.00 84.69 425 LEU A CA 1
ATOM 3353 C C . LEU A 1 425 ? -6.297 7.344 34.365 1.00 84.69 425 LEU A C 1
ATOM 3355 O O . LEU A 1 425 ? -5.669 7.015 35.367 1.00 84.69 425 LEU A O 1
ATOM 3359 N N . LEU A 1 426 ? -5.856 8.264 33.501 1.00 85.50 426 LEU A N 1
ATOM 3360 C CA . LEU A 1 426 ? -4.524 8.870 33.579 1.00 85.50 426 LEU A CA 1
ATOM 3361 C C . LEU A 1 426 ? -4.508 10.173 34.378 1.00 85.50 426 LEU A C 1
ATOM 3363 O O . LEU A 1 426 ? -3.720 10.310 35.306 1.00 85.50 426 LEU A O 1
ATOM 3367 N N . CYS A 1 427 ? -5.371 11.130 34.032 1.00 85.00 427 CYS A N 1
ATOM 3368 C CA . CYS A 1 427 ? -5.307 12.479 34.603 1.00 85.00 427 CYS A CA 1
ATOM 3369 C C . CYS A 1 427 ? -6.373 12.780 35.663 1.00 85.00 427 CYS A C 1
ATOM 3371 O O . CYS A 1 427 ? -6.344 13.851 36.252 1.00 85.00 427 CYS A O 1
ATOM 3373 N N . GLY A 1 428 ? -7.348 11.892 35.886 1.00 81.94 428 GLY A N 1
ATOM 3374 C CA . GLY A 1 428 ? -8.420 12.123 36.863 1.00 81.94 428 GLY A CA 1
ATOM 3375 C C . GLY A 1 428 ? -9.477 13.167 36.470 1.00 81.94 428 GLY A C 1
ATOM 3376 O O . GLY A 1 428 ? -10.490 13.261 37.157 1.00 81.94 428 GLY A O 1
ATOM 3377 N N . GLU A 1 429 ? -9.290 13.885 35.359 1.00 86.19 429 GLU A N 1
ATOM 3378 C CA . GLU A 1 429 ? -10.289 14.783 34.757 1.00 86.19 429 GLU A CA 1
ATOM 3379 C C . GLU A 1 429 ? -11.481 14.013 34.175 1.00 86.19 429 GLU A C 1
ATOM 3381 O O . GLU A 1 429 ? -11.497 12.789 34.162 1.00 86.19 429 GLU A O 1
ATOM 3386 N N . ASN A 1 430 ? -12.480 14.698 33.626 1.00 83.06 430 ASN A N 1
ATOM 3387 C CA . ASN A 1 430 ? -13.615 14.040 32.978 1.00 83.06 430 ASN A CA 1
ATOM 3388 C C . ASN A 1 430 ? -13.181 13.122 31.806 1.00 83.06 430 ASN A C 1
ATOM 3390 O O . ASN A 1 430 ? -12.610 13.579 30.809 1.00 83.06 430 ASN A O 1
ATOM 3394 N N . ALA A 1 431 ? -13.498 11.823 31.893 1.00 81.06 431 ALA A N 1
ATOM 3395 C CA . ALA A 1 431 ? -13.092 10.820 30.906 1.00 81.06 431 ALA A CA 1
ATOM 3396 C C . ALA A 1 431 ? -13.680 11.076 29.506 1.00 81.06 431 ALA A C 1
ATOM 3398 O O . ALA A 1 431 ? -13.001 10.867 28.499 1.00 81.06 431 ALA A O 1
ATOM 3399 N N . LYS A 1 432 ? -14.917 11.579 29.425 1.00 79.69 432 LYS A N 1
ATOM 3400 C CA . LYS A 1 432 ? -15.617 11.872 28.164 1.00 79.69 432 LYS A CA 1
ATOM 3401 C C . LYS A 1 432 ? -14.947 13.018 27.405 1.00 79.69 432 LYS A C 1
ATOM 3403 O O . LYS A 1 432 ? -14.815 12.963 26.180 1.00 79.69 432 LYS A O 1
ATOM 3408 N N . VAL A 1 433 ? -14.475 14.034 28.131 1.00 81.19 433 VAL A N 1
ATOM 3409 C CA . VAL A 1 433 ? -13.718 15.165 27.569 1.00 81.19 433 VAL A CA 1
ATOM 3410 C C . VAL A 1 433 ? -12.337 14.713 27.094 1.00 81.19 433 VAL A C 1
ATOM 3412 O O . VAL A 1 433 ? -11.944 15.032 25.968 1.00 81.19 433 VAL A O 1
ATOM 3415 N N . CYS A 1 434 ? -11.618 13.928 27.902 1.00 81.56 434 CYS A N 1
ATOM 3416 C CA . CYS A 1 434 ? -10.310 13.388 27.518 1.00 81.56 434 CYS A CA 1
ATOM 3417 C C . CYS A 1 434 ? -10.392 12.489 26.275 1.00 81.56 434 CYS A C 1
ATOM 3419 O O . CYS A 1 434 ? -9.560 12.622 25.378 1.00 81.56 434 CYS A O 1
ATOM 3421 N N . GLY A 1 435 ? -11.419 11.638 26.177 1.00 75.44 435 GLY A N 1
ATOM 3422 C CA . GLY A 1 435 ? -11.640 10.778 25.011 1.00 75.44 435 GLY A CA 1
ATOM 3423 C C . GLY A 1 435 ? -11.910 11.564 23.723 1.00 75.44 435 GLY A C 1
ATOM 3424 O O . GLY A 1 435 ? -11.303 11.286 22.691 1.00 75.44 435 GLY A O 1
ATOM 3425 N N . ARG A 1 436 ? -12.770 12.593 23.775 1.00 74.94 436 ARG A N 1
ATOM 3426 C CA . ARG A 1 436 ? -13.084 13.435 22.601 1.00 74.94 436 ARG A CA 1
ATOM 3427 C C . ARG A 1 436 ? -11.897 14.266 22.124 1.00 74.94 436 ARG A C 1
ATOM 3429 O O . ARG A 1 436 ? -11.703 14.409 20.923 1.00 74.94 436 ARG A O 1
ATOM 3436 N N . SER A 1 437 ? -11.114 14.798 23.057 1.00 75.75 437 SER A N 1
ATOM 3437 C CA . SER A 1 437 ? -9.933 15.614 22.748 1.00 75.75 437 SER A CA 1
ATOM 3438 C C . SER A 1 437 ? -8.692 14.792 22.393 1.00 75.75 437 SER A C 1
ATOM 3440 O O . SER A 1 437 ? -7.688 15.381 22.010 1.00 75.75 437 SER A O 1
ATOM 3442 N N . ARG A 1 438 ? -8.745 13.453 22.524 1.00 74.69 438 ARG A N 1
ATOM 3443 C CA . ARG A 1 438 ? -7.589 12.546 22.385 1.00 74.69 438 ARG A CA 1
ATOM 3444 C C . ARG A 1 438 ? -6.370 13.042 23.167 1.00 74.69 438 ARG A C 1
ATOM 3446 O O . ARG A 1 438 ? -5.247 13.013 22.679 1.00 74.69 438 ARG A O 1
ATOM 3453 N N . ARG A 1 439 ? -6.613 13.517 24.392 1.00 82.50 439 ARG A N 1
ATOM 3454 C CA . ARG A 1 439 ? -5.582 14.130 25.244 1.00 82.50 439 ARG A CA 1
ATOM 3455 C C . ARG A 1 439 ? -4.435 13.169 25.588 1.00 82.50 439 ARG A C 1
ATOM 3457 O O . ARG A 1 439 ? -3.335 13.627 25.868 1.00 82.50 439 ARG A O 1
ATOM 3464 N N . HIS A 1 440 ? -4.702 11.867 25.582 1.00 83.62 440 HIS A N 1
ATOM 3465 C CA . HIS A 1 440 ? -3.725 10.816 25.852 1.00 83.62 440 HIS A CA 1
ATOM 3466 C C . HIS A 1 440 ? -3.670 9.842 24.680 1.00 83.62 440 HIS A C 1
ATOM 3468 O O . HIS A 1 440 ? -4.687 9.626 24.009 1.00 83.62 440 HIS A O 1
ATOM 3474 N N . SER A 1 441 ? -2.500 9.247 24.451 1.00 78.38 441 SER A N 1
ATOM 3475 C CA . SER A 1 441 ? -2.363 8.185 23.461 1.00 78.38 441 SER A CA 1
ATOM 3476 C C . SER A 1 441 ? -3.043 6.897 23.950 1.00 78.38 441 SER A C 1
ATOM 3478 O O . SER A 1 441 ? -3.282 6.705 25.145 1.00 78.38 441 SER A O 1
ATOM 3480 N N . VAL A 1 442 ? -3.383 6.007 23.015 1.00 80.25 442 VAL A N 1
ATOM 3481 C CA . VAL A 1 442 ? -3.909 4.671 23.353 1.00 80.25 442 VAL A CA 1
ATOM 3482 C C . VAL A 1 442 ? -2.854 3.856 24.103 1.00 80.25 442 VAL A C 1
ATOM 3484 O O . VAL A 1 442 ? -3.191 3.158 25.053 1.00 80.25 442 VAL A O 1
ATOM 3487 N N . GLU A 1 443 ? -1.585 4.004 23.725 1.00 78.75 443 GLU A N 1
ATOM 3488 C CA . GLU A 1 443 ? -0.449 3.328 24.350 1.00 78.75 443 GLU A CA 1
ATOM 3489 C C . GLU A 1 443 ? -0.291 3.714 25.828 1.00 78.75 443 GLU A C 1
ATOM 3491 O O . GLU A 1 443 ? -0.193 2.833 26.677 1.00 78.75 443 GLU A O 1
ATOM 3496 N N . ASP A 1 444 ? -0.382 5.005 26.171 1.00 83.75 444 ASP A N 1
ATOM 3497 C CA . ASP A 1 444 ? -0.310 5.460 27.570 1.00 83.75 444 ASP A CA 1
ATOM 3498 C C . ASP A 1 444 ? -1.414 4.837 28.434 1.00 83.75 444 ASP A C 1
ATOM 3500 O O . ASP A 1 444 ? -1.193 4.458 29.589 1.00 83.75 444 ASP A O 1
ATOM 3504 N N . LEU A 1 445 ? -2.624 4.732 27.875 1.00 84.69 445 LEU A N 1
ATOM 3505 C CA . LEU A 1 445 ? -3.759 4.119 28.557 1.00 84.69 445 LEU A CA 1
ATOM 3506 C C . LEU A 1 445 ? -3.541 2.616 28.749 1.00 84.69 445 LEU A C 1
ATOM 3508 O O . LEU A 1 445 ? -3.762 2.121 29.853 1.00 84.69 445 LEU A O 1
ATOM 3512 N N . LEU A 1 446 ? -3.084 1.908 27.712 1.00 85.19 446 LEU A N 1
ATOM 3513 C CA . LEU A 1 446 ? -2.783 0.477 27.782 1.00 85.19 446 LEU A CA 1
ATOM 3514 C C . LEU A 1 446 ? -1.662 0.188 28.782 1.00 85.19 446 LEU A C 1
ATOM 3516 O O . LEU A 1 446 ? -1.832 -0.671 29.641 1.00 85.19 446 LEU A O 1
ATOM 3520 N N . ASN A 1 447 ? -0.572 0.956 28.761 1.00 85.56 447 ASN A N 1
ATOM 3521 C CA . ASN A 1 447 ? 0.527 0.827 29.720 1.00 85.56 447 ASN A CA 1
ATOM 3522 C C . ASN A 1 447 ? 0.044 1.007 31.162 1.00 85.56 447 ASN A C 1
ATOM 3524 O O . ASN A 1 447 ? 0.440 0.261 32.060 1.00 85.56 447 ASN A O 1
ATOM 3528 N N . LYS A 1 448 ? -0.861 1.965 31.401 1.00 87.38 448 LYS A N 1
ATOM 3529 C CA . LYS A 1 448 ? -1.463 2.139 32.725 1.00 87.38 448 LYS A CA 1
ATOM 3530 C C . LYS A 1 448 ? -2.358 0.963 33.116 1.00 87.38 448 LYS A C 1
ATOM 3532 O O . LYS A 1 448 ? -2.325 0.571 34.280 1.00 87.38 448 LYS A O 1
ATOM 3537 N N . ILE A 1 449 ? -3.139 0.419 32.182 1.00 88.06 449 ILE A N 1
ATOM 3538 C CA . ILE A 1 449 ? -3.985 -0.762 32.406 1.00 88.06 449 ILE A CA 1
ATOM 3539 C C . ILE A 1 449 ? -3.116 -1.972 32.762 1.00 88.06 449 ILE A C 1
ATOM 3541 O O . ILE A 1 449 ? -3.339 -2.564 33.814 1.00 88.06 449 ILE A O 1
ATOM 3545 N N . TYR A 1 450 ? -2.088 -2.281 31.968 1.00 86.94 450 TYR A N 1
ATOM 3546 C CA . TYR A 1 450 ? -1.167 -3.386 32.247 1.00 86.94 450 TYR A CA 1
ATOM 3547 C C . TYR A 1 450 ? -0.451 -3.209 33.592 1.00 86.94 450 TYR A C 1
ATOM 3549 O O . TYR A 1 450 ? -0.446 -4.125 34.404 1.00 86.94 450 TYR A O 1
ATOM 3557 N N . SER A 1 451 ? 0.022 -1.999 33.910 1.00 86.88 451 SER A N 1
ATOM 3558 C CA . SER A 1 451 ? 0.638 -1.713 35.215 1.00 86.88 451 SER A CA 1
ATOM 3559 C C . SER A 1 451 ? -0.310 -1.908 36.406 1.00 86.88 451 SER A C 1
ATOM 3561 O O . SER A 1 451 ? 0.149 -2.215 37.507 1.00 86.88 451 SER A O 1
ATOM 3563 N N . LEU A 1 452 ? -1.616 -1.684 36.226 1.00 85.94 452 LEU A N 1
ATOM 3564 C CA . LEU A 1 452 ? -2.613 -2.003 37.248 1.00 85.94 452 LEU A CA 1
ATOM 3565 C C . LEU A 1 452 ? -2.851 -3.512 37.315 1.00 85.94 452 LEU A C 1
ATOM 3567 O O . LEU A 1 452 ? -2.935 -4.060 38.403 1.00 85.94 452 LEU A O 1
ATOM 3571 N N . MET A 1 453 ? -2.921 -4.193 36.176 1.00 84.25 453 MET A N 1
ATOM 3572 C CA . MET A 1 453 ? -3.114 -5.641 36.126 1.00 84.25 453 MET A CA 1
ATOM 3573 C C . MET A 1 453 ? -1.978 -6.395 36.819 1.00 84.25 453 MET A C 1
ATOM 3575 O O . MET A 1 453 ? -2.270 -7.205 37.687 1.00 84.25 453 MET A O 1
ATOM 3579 N N . ASP A 1 454 ? -0.717 -6.054 36.548 1.00 82.56 454 ASP A N 1
ATOM 3580 C CA . ASP A 1 454 ? 0.462 -6.707 37.147 1.00 82.56 454 ASP A CA 1
ATOM 3581 C C . ASP A 1 454 ? 0.521 -6.604 38.681 1.00 82.56 454 ASP A C 1
ATOM 3583 O O . ASP A 1 454 ? 1.243 -7.348 39.341 1.00 82.56 454 ASP A O 1
ATOM 3587 N N . LYS A 1 455 ? -0.203 -5.650 39.274 1.00 78.69 455 LYS A N 1
ATOM 3588 C CA . LYS A 1 455 ? -0.271 -5.486 40.731 1.00 78.69 455 LYS A CA 1
ATOM 3589 C C . LYS A 1 455 ? -1.365 -6.329 41.387 1.00 78.69 455 LYS A C 1
ATOM 3591 O O . LYS A 1 455 ? -1.307 -6.522 42.599 1.00 78.69 455 LYS A O 1
ATOM 3596 N N . PHE A 1 456 ? -2.373 -6.765 40.629 1.00 70.19 456 PHE A N 1
ATOM 3597 C CA . PHE A 1 456 ? -3.636 -7.294 41.166 1.00 70.19 456 PHE A CA 1
ATOM 3598 C C . PHE A 1 456 ? -4.107 -8.614 40.538 1.00 70.19 456 PHE A C 1
ATOM 3600 O O . PHE A 1 456 ? -5.081 -9.194 41.029 1.00 70.19 456 PHE A O 1
ATOM 3607 N N . LEU A 1 457 ? -3.446 -9.076 39.475 1.00 65.44 457 LEU A N 1
ATOM 3608 C CA . LEU A 1 457 ? -3.573 -10.403 38.866 1.00 65.44 457 LEU A CA 1
ATOM 3609 C C . LEU A 1 457 ? -2.270 -11.171 39.077 1.00 65.44 457 LEU A C 1
ATOM 3611 O O . LEU A 1 457 ? -2.376 -12.398 39.301 1.00 65.44 457 LEU A O 1
#

Nearest PDB structures (foldseek):
  7dcn-assembly1_A  TM=9.696E-01  e=2.524E-10  Escherichia coli
  5cwp-assembly1_A  TM=2.511E-01  e=1.273E+00  synthetic construct
  4knf-assembly1_B  TM=2.348E-01  e=6.628E+00  gamma proteobacterium 'Hot 75m4'

InterPro domains:
  IPR002736 Triphosphoribosyl-dephospho-CoA protein [PF01874] (19-280)
  IPR002736 Triphosphoribosyl-dephospho-CoA protein [PTHR30201] (8-281)
  IPR005551 Apo-citrate lyase phosphoribosyl-dephospho-CoA transferase [PF03802] (294-455)
  IPR005551 Apo-citrate lyase phosphoribosyl-dephospho-CoA transferase [TIGR03124] (294-455)
  IPR017551 Triphosphoribosyl-dephospho-CoA synthase CitG [TIGR03125] (17-280)

Foldseek 3Di:
DPDDDDDDADPVLLVLLVLLLVLLLLLQCFPPDFQPAHQVDNRLDDLDHNVLSVLLSVLCSVLLSVLLRLLLDPDDLQSSLVVLVVSLVVSQVSSCVSSVNDDRCNLLSVLSSLLSSLLSNCVNVVHALVCSLVSLLRNLPCVCVVPAVVCPDDPDDDLQNVLCVPPVDNASSVCSNNRNCLQPVFLLVQLVVPPVDPSNQSLQLSLLRSLLPDPQSQQCSVDRSVVSNVSNVLSVVLVVVVQSNDPVSVVSSVVSNVVCNVVSGDSVSSSSSSSVSSSSNVSNVVSVVVVVLVVQLVVVVVVVLVVLVVVLVVVLAKKKKKDWPADDQDQDDPLNVVLSVVVVVLLVVLCVVVVKDWPDWDWDQGSNHTMIMTGIHDAQLVSVVSLVCQLPVPLCSVGMDIWMAHSVGHTDDCVNVVHDARAPLPPRHHNVVCVVVVVDPSVVRVVSNVVSSVVPD

Sequence (457 aa):
MKNEETFQINEISMIIGGFAVQAMIYEVSCYPSPGLVSPVSCGAHKDMDFFTFIDSTSVLSRYMTMFVQEGLSDKSYKEIFNSIRNLGIKAEKDMFIKTKGVNTHKGMLFLMGVTCAAVGKVIYERKKFDEIRSIIKQMTKGIVSKELFTLKDSTNLSHGERLFIKYKTDGVRGEVERGLPTIFDFSLDFYKKNVDLNTNDRLVHTLIGVMQKCDDSTIIYRHSPEVLEEVKEKARKVLLAGGMRTSEGRKRINDLCNEFIDKNISPGGSADLLGVTVFLCLVEEYMKSTSNILDEILEAKEKRAKIQKELLNTFKTTLISFTLNIPGAEKNNESFAKLHKKGICLLEEELEKNNIDIFNKMLNSSAAGDEAFLNVDADAISVKKITVSIEENHELGRIFDFDVFTKTGEQISRTDLGVSERKCLLCGENAKVCGRSRRHSVEDLLNKIYSLMDKFL

pLDDT: mean 90.17, std 10.68, range [43.53, 98.88]

Mean predicted aligned error: 11.28 Å

Organism: NCBI:txid1353534